Protein AF-A0A4V2J4X3-F1 (afdb_monomer)

pLDDT: mean 75.79, std 13.64, range [36.34, 96.62]

Structure (mmCIF, N/CA/C/O backbone):
data_AF-A0A4V2J4X3-F1
#
_entry.id   AF-A0A4V2J4X3-F1
#
loop_
_atom_site.group_PDB
_atom_site.id
_atom_site.type_symbol
_atom_site.label_atom_id
_atom_site.label_alt_id
_atom_site.label_comp_id
_atom_site.label_asym_id
_atom_site.label_entity_id
_atom_site.label_seq_id
_atom_site.pdbx_PDB_ins_code
_atom_site.Cartn_x
_atom_site.Cartn_y
_atom_site.Cartn_z
_atom_site.occupancy
_atom_site.B_iso_or_equiv
_atom_site.auth_seq_id
_atom_site.auth_comp_id
_atom_site.auth_asym_id
_atom_site.auth_atom_id
_atom_site.pdbx_PDB_model_num
ATOM 1 N N . MET A 1 1 ? -58.906 -28.368 93.760 1.00 83.56 1 MET A N 1
ATOM 2 C CA . MET A 1 1 ? -59.015 -28.175 95.221 1.00 83.56 1 MET A CA 1
ATOM 3 C C . MET A 1 1 ? -60.407 -27.647 95.545 1.00 83.56 1 MET A C 1
ATOM 5 O O . MET A 1 1 ? -60.845 -26.734 94.856 1.00 83.56 1 MET A O 1
ATOM 9 N N . LYS A 1 2 ? -61.091 -28.196 96.556 1.00 87.12 2 LYS A N 1
ATOM 10 C CA . LYS A 1 2 ? -62.374 -27.687 97.084 1.00 87.12 2 LYS A CA 1
ATOM 11 C C . LYS A 1 2 ? -62.216 -27.353 98.568 1.00 87.12 2 LYS A C 1
ATOM 13 O O . LYS A 1 2 ? -61.628 -28.148 99.285 1.00 87.12 2 LYS A O 1
ATOM 18 N N . LEU A 1 3 ? -62.725 -26.213 99.028 1.00 89.38 3 LEU A N 1
ATOM 19 C CA . LEU A 1 3 ? -62.656 -25.808 100.438 1.00 89.38 3 LEU A CA 1
ATOM 20 C C . LEU A 1 3 ? -63.776 -26.496 101.242 1.00 89.38 3 LEU A C 1
ATOM 22 O O . LEU A 1 3 ? -64.889 -26.598 100.737 1.00 89.38 3 LEU A O 1
ATOM 26 N N . THR A 1 4 ? -63.485 -27.004 102.443 1.00 91.00 4 THR A N 1
ATOM 27 C CA . THR A 1 4 ? -64.453 -27.751 103.276 1.00 91.00 4 THR A CA 1
ATOM 28 C C . THR A 1 4 ? -64.751 -27.087 104.608 1.00 91.00 4 THR A C 1
ATOM 30 O O . THR A 1 4 ? -65.889 -27.129 105.050 1.00 91.00 4 THR A O 1
ATOM 33 N N . TYR A 1 5 ? -63.777 -26.441 105.241 1.00 93.25 5 TYR A N 1
ATOM 34 C CA . TYR A 1 5 ? -64.010 -25.633 106.437 1.00 93.25 5 TYR A CA 1
ATOM 35 C C . TYR A 1 5 ? -62.941 -24.549 106.573 1.00 93.25 5 TYR A C 1
ATOM 37 O O . TYR A 1 5 ? -61.849 -24.652 106.008 1.00 93.25 5 TYR A O 1
ATOM 45 N N . ILE A 1 6 ? -63.244 -23.517 107.356 1.00 93.69 6 ILE A N 1
ATOM 46 C CA . ILE A 1 6 ? -62.324 -22.434 107.701 1.00 93.69 6 ILE A CA 1
ATOM 47 C C . ILE A 1 6 ? -62.272 -22.318 109.219 1.00 93.69 6 ILE A C 1
ATOM 49 O O . ILE A 1 6 ? -63.300 -22.190 109.876 1.00 93.69 6 ILE A O 1
ATOM 53 N N . HIS A 1 7 ? -61.067 -22.326 109.772 1.00 93.31 7 HIS A N 1
ATOM 54 C CA . HIS A 1 7 ? -60.805 -22.073 111.177 1.00 93.31 7 HIS A CA 1
ATOM 55 C C . HIS A 1 7 ? -59.824 -20.909 111.306 1.00 93.31 7 HIS A C 1
ATOM 57 O O . HIS A 1 7 ? -58.637 -21.044 111.012 1.00 93.31 7 HIS A O 1
ATOM 63 N N . VAL A 1 8 ? -60.313 -19.757 111.749 1.00 91.38 8 VAL A N 1
ATOM 64 C CA . VAL A 1 8 ? -59.499 -18.573 112.020 1.00 91.38 8 VAL A CA 1
ATOM 65 C C . VAL A 1 8 ? -59.201 -18.537 113.508 1.00 91.38 8 VAL A C 1
ATOM 67 O O . VAL A 1 8 ? -60.105 -18.322 114.309 1.00 91.38 8 VAL A O 1
ATOM 70 N N . ARG A 1 9 ? -57.935 -18.710 113.889 1.00 89.00 9 ARG A N 1
ATOM 71 C CA . ARG A 1 9 ? -57.531 -18.552 115.289 1.00 89.00 9 ARG A CA 1
ATOM 72 C C . ARG A 1 9 ? -57.423 -17.069 115.634 1.00 89.00 9 ARG A C 1
ATOM 74 O O . ARG A 1 9 ? -58.045 -16.615 116.588 1.00 89.00 9 ARG A O 1
ATOM 81 N N . ASP A 1 10 ? -56.674 -16.325 114.824 1.00 86.00 10 ASP A N 1
ATOM 82 C CA . ASP A 1 10 ? -56.531 -14.870 114.932 1.00 86.00 10 ASP A CA 1
ATOM 83 C C . ASP A 1 10 ? -56.165 -14.282 113.557 1.00 86.00 10 ASP A C 1
ATOM 85 O O . ASP A 1 10 ? -55.195 -14.721 112.934 1.00 86.00 10 ASP A O 1
ATOM 89 N N . TYR A 1 11 ? -56.948 -13.333 113.037 1.00 84.88 11 TYR A N 1
ATOM 90 C CA . TYR A 1 11 ? -56.635 -12.603 111.803 1.00 84.88 11 TYR A CA 1
ATOM 91 C C . TYR A 1 11 ? -57.430 -11.293 111.700 1.00 84.88 11 TYR A C 1
ATOM 93 O O . TYR A 1 11 ? -58.632 -11.280 111.416 1.00 84.88 11 TYR A O 1
ATOM 101 N N . GLY A 1 12 ? -56.754 -10.157 111.888 1.00 82.69 12 GLY A N 1
ATOM 102 C CA . GLY A 1 12 ? -57.406 -8.845 111.877 1.00 82.69 12 GLY A CA 1
ATOM 103 C C . GLY A 1 12 ? -58.420 -8.714 113.020 1.00 82.69 12 GLY A C 1
ATOM 104 O O . GLY A 1 12 ? -58.044 -8.777 114.184 1.00 82.69 12 GLY A O 1
ATOM 105 N N . ALA A 1 13 ? -59.701 -8.522 112.689 1.00 82.06 13 ALA A N 1
ATOM 106 C CA . ALA A 1 13 ? -60.794 -8.468 113.669 1.00 82.06 13 ALA A CA 1
ATOM 107 C C . ALA A 1 13 ? -61.425 -9.845 113.975 1.00 82.06 13 ALA A C 1
ATOM 109 O O . ALA A 1 13 ? -62.296 -9.938 114.836 1.00 82.06 13 ALA A O 1
ATOM 110 N N . LEU A 1 14 ? -61.017 -10.906 113.268 1.00 86.69 14 LEU A N 1
ATOM 111 C CA . LEU A 1 14 ? -61.562 -12.256 113.422 1.00 86.69 14 LEU A CA 1
ATOM 112 C C . LEU A 1 14 ? -60.755 -13.028 114.473 1.00 86.69 14 LEU A C 1
ATOM 114 O O . LEU A 1 14 ? -59.541 -13.168 114.329 1.00 86.69 14 LEU A O 1
ATOM 118 N N . ARG A 1 15 ? -61.425 -13.548 115.504 1.00 88.00 15 ARG A N 1
ATOM 119 C CA . ARG A 1 15 ? -60.815 -14.359 116.568 1.00 88.00 15 ARG A CA 1
ATOM 120 C C . ARG A 1 15 ? -61.661 -15.596 116.826 1.00 88.00 15 ARG A C 1
ATOM 122 O O . ARG A 1 15 ? -62.875 -15.466 116.944 1.00 88.00 15 ARG A O 1
ATOM 129 N N . ASP A 1 16 ? -60.998 -16.745 116.909 1.00 89.00 16 ASP A N 1
ATOM 130 C CA . ASP A 1 16 ? -61.585 -18.061 117.203 1.00 89.00 16 ASP A CA 1
ATOM 131 C C . ASP A 1 16 ? -62.882 -18.360 116.421 1.00 89.00 16 ASP A C 1
ATOM 133 O O . ASP A 1 16 ? -63.919 -18.726 116.972 1.00 89.00 16 ASP A O 1
ATOM 137 N N . LEU A 1 17 ? -62.839 -18.137 115.104 1.00 89.81 17 LEU A N 1
ATOM 138 C CA . LEU A 1 17 ? -63.977 -18.314 114.206 1.00 89.81 17 LEU A CA 1
ATOM 139 C C . LEU A 1 17 ? -63.877 -19.654 113.474 1.00 89.81 17 LEU A C 1
ATOM 141 O O . LEU A 1 17 ? -62.899 -19.911 112.771 1.00 89.81 17 LEU A O 1
ATOM 145 N N . GLN A 1 18 ? -64.925 -20.470 113.561 1.00 90.81 18 GLN A N 1
ATOM 146 C CA . GLN A 1 18 ? -65.072 -21.709 112.795 1.00 90.81 18 GLN A CA 1
ATOM 147 C C . GLN A 1 18 ? -66.261 -21.605 111.842 1.00 90.81 18 GLN A C 1
ATOM 149 O O . GLN A 1 18 ? -67.361 -21.245 112.252 1.00 90.81 18 GLN A O 1
ATOM 154 N N . LEU A 1 19 ? -66.032 -21.919 110.568 1.00 90.25 19 LEU A N 1
ATOM 155 C CA . LEU A 1 19 ? -67.044 -21.919 109.516 1.00 90.25 19 LEU A CA 1
ATOM 156 C C . LEU A 1 19 ? -66.995 -23.238 108.751 1.00 90.25 19 LEU A C 1
ATOM 158 O O . LEU A 1 19 ? -65.937 -23.643 108.267 1.00 90.25 19 LEU A O 1
ATOM 162 N N . ASP A 1 20 ? -68.152 -23.872 108.595 1.00 89.56 20 ASP A N 1
ATOM 163 C CA . ASP A 1 20 ? -68.319 -25.007 107.692 1.00 89.56 20 ASP A CA 1
ATOM 164 C C . ASP A 1 20 ? -68.554 -24.500 106.258 1.00 89.56 20 ASP A C 1
ATOM 166 O O . ASP A 1 20 ? -69.363 -23.602 106.015 1.00 89.56 20 ASP A O 1
ATOM 170 N N . CYS A 1 21 ? -67.804 -25.051 105.307 1.00 88.25 21 CYS A N 1
ATOM 171 C CA . CYS A 1 21 ? -67.865 -24.746 103.876 1.00 88.25 21 CYS A CA 1
ATOM 172 C C . CYS A 1 21 ? -68.035 -26.027 103.037 1.00 88.25 21 CYS A C 1
ATOM 174 O O . CYS A 1 21 ? -67.694 -26.054 101.858 1.00 88.25 21 CYS A O 1
ATOM 176 N N . SER A 1 22 ? -68.533 -27.114 103.634 1.00 82.62 22 SER A N 1
ATOM 177 C CA . SER A 1 22 ? -68.684 -28.422 102.984 1.00 82.62 22 SER A CA 1
ATOM 178 C C . SER A 1 22 ? -69.676 -28.410 101.808 1.00 82.62 22 SER A C 1
ATOM 180 O O . SER A 1 22 ? -69.524 -29.166 100.833 1.00 82.62 22 SER A O 1
ATOM 182 N N . GLN A 1 23 ? -70.664 -27.516 101.869 1.00 86.31 23 GLN A N 1
ATOM 183 C CA . GLN A 1 23 ? -71.716 -27.360 100.869 1.00 86.31 23 GLN A CA 1
ATOM 184 C C . GLN A 1 23 ? -71.190 -26.774 99.541 1.00 86.31 23 GLN A C 1
ATOM 186 O O . GLN A 1 23 ? -70.199 -26.049 99.530 1.00 86.31 23 GLN A O 1
ATOM 191 N N . PRO A 1 24 ? -71.836 -27.057 98.391 1.00 82.50 24 PRO A N 1
ATOM 192 C CA . PRO A 1 24 ? -71.431 -26.510 97.088 1.00 82.50 24 PRO A CA 1
ATOM 193 C C . PRO A 1 24 ? -71.488 -24.977 96.998 1.00 82.50 24 PRO A C 1
ATOM 195 O O . PRO A 1 24 ? -70.758 -24.384 96.207 1.00 82.50 24 PRO A O 1
ATOM 198 N N . LEU A 1 25 ? -72.354 -24.348 97.798 1.00 85.88 25 LEU A N 1
ATOM 199 C CA . LEU A 1 25 ? -72.496 -22.901 97.911 1.00 85.88 25 LEU A CA 1
ATOM 200 C C . LEU A 1 25 ? -72.568 -22.519 99.392 1.00 85.88 25 LEU A C 1
ATOM 202 O O . LEU A 1 25 ? -73.451 -22.980 100.114 1.00 85.88 25 LEU A O 1
ATOM 206 N N . THR A 1 26 ? -71.670 -21.638 99.823 1.00 86.94 26 THR A N 1
ATOM 207 C CA . THR A 1 26 ? -71.640 -21.103 101.188 1.00 86.94 26 THR A CA 1
ATOM 208 C C . THR A 1 26 ? -71.805 -19.590 101.134 1.00 86.94 26 THR A C 1
ATOM 210 O O . THR A 1 26 ? -70.971 -18.889 100.562 1.00 86.94 26 THR A O 1
ATOM 213 N N . LEU A 1 27 ? -72.887 -19.077 101.727 1.00 88.19 27 LEU A N 1
ATOM 214 C CA . LEU A 1 27 ? -73.161 -17.643 101.801 1.00 88.19 27 LEU A CA 1
ATOM 215 C C . LEU A 1 27 ? -72.751 -17.095 103.172 1.00 88.19 27 LEU A C 1
ATOM 217 O O . LEU A 1 27 ? -73.346 -17.445 104.188 1.00 88.19 27 LEU A O 1
ATOM 221 N N . VAL A 1 28 ? -71.773 -16.189 103.192 1.00 87.75 28 VAL A N 1
ATOM 222 C CA . VAL A 1 28 ? -71.361 -15.463 104.403 1.00 87.75 28 VAL A CA 1
ATOM 223 C C . VAL A 1 28 ? -71.979 -14.064 104.379 1.00 87.75 28 VAL A C 1
ATOM 225 O O . VAL A 1 28 ? -71.603 -13.227 103.557 1.00 87.75 28 VAL A O 1
ATOM 228 N N . TYR A 1 29 ? -72.922 -13.789 105.283 1.00 88.38 29 TYR A N 1
ATOM 229 C CA . TYR A 1 29 ? -73.631 -12.507 105.364 1.00 88.38 29 TYR A CA 1
ATOM 230 C C . TYR A 1 29 ? -73.508 -11.872 106.756 1.00 88.38 29 TYR A C 1
ATOM 232 O O . TYR A 1 29 ? -73.220 -12.533 107.747 1.00 88.38 29 TYR A O 1
ATOM 240 N N . GLY A 1 30 ? -73.694 -10.554 106.831 1.00 87.88 30 GLY A N 1
ATOM 241 C CA . GLY A 1 30 ? -73.581 -9.786 108.072 1.00 87.88 30 GLY A CA 1
ATOM 242 C C . GLY A 1 30 ? -73.529 -8.287 107.796 1.00 87.88 30 GLY A C 1
ATOM 243 O O . GLY A 1 30 ? -73.461 -7.876 106.634 1.00 87.88 30 GLY A O 1
ATOM 244 N N . ARG A 1 31 ? -73.516 -7.463 108.850 1.00 88.19 31 ARG A N 1
ATOM 245 C CA . ARG A 1 31 ? -73.383 -5.998 108.736 1.00 88.19 31 ARG A CA 1
ATOM 246 C C . ARG A 1 31 ? -72.093 -5.606 108.003 1.00 88.19 31 ARG A C 1
ATOM 248 O O . ARG A 1 31 ? -71.159 -6.407 107.867 1.00 88.19 31 ARG A O 1
ATOM 255 N N . ASN A 1 32 ? -72.040 -4.375 107.501 1.00 83.56 32 ASN A N 1
ATOM 256 C CA . ASN A 1 32 ? -70.773 -3.802 107.046 1.00 83.56 32 ASN A CA 1
ATOM 257 C C . ASN A 1 32 ? -69.756 -3.858 108.193 1.00 83.56 32 ASN A C 1
ATOM 259 O O . ASN A 1 32 ? -70.145 -3.828 109.357 1.00 83.56 32 ASN A O 1
ATOM 263 N N . GLU A 1 33 ? -68.483 -4.050 107.846 1.00 81.50 33 GLU A N 1
ATOM 264 C CA . GLU A 1 33 ? -67.370 -4.184 108.805 1.00 81.50 33 GLU A CA 1
ATOM 265 C C . GLU A 1 33 ? -67.397 -5.437 109.698 1.00 81.50 33 GLU A C 1
ATOM 267 O O . GLU A 1 33 ? -66.479 -5.651 110.478 1.00 81.50 33 GLU A O 1
ATOM 272 N N . ALA A 1 34 ? -68.344 -6.362 109.500 1.00 82.19 34 ALA A N 1
ATOM 273 C CA . ALA A 1 34 ? -68.372 -7.653 110.200 1.00 82.19 34 ALA A CA 1
ATOM 274 C C . ALA A 1 34 ? -67.232 -8.628 109.806 1.00 82.19 34 ALA A C 1
ATOM 276 O O . ALA A 1 34 ? -67.286 -9.805 110.139 1.00 82.19 34 ALA A O 1
ATOM 277 N N . GLY A 1 35 ? -66.224 -8.177 109.049 1.00 84.12 35 GLY A N 1
ATOM 278 C CA . GLY A 1 35 ? -65.050 -8.986 108.696 1.00 84.12 35 GLY A CA 1
ATOM 279 C C . GLY A 1 35 ? -65.180 -9.878 107.451 1.00 84.12 35 GLY A C 1
ATOM 280 O O . GLY A 1 35 ? -64.307 -10.706 107.215 1.00 84.12 35 GLY A O 1
ATOM 281 N N . LYS A 1 36 ? -66.207 -9.706 106.604 1.00 88.75 36 LYS A N 1
ATOM 282 C CA . LYS A 1 36 ? -66.399 -10.514 105.372 1.00 88.75 36 LYS A CA 1
ATOM 283 C C . LYS A 1 36 ? -65.212 -10.427 104.398 1.00 88.75 36 LYS A C 1
ATOM 285 O O . LYS A 1 36 ? -64.680 -11.444 103.967 1.00 88.75 36 LYS A O 1
ATOM 290 N N . SER A 1 37 ? -64.746 -9.215 104.094 1.00 85.88 37 SER A N 1
ATOM 291 C CA . SER A 1 37 ? -63.560 -9.017 103.244 1.00 85.88 37 SER A CA 1
ATOM 292 C C . SER A 1 37 ? -62.276 -9.490 103.935 1.00 85.88 37 SER A C 1
ATOM 294 O O . SER A 1 37 ? -61.360 -9.984 103.282 1.00 85.88 37 SER A O 1
ATOM 296 N N . THR A 1 38 ? -62.224 -9.394 105.267 1.00 87.62 38 THR A N 1
ATOM 297 C CA . THR A 1 38 ? -61.117 -9.896 106.093 1.00 87.62 38 THR A CA 1
ATOM 298 C C . THR A 1 38 ? -61.019 -11.422 106.031 1.00 87.62 38 THR A C 1
ATOM 300 O O . THR A 1 38 ? -59.914 -11.951 105.958 1.00 87.62 38 THR A O 1
ATOM 303 N N . LEU A 1 39 ? -62.150 -12.132 105.961 1.00 88.88 39 LEU A N 1
ATOM 304 C CA . LEU A 1 39 ? -62.201 -13.583 105.765 1.00 88.88 39 LEU A CA 1
ATOM 305 C C . LEU A 1 39 ? -61.641 -13.996 104.393 1.00 88.88 39 LEU A C 1
ATOM 307 O O . LEU A 1 39 ? -60.856 -14.936 104.304 1.00 88.88 39 LEU A O 1
ATOM 311 N N . LEU A 1 40 ? -61.976 -13.263 103.325 1.00 88.19 40 LEU A N 1
ATOM 312 C CA . LEU A 1 40 ? -61.412 -13.513 101.992 1.00 88.19 40 LEU A CA 1
ATOM 313 C C . LEU A 1 40 ? -59.888 -13.307 101.977 1.00 88.19 40 LEU A C 1
ATOM 315 O O . LEU A 1 40 ? -59.146 -14.117 101.420 1.00 88.19 40 LEU A O 1
ATOM 319 N N . GLN A 1 41 ? -59.409 -12.248 102.633 1.00 86.06 41 GLN A N 1
ATOM 320 C CA . GLN A 1 41 ? -57.976 -11.996 102.787 1.00 86.06 41 GLN A CA 1
ATOM 321 C C . GLN A 1 41 ? -57.282 -13.075 103.624 1.00 86.06 41 GLN A C 1
ATOM 323 O O . GLN A 1 41 ? -56.152 -13.434 103.307 1.00 86.06 41 GLN A O 1
ATOM 328 N N . PHE A 1 42 ? -57.946 -13.619 104.646 1.00 88.88 42 PHE A N 1
ATOM 329 C CA . PHE A 1 42 ? -57.420 -14.734 105.432 1.00 88.88 42 PHE A CA 1
ATOM 330 C C . PHE A 1 42 ? -57.187 -15.970 104.560 1.00 88.88 42 PHE A C 1
ATOM 332 O O . PHE A 1 42 ? -56.098 -16.537 104.592 1.00 88.88 42 PHE A O 1
ATOM 339 N N . ILE A 1 43 ? -58.166 -16.350 103.730 1.00 89.06 43 ILE A N 1
ATOM 340 C CA . ILE A 1 43 ? -58.029 -17.492 102.810 1.00 89.06 43 ILE A CA 1
ATOM 341 C C . ILE A 1 43 ? -56.818 -17.286 101.891 1.00 89.06 43 ILE A C 1
ATOM 343 O O . ILE A 1 43 ? -55.982 -18.181 101.757 1.00 89.06 43 ILE A O 1
ATOM 347 N N . ARG A 1 44 ? -56.676 -16.086 101.307 1.00 88.12 44 ARG A N 1
ATOM 348 C CA . ARG A 1 44 ? -55.511 -15.734 100.476 1.00 88.12 44 ARG A CA 1
ATOM 349 C C . ARG A 1 44 ? -54.202 -15.857 101.259 1.00 88.12 44 ARG A C 1
ATOM 351 O O . ARG A 1 44 ? -53.234 -16.404 100.740 1.00 88.12 44 ARG A O 1
ATOM 358 N N . ALA A 1 45 ? -54.179 -15.389 102.503 1.00 85.88 45 ALA A N 1
ATOM 359 C CA . ALA A 1 45 ? -52.984 -15.395 103.332 1.00 85.88 45 ALA A CA 1
ATOM 360 C C . ALA A 1 45 ? -52.568 -16.806 103.784 1.00 85.88 45 ALA A C 1
ATOM 362 O O . ALA A 1 45 ? -51.379 -17.116 103.818 1.00 85.88 45 ALA A O 1
ATOM 363 N N . VAL A 1 46 ? -53.521 -17.700 104.064 1.00 87.62 46 VAL A N 1
ATOM 364 C CA . VAL A 1 46 ? -53.220 -19.109 104.367 1.00 87.62 46 VAL A CA 1
ATOM 365 C C . VAL A 1 46 ? -52.645 -19.827 103.141 1.00 87.62 46 VAL A C 1
ATOM 367 O O . VAL A 1 46 ? -51.715 -20.622 103.282 1.00 87.62 46 VAL A O 1
ATOM 370 N N . LEU A 1 47 ? -53.131 -19.515 101.937 1.00 86.69 47 LEU A N 1
ATOM 371 C CA . LEU A 1 47 ? -52.662 -20.149 100.700 1.00 86.69 47 LEU A CA 1
ATOM 372 C C . LEU A 1 47 ? -51.334 -19.584 100.174 1.00 86.69 47 LEU A C 1
ATOM 374 O O . LEU A 1 47 ? -50.496 -20.356 99.727 1.00 86.69 47 LEU A O 1
ATOM 378 N N . PHE A 1 48 ? -51.108 -18.270 100.243 1.00 85.25 48 PHE A N 1
ATOM 379 C CA . PHE A 1 48 ? -49.953 -17.623 99.594 1.00 85.25 48 PHE A CA 1
ATOM 380 C C . PHE A 1 48 ? -49.001 -16.899 100.554 1.00 85.25 48 PHE A C 1
ATOM 382 O O . PHE A 1 48 ? -47.991 -16.351 100.117 1.00 85.25 48 PHE A O 1
ATOM 389 N N . GLY A 1 49 ? -49.295 -16.910 101.855 1.00 82.56 49 GLY A N 1
ATOM 390 C CA . GLY A 1 49 ? -48.490 -16.265 102.890 1.00 82.56 49 GLY A CA 1
ATOM 391 C C . GLY A 1 49 ? -49.081 -14.947 103.398 1.00 82.56 49 GLY A C 1
ATOM 392 O O . GLY A 1 49 ? -49.869 -14.275 102.732 1.00 82.56 49 GLY A O 1
ATOM 393 N N . PHE A 1 50 ? -48.688 -14.575 104.617 1.00 79.12 50 PHE A N 1
ATOM 394 C CA . PHE A 1 50 ? -49.130 -13.344 105.271 1.00 79.12 50 PHE A CA 1
ATOM 395 C C . PHE A 1 50 ? -48.350 -12.119 104.755 1.00 79.12 50 PHE A C 1
ATOM 397 O O . PHE A 1 50 ? -47.126 -12.191 104.610 1.00 79.12 50 PHE A O 1
ATOM 404 N N . PRO A 1 51 ? -49.011 -10.971 104.506 1.00 67.00 51 PRO A N 1
ATOM 405 C CA . PRO A 1 51 ? -48.323 -9.739 104.130 1.00 67.00 51 PRO A CA 1
ATOM 406 C C . PRO A 1 51 ? -47.433 -9.227 105.278 1.00 67.00 51 PRO A C 1
ATOM 408 O O . PRO A 1 51 ? -47.806 -9.291 106.449 1.00 67.00 51 PRO A O 1
ATOM 411 N N . SER A 1 52 ? -46.270 -8.652 104.949 1.00 57.50 52 SER A N 1
ATOM 412 C CA . SER A 1 52 ? -45.179 -8.312 105.889 1.00 57.50 52 SER A CA 1
ATOM 413 C C . SER A 1 52 ? -45.505 -7.299 107.004 1.00 57.50 52 SER A C 1
ATOM 415 O O . SER A 1 52 ? -44.655 -7.034 107.850 1.00 57.50 52 SER A O 1
ATOM 417 N N . ARG A 1 53 ? -46.714 -6.723 107.026 1.00 54.41 53 ARG A N 1
ATOM 418 C CA . ARG A 1 53 ? -47.150 -5.681 107.977 1.00 54.41 53 ARG A CA 1
ATOM 419 C C . ARG A 1 53 ? -48.089 -6.164 109.089 1.00 54.41 53 ARG A C 1
ATOM 421 O O . ARG A 1 53 ? -48.484 -5.348 109.916 1.00 54.41 53 ARG A O 1
ATOM 428 N N . GLN A 1 54 ? -48.450 -7.446 109.146 1.00 56.22 54 GLN A N 1
ATOM 429 C CA . GLN A 1 54 ? -49.265 -7.975 110.247 1.00 56.22 54 GLN A CA 1
ATOM 430 C C . GLN A 1 54 ? -48.389 -8.357 111.452 1.00 56.22 54 GLN A C 1
ATOM 432 O O . GLN A 1 54 ? -47.564 -9.260 111.361 1.00 56.22 54 GLN A O 1
ATOM 437 N N . GLN A 1 55 ? -48.568 -7.664 112.582 1.00 50.28 55 GLN A N 1
ATOM 438 C CA . GLN A 1 55 ? -47.946 -7.991 113.872 1.00 50.28 55 GLN A CA 1
ATOM 439 C C . GLN A 1 55 ? -48.958 -8.734 114.759 1.00 50.28 55 GLN A C 1
ATOM 441 O O . GLN A 1 55 ? -50.063 -8.236 114.965 1.00 50.28 55 GLN A O 1
ATOM 446 N N . GLY A 1 56 ? -48.592 -9.912 115.278 1.00 57.12 56 GLY A N 1
ATOM 447 C CA . GLY A 1 56 ? -49.421 -10.714 116.191 1.00 57.12 56 GLY A CA 1
ATOM 448 C C . GLY A 1 56 ? -49.385 -12.219 115.897 1.00 57.12 56 GLY A C 1
ATOM 449 O O . GLY A 1 56 ? -48.797 -12.649 114.905 1.00 57.12 56 GLY A O 1
ATOM 450 N N . ALA A 1 57 ? -50.036 -13.023 116.746 1.00 62.06 57 ALA A N 1
ATOM 451 C CA . ALA A 1 57 ? -50.168 -14.481 116.609 1.00 62.06 57 ALA A CA 1
ATOM 452 C C . ALA A 1 57 ? -51.176 -14.887 115.510 1.00 62.06 57 ALA A C 1
ATOM 454 O O . ALA A 1 57 ? -52.000 -15.781 115.704 1.00 62.06 57 ALA A O 1
ATOM 455 N N . ALA A 1 58 ? -51.122 -14.205 114.362 1.00 73.50 58 ALA A N 1
ATOM 456 C CA . ALA A 1 58 ? -52.058 -14.399 113.269 1.00 73.50 58 ALA A CA 1
ATOM 457 C C . ALA A 1 58 ? -51.913 -15.805 112.675 1.00 73.50 58 ALA A C 1
ATOM 459 O O . ALA A 1 58 ? -50.806 -16.260 112.378 1.00 73.50 58 ALA A O 1
ATOM 460 N N . GLY A 1 59 ? -53.024 -16.506 112.493 1.00 82.94 59 GLY A N 1
ATOM 461 C CA . GLY A 1 59 ? -53.004 -17.846 111.933 1.00 82.94 59 GLY A CA 1
ATOM 462 C C . GLY A 1 59 ? -54.319 -18.590 112.055 1.00 82.94 59 GLY A C 1
ATOM 463 O O . GLY A 1 59 ? -55.298 -18.119 112.636 1.00 82.94 59 GLY A O 1
ATOM 464 N N . GLY A 1 60 ? -54.330 -19.782 111.479 1.00 88.38 60 GLY A N 1
ATOM 465 C CA . GLY A 1 60 ? -55.481 -20.668 111.480 1.00 88.38 60 GLY A CA 1
ATOM 466 C C . GLY A 1 60 ? -55.299 -21.813 110.495 1.00 88.38 60 GLY A C 1
ATOM 467 O O . GLY A 1 60 ? -54.188 -22.081 110.030 1.00 88.38 60 GLY A O 1
ATOM 468 N N . ALA A 1 61 ? -56.398 -22.491 110.192 1.00 90.81 61 ALA A N 1
ATOM 469 C CA . ALA A 1 61 ? -56.420 -23.646 109.317 1.00 90.81 61 ALA A CA 1
ATOM 470 C C . ALA A 1 61 ? -57.578 -23.578 108.320 1.00 90.81 61 ALA A C 1
ATOM 472 O O . ALA A 1 61 ? -58.664 -23.107 108.649 1.00 90.81 61 ALA A O 1
ATOM 473 N N . ILE A 1 62 ? -57.364 -24.105 107.121 1.00 92.12 62 ILE A N 1
ATOM 474 C CA . ILE A 1 62 ? -58.430 -24.371 106.154 1.00 92.12 62 ILE A CA 1
ATOM 475 C C . ILE A 1 62 ? -58.438 -25.858 105.811 1.00 92.12 62 ILE A C 1
ATOM 477 O O . ILE A 1 62 ? -57.388 -26.467 105.593 1.00 92.12 62 ILE A O 1
ATOM 481 N N . GLY A 1 63 ? -59.627 -26.444 105.788 1.00 90.44 63 GLY A N 1
ATOM 482 C CA . GLY A 1 63 ? -59.851 -27.779 105.258 1.00 90.44 63 GLY A CA 1
ATOM 483 C C . GLY A 1 63 ? -60.038 -27.718 103.753 1.00 90.44 63 GLY A C 1
ATOM 484 O O . GLY A 1 63 ? -60.759 -26.851 103.249 1.00 90.44 63 GLY A O 1
ATOM 485 N N . VAL A 1 64 ? -59.402 -28.635 103.034 1.00 89.62 64 VAL A N 1
ATOM 486 C CA . VAL A 1 64 ? -59.540 -28.763 101.586 1.00 89.62 64 VAL A CA 1
ATOM 487 C C . VAL A 1 64 ? -59.658 -30.226 101.164 1.00 89.62 64 VAL A C 1
ATOM 489 O O . VAL A 1 64 ? -59.134 -31.117 101.823 1.00 89.62 64 VAL A O 1
ATOM 492 N N . LEU A 1 65 ? -60.322 -30.466 100.038 1.00 87.69 65 LEU A N 1
ATOM 493 C CA . LEU A 1 65 ? -60.262 -31.710 99.276 1.00 87.69 65 LEU A CA 1
ATOM 494 C C . LEU A 1 65 ? -59.368 -31.485 98.056 1.00 8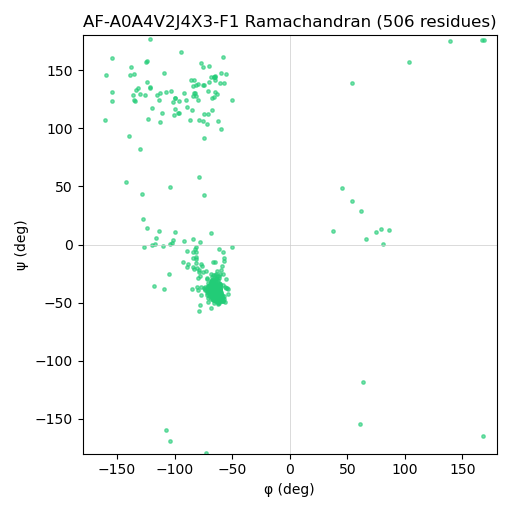7.69 65 LEU A C 1
ATOM 496 O O . LEU A 1 65 ? -59.520 -30.483 97.339 1.00 87.69 65 LEU A O 1
ATOM 500 N N . ASP A 1 66 ? -58.436 -32.401 97.812 1.00 82.56 66 ASP A N 1
ATOM 501 C CA . ASP A 1 66 ? -57.614 -32.386 96.603 1.00 82.56 66 ASP A CA 1
ATOM 502 C C . ASP A 1 66 ? -58.420 -32.795 95.347 1.00 82.56 66 ASP A C 1
ATOM 504 O O . ASP A 1 66 ? -59.629 -33.026 95.401 1.00 82.56 66 ASP A O 1
ATOM 508 N N . SER A 1 67 ? -57.776 -32.838 94.176 1.00 77.00 67 SER A N 1
ATOM 509 C CA . SER A 1 67 ? -58.426 -33.253 92.919 1.00 77.00 67 SER A CA 1
ATOM 510 C C . SER A 1 67 ? -58.880 -34.720 92.903 1.00 77.00 67 SER A C 1
ATOM 512 O O . SER A 1 67 ? -59.675 -35.087 92.043 1.00 77.00 67 SER A O 1
ATOM 514 N N . GLN A 1 68 ? -58.400 -35.541 93.840 1.00 80.19 68 GLN A N 1
ATOM 515 C CA . GLN A 1 68 ? -58.742 -36.955 94.008 1.00 80.19 68 GLN A CA 1
ATOM 516 C C . GLN A 1 68 ? -59.753 -37.175 95.149 1.00 80.19 68 GLN A C 1
ATOM 518 O O . GLN A 1 68 ? -60.095 -38.315 95.450 1.00 80.19 68 GLN A O 1
ATOM 523 N N . GLY A 1 69 ? -60.249 -36.101 95.777 1.00 79.56 69 GLY A N 1
ATOM 524 C CA . GLY A 1 69 ? -61.215 -36.163 96.874 1.00 79.56 69 GLY A CA 1
ATOM 525 C C . GLY A 1 69 ? -60.609 -36.500 98.238 1.00 79.56 69 GLY A C 1
ATOM 526 O O . GLY A 1 69 ? -61.359 -36.800 99.162 1.00 79.56 69 GLY A O 1
ATOM 527 N N . ARG A 1 70 ? -59.281 -36.443 98.396 1.00 85.00 70 ARG A N 1
ATOM 528 C CA . ARG A 1 70 ? -58.614 -36.703 99.678 1.00 85.00 70 ARG A CA 1
ATOM 529 C C . ARG A 1 70 ? -58.634 -35.449 100.560 1.00 85.00 70 ARG A C 1
ATOM 531 O O . ARG A 1 70 ? -58.258 -34.375 100.075 1.00 85.00 70 ARG A O 1
ATOM 538 N N . PRO A 1 71 ? -59.046 -35.555 101.834 1.00 87.00 71 PRO A N 1
ATOM 539 C CA . PRO A 1 71 ? -59.063 -34.431 102.761 1.00 87.00 71 PRO A CA 1
ATOM 540 C C . PRO A 1 71 ? -57.658 -34.074 103.251 1.00 87.00 71 PRO A C 1
ATOM 542 O O . PRO A 1 71 ? -56.843 -34.930 103.598 1.00 87.00 71 PRO A O 1
ATOM 545 N N . ALA A 1 72 ? -57.391 -32.773 103.297 1.00 89.00 72 ALA A N 1
ATOM 546 C CA . ALA A 1 72 ? -56.172 -32.194 103.831 1.00 89.00 72 ALA A CA 1
ATOM 547 C C . ALA A 1 72 ? -56.495 -30.942 104.649 1.00 89.00 72 ALA A C 1
ATOM 549 O O . ALA A 1 72 ? -57.398 -30.167 104.328 1.00 89.00 72 ALA A O 1
ATOM 550 N N . ARG A 1 73 ? -55.719 -30.723 105.706 1.00 90.19 73 ARG A N 1
ATOM 551 C CA . ARG A 1 73 ? -55.798 -29.555 106.580 1.00 90.19 73 ARG A CA 1
ATOM 552 C C . ARG A 1 73 ? -54.561 -28.695 106.376 1.00 90.19 73 ARG A C 1
ATOM 554 O O . ARG A 1 73 ? -53.460 -29.111 106.716 1.00 90.19 73 ARG A O 1
ATOM 561 N N . ILE A 1 74 ? -54.742 -27.496 105.834 1.00 90.75 74 ILE A N 1
ATOM 562 C CA . ILE A 1 74 ? -53.666 -26.527 105.616 1.00 90.75 74 ILE A CA 1
ATOM 563 C C . ILE A 1 74 ? -53.658 -25.564 106.796 1.00 90.75 74 ILE A C 1
ATOM 565 O O . ILE A 1 74 ? -54.591 -24.783 106.961 1.00 90.75 74 ILE A O 1
ATOM 569 N N . GLU A 1 75 ? -52.609 -25.605 107.608 1.00 89.44 75 GLU A N 1
ATOM 570 C CA . GLU A 1 75 ? -52.394 -24.699 108.731 1.00 89.44 75 GLU A CA 1
ATOM 571 C C . GLU A 1 75 ? -51.272 -23.720 108.410 1.00 89.44 75 GLU A C 1
ATOM 573 O O . GLU A 1 75 ? -50.189 -24.131 107.992 1.00 89.44 75 GLU A O 1
ATOM 578 N N . ARG A 1 76 ? -51.500 -22.427 108.642 1.00 88.00 76 ARG A N 1
ATOM 579 C CA . ARG A 1 76 ? -50.448 -21.414 108.518 1.00 88.00 76 ARG A CA 1
ATOM 580 C C . ARG A 1 76 ? -50.510 -20.458 109.700 1.00 88.00 76 ARG A C 1
ATOM 582 O O . ARG A 1 76 ? -51.559 -19.882 109.985 1.00 88.00 76 ARG A O 1
ATOM 589 N N . TYR A 1 77 ? -49.366 -20.268 110.350 1.00 83.56 77 TYR A N 1
ATOM 590 C CA . TYR A 1 77 ? -49.193 -19.322 111.453 1.00 83.56 77 TYR A CA 1
ATOM 591 C C . TYR A 1 77 ? -48.063 -18.335 111.148 1.00 83.56 77 TYR A C 1
ATOM 593 O O . TYR A 1 77 ? -47.025 -18.711 110.594 1.00 83.56 77 TYR A O 1
ATOM 601 N N . ALA A 1 78 ? -48.265 -17.069 111.506 1.00 74.69 78 ALA A N 1
ATOM 602 C CA . ALA A 1 78 ? -47.245 -16.033 111.443 1.00 74.69 78 ALA A CA 1
ATOM 603 C C . ALA A 1 78 ? -46.146 -16.292 112.490 1.00 74.69 78 ALA A C 1
ATOM 605 O O . ALA A 1 78 ? -46.409 -16.783 113.589 1.00 74.69 78 ALA A O 1
ATOM 606 N N . ALA A 1 79 ? -44.896 -15.974 112.152 1.00 64.81 79 ALA A N 1
ATOM 607 C CA . ALA A 1 79 ? -43.774 -16.132 113.072 1.00 64.81 79 ALA A CA 1
ATOM 608 C C . ALA A 1 79 ? -43.841 -15.090 114.199 1.00 64.81 79 ALA A C 1
ATOM 610 O O . ALA A 1 79 ? -43.953 -13.897 113.929 1.00 64.81 79 ALA A O 1
ATOM 611 N N . ALA A 1 80 ? -43.685 -15.520 115.455 1.00 55.50 80 ALA A N 1
ATOM 612 C CA . ALA A 1 80 ? -43.726 -14.624 116.617 1.00 55.50 80 ALA A CA 1
ATOM 613 C C . ALA A 1 80 ? -42.552 -13.619 116.681 1.00 55.50 80 ALA A C 1
ATOM 615 O O . ALA A 1 80 ? -42.638 -12.631 117.399 1.00 55.50 80 ALA A O 1
ATOM 616 N N . ASN A 1 81 ? -41.477 -13.832 115.910 1.00 49.34 81 ASN A N 1
ATOM 617 C CA . ASN A 1 81 ? -40.252 -13.031 115.964 1.00 49.34 81 ASN A CA 1
ATOM 618 C C . ASN A 1 81 ? -39.811 -12.567 114.568 1.00 49.34 81 ASN A C 1
ATOM 620 O O . ASN A 1 81 ? -38.938 -13.196 113.981 1.00 49.34 81 ASN A O 1
ATOM 624 N N . GLY A 1 82 ? -40.408 -11.484 114.056 1.00 49.78 82 GLY A N 1
ATOM 625 C CA . GLY A 1 82 ? -39.833 -10.451 113.163 1.00 49.78 82 GLY A CA 1
ATOM 626 C C . GLY A 1 82 ? -38.829 -10.780 112.037 1.00 49.78 82 GLY A C 1
ATOM 627 O O . GLY A 1 82 ? -38.237 -9.848 111.498 1.00 49.78 82 GLY A O 1
ATOM 628 N N . LYS A 1 83 ? -38.592 -12.034 111.647 1.00 41.62 83 LYS A N 1
ATOM 629 C CA . LYS A 1 83 ? -37.624 -12.421 110.612 1.00 41.62 83 LYS A CA 1
ATOM 630 C C . LYS A 1 83 ? -38.358 -12.973 109.394 1.00 41.62 83 LYS A C 1
ATOM 632 O O . LYS A 1 83 ? -38.794 -14.111 109.422 1.00 41.62 83 LYS A O 1
ATOM 637 N N . SER A 1 84 ? -38.408 -12.157 108.336 1.00 45.47 84 SER A N 1
ATOM 638 C CA . SER A 1 84 ? -38.779 -12.460 106.939 1.00 45.47 84 SER A CA 1
ATOM 639 C C . SER A 1 84 ? -40.138 -13.143 106.684 1.00 45.47 84 SER A C 1
ATOM 641 O O . SER A 1 84 ? -40.523 -14.113 107.328 1.00 45.47 84 SER A O 1
ATOM 643 N N . ALA A 1 85 ? -40.843 -12.698 105.637 1.00 48.06 85 ALA A N 1
ATOM 644 C CA . ALA A 1 85 ? -42.101 -13.290 105.156 1.00 48.06 85 ALA A CA 1
ATOM 645 C C . ALA A 1 85 ? -41.995 -14.791 104.784 1.00 48.06 85 ALA A C 1
ATOM 647 O O . ALA A 1 85 ? -43.010 -15.463 104.640 1.00 48.06 85 ALA A O 1
ATOM 648 N N . ALA A 1 86 ? -40.774 -15.332 104.696 1.00 47.16 86 ALA A N 1
ATOM 649 C CA . ALA A 1 86 ? -40.490 -16.752 104.492 1.00 47.16 86 ALA A CA 1
ATOM 650 C C . ALA A 1 86 ? -40.561 -17.625 105.771 1.00 47.16 86 ALA A C 1
ATOM 652 O O . ALA A 1 86 ? -40.356 -18.830 105.685 1.00 47.16 86 ALA A O 1
ATOM 653 N N . SER A 1 87 ? -40.828 -17.053 106.956 1.00 49.44 87 SER A N 1
ATOM 654 C CA . SER A 1 87 ? -40.833 -17.780 108.241 1.00 49.44 87 SER A CA 1
ATOM 655 C C . SER A 1 87 ? -42.230 -18.178 108.759 1.00 49.44 87 SER A C 1
ATOM 657 O O . SER A 1 87 ? -42.354 -18.578 109.917 1.00 49.44 87 SER A O 1
ATOM 659 N N . SER A 1 88 ? -43.306 -18.070 107.971 1.00 60.62 88 SER A N 1
ATOM 660 C CA . SER A 1 88 ? -44.613 -18.591 108.406 1.00 60.62 88 SER A CA 1
ATOM 661 C C . SER A 1 88 ? -44.561 -20.118 108.490 1.00 60.62 88 SER A C 1
ATOM 663 O O . SER A 1 88 ? -44.209 -20.761 107.501 1.00 60.62 88 SER A O 1
ATOM 665 N N . ALA A 1 89 ? -44.925 -20.705 109.629 1.00 69.12 89 ALA A N 1
ATOM 666 C CA . ALA A 1 89 ? -44.960 -22.155 109.778 1.00 69.12 89 ALA A CA 1
ATOM 667 C C . ALA A 1 89 ? -46.183 -22.702 109.024 1.00 69.12 89 ALA A C 1
ATOM 669 O O . ALA A 1 89 ? -47.288 -22.729 109.569 1.00 69.12 89 ALA A O 1
ATOM 670 N N . LEU A 1 90 ? -45.994 -23.059 107.749 1.00 81.00 90 LEU A N 1
ATOM 671 C CA . LEU A 1 90 ? -46.977 -23.795 106.959 1.00 81.00 90 LEU A CA 1
ATOM 672 C C . LEU A 1 90 ? -46.862 -25.282 107.284 1.00 81.00 90 LEU A C 1
ATOM 674 O O . LEU A 1 90 ? -45.787 -25.872 107.162 1.00 81.00 90 LEU A O 1
ATOM 678 N N . ARG A 1 91 ? -47.987 -25.902 107.623 1.00 83.38 91 ARG A N 1
ATOM 679 C CA . ARG A 1 91 ? -48.095 -27.346 107.781 1.00 83.38 91 ARG A CA 1
ATOM 680 C C . ARG A 1 91 ? -49.364 -27.834 107.105 1.00 83.38 91 ARG A C 1
ATOM 682 O O . ARG A 1 91 ? -50.453 -27.377 107.426 1.00 83.38 91 ARG A O 1
ATOM 689 N N . ILE A 1 92 ? -49.225 -28.784 106.191 1.00 83.62 92 ILE A N 1
ATOM 690 C CA . ILE A 1 92 ? -50.353 -29.499 105.593 1.00 83.62 92 ILE A CA 1
ATOM 691 C C . ILE A 1 92 ? -50.435 -30.854 106.277 1.00 83.62 92 ILE A C 1
ATOM 693 O O . ILE A 1 92 ? -49.447 -31.577 106.260 1.00 83.62 92 ILE A O 1
ATOM 697 N N . VAL A 1 93 ? -51.568 -31.186 106.884 1.00 84.81 93 VAL A N 1
ATOM 698 C CA . VAL A 1 93 ? -51.805 -32.461 107.572 1.00 84.81 93 VAL A CA 1
ATOM 699 C C . VAL A 1 93 ? -52.871 -33.242 106.811 1.00 84.81 93 VAL A C 1
ATOM 701 O O . VAL A 1 93 ? -53.962 -32.720 106.583 1.00 84.81 93 VAL A O 1
ATOM 704 N N . TYR A 1 94 ? -52.559 -34.470 106.412 1.00 84.06 94 TYR A N 1
ATOM 705 C CA . TYR A 1 94 ? -53.510 -35.396 105.788 1.00 84.06 94 TYR A CA 1
ATOM 706 C C . TYR A 1 94 ? -54.143 -36.321 106.842 1.00 84.06 94 TYR A C 1
ATOM 708 O O . TYR A 1 94 ? -53.661 -36.406 107.973 1.00 84.06 94 TYR A O 1
ATOM 716 N N . GLU A 1 95 ? -55.228 -37.018 106.489 1.00 76.31 95 GLU A N 1
ATOM 717 C CA . GLU A 1 95 ? -55.919 -37.955 107.399 1.00 76.31 95 GLU A CA 1
ATOM 718 C C . GLU A 1 95 ? -55.039 -39.117 107.889 1.00 76.31 95 GLU A C 1
ATOM 720 O O . GLU A 1 95 ? -55.254 -39.629 108.984 1.00 76.31 95 GLU A O 1
ATOM 725 N N . ASP A 1 96 ? -54.013 -39.492 107.124 1.00 73.94 96 ASP A N 1
ATOM 726 C CA . ASP A 1 96 ? -53.030 -40.522 107.487 1.00 73.94 96 ASP A CA 1
ATOM 727 C C . ASP A 1 96 ? -51.959 -40.030 108.487 1.00 73.94 96 ASP A C 1
ATOM 729 O O . ASP A 1 96 ? -51.051 -40.776 108.856 1.00 73.94 96 ASP A O 1
ATOM 733 N N . GLY A 1 97 ? -52.053 -38.773 108.939 1.00 70.81 97 GLY A N 1
ATOM 734 C CA . GLY A 1 97 ? -51.114 -38.145 109.867 1.00 70.81 97 GLY A CA 1
ATOM 735 C C . GLY A 1 97 ? -49.834 -37.617 109.210 1.00 70.81 97 GLY A C 1
ATOM 736 O O . GLY A 1 97 ? -48.985 -37.050 109.907 1.00 70.81 97 GLY A O 1
ATOM 737 N N . THR A 1 98 ? -49.682 -37.751 107.887 1.00 80.38 98 THR A N 1
ATOM 738 C CA . THR A 1 98 ? -48.515 -37.227 107.170 1.00 80.38 98 THR A CA 1
ATOM 739 C C . THR A 1 98 ? -48.539 -35.698 107.120 1.00 80.38 98 THR A C 1
ATOM 741 O O . THR A 1 98 ? -49.587 -35.068 106.956 1.00 80.38 98 THR A O 1
ATOM 744 N N . ALA A 1 99 ? -47.362 -35.084 107.292 1.00 78.81 99 ALA A N 1
ATOM 745 C CA . ALA A 1 99 ? -47.190 -33.637 107.248 1.00 78.81 99 ALA A CA 1
ATOM 746 C C . ALA A 1 99 ? -46.365 -33.216 106.023 1.00 78.81 99 ALA A C 1
ATOM 748 O O . ALA A 1 99 ? -45.278 -33.748 105.801 1.00 78.81 99 ALA A O 1
ATOM 749 N N . ALA A 1 100 ? -46.852 -32.238 105.257 1.00 83.12 100 ALA A N 1
ATOM 750 C CA . ALA A 1 100 ? -46.169 -31.682 104.089 1.00 83.12 100 ALA A CA 1
ATOM 751 C C . ALA A 1 100 ? -46.002 -30.154 104.179 1.00 83.12 100 ALA A C 1
ATOM 753 O O . ALA A 1 100 ? -46.736 -29.474 104.898 1.00 83.12 100 ALA A O 1
ATOM 754 N N . GLY A 1 101 ? -45.013 -29.624 103.452 1.00 81.44 101 GLY A N 1
ATOM 755 C CA . GLY A 1 101 ? -44.676 -28.196 103.409 1.00 81.44 101 GLY A CA 1
ATOM 756 C C . GLY A 1 101 ? -45.053 -27.504 102.093 1.00 81.44 101 GLY A C 1
ATOM 757 O O . GLY A 1 101 ? -45.869 -27.997 101.314 1.00 81.44 101 GLY A O 1
ATOM 758 N N . GLU A 1 102 ? -44.409 -26.366 101.822 1.00 79.00 102 GLU A N 1
ATOM 759 C CA . GLU A 1 102 ? -44.744 -25.430 100.732 1.00 79.00 102 GLU A CA 1
ATOM 760 C C . GLU A 1 102 ? -44.759 -26.068 99.328 1.00 79.00 102 GLU A C 1
ATOM 762 O O . GLU A 1 102 ? -45.621 -25.756 98.510 1.00 79.00 102 GLU A O 1
ATOM 767 N N . ALA A 1 103 ? -43.859 -27.020 99.051 1.00 78.50 103 ALA A N 1
ATOM 768 C CA . ALA A 1 103 ? -43.791 -27.692 97.749 1.00 78.50 103 ALA A CA 1
ATOM 769 C C . ALA A 1 103 ? -45.078 -28.469 97.416 1.00 78.50 103 ALA A C 1
ATOM 771 O O . ALA A 1 103 ? -45.537 -28.461 96.275 1.00 78.50 103 ALA A O 1
ATOM 772 N N . LYS A 1 104 ? -45.701 -29.096 98.423 1.00 81.62 104 LYS A N 1
ATOM 773 C CA . LYS A 1 104 ? -46.955 -29.835 98.239 1.00 81.62 104 LYS A CA 1
ATOM 774 C C . LYS A 1 104 ? -48.161 -28.898 98.160 1.00 81.62 104 LYS A C 1
ATOM 776 O O . LYS A 1 104 ? -49.132 -29.224 97.481 1.00 81.62 104 LYS A O 1
ATOM 781 N N . LEU A 1 105 ? -48.085 -27.715 98.780 1.00 82.00 105 LEU A N 1
ATOM 782 C CA . LEU A 1 105 ? -49.094 -26.668 98.601 1.00 82.00 105 LEU A CA 1
ATOM 783 C C . LEU A 1 105 ? -49.158 -26.201 97.143 1.00 82.00 105 LEU A C 1
ATOM 785 O O . LEU A 1 105 ? -50.247 -26.085 96.589 1.00 82.00 105 LEU A O 1
ATOM 789 N N . ALA A 1 106 ? -48.000 -25.985 96.511 1.00 78.62 106 ALA A N 1
ATOM 790 C CA . ALA A 1 106 ? -47.925 -25.584 95.106 1.00 78.62 106 ALA A CA 1
ATOM 791 C C . ALA A 1 106 ? -48.549 -26.632 94.162 1.00 78.62 106 ALA A C 1
ATOM 793 O O . ALA A 1 106 ? -49.199 -26.268 93.181 1.00 78.62 106 ALA A O 1
ATOM 794 N N . GLU A 1 107 ? -48.406 -27.921 94.488 1.00 80.19 107 GLU A N 1
ATOM 795 C CA . GLU A 1 107 ? -49.054 -29.023 93.767 1.00 80.19 107 GLU A CA 1
ATOM 796 C C . GLU A 1 107 ? -50.576 -29.049 93.992 1.00 80.19 107 GLU A C 1
ATOM 798 O O . GLU A 1 107 ? -51.330 -29.155 93.027 1.00 80.19 107 GLU A O 1
ATOM 803 N N . LEU A 1 108 ? -51.048 -28.876 95.236 1.00 80.50 108 LEU A N 1
ATOM 804 C CA . LEU A 1 108 ? -52.485 -28.784 95.556 1.00 80.50 108 LEU A CA 1
ATOM 805 C C . LEU A 1 108 ? -53.171 -27.600 94.859 1.00 80.50 108 LEU A C 1
ATOM 807 O O . LEU A 1 108 ? -54.338 -27.695 94.468 1.00 80.50 108 LEU A O 1
ATOM 811 N N . LEU A 1 109 ? -52.437 -26.499 94.692 1.00 80.69 109 LEU A N 1
ATOM 812 C CA . LEU A 1 109 ? -52.863 -25.308 93.960 1.00 80.69 109 LEU A CA 1
ATOM 813 C C . LEU A 1 109 ? -52.680 -25.431 92.439 1.00 80.69 109 LEU A C 1
ATOM 815 O O . LEU A 1 109 ? -53.070 -24.518 91.717 1.00 80.69 109 LEU A O 1
ATOM 819 N N . GLY A 1 110 ? -52.096 -26.521 91.929 1.00 75.31 110 GLY A N 1
ATOM 820 C CA . GLY A 1 110 ? -51.907 -26.743 90.493 1.00 75.31 110 GLY A CA 1
ATOM 821 C C . GLY A 1 110 ? -51.017 -25.702 89.804 1.00 75.31 110 GLY A C 1
ATOM 822 O O . GLY A 1 110 ? -51.219 -25.413 88.629 1.00 75.31 110 GLY A O 1
ATOM 823 N N . GLY A 1 111 ? -50.068 -25.093 90.526 1.00 72.00 111 GLY A N 1
ATOM 824 C CA . GLY A 1 111 ? -49.186 -24.050 89.984 1.00 72.00 111 GLY A CA 1
ATOM 825 C C . GLY A 1 111 ? -49.841 -22.674 89.788 1.00 72.00 111 GLY A C 1
ATOM 826 O O . GLY A 1 111 ? -49.238 -21.797 89.166 1.00 72.00 111 GLY A O 1
ATOM 827 N N . ILE A 1 112 ? -51.051 -22.458 90.316 1.00 77.19 112 ILE A N 1
ATOM 828 C CA . ILE A 1 112 ? -51.736 -21.159 90.278 1.00 77.19 112 ILE A CA 1
ATOM 829 C C . ILE A 1 112 ? -50.956 -20.139 91.122 1.00 77.19 112 ILE A C 1
ATOM 831 O O . ILE A 1 112 ? -50.678 -20.368 92.300 1.00 77.19 112 ILE A O 1
ATOM 835 N N . SER A 1 113 ? -50.623 -18.990 90.528 1.00 78.19 113 SER A N 1
ATOM 836 C CA . SER A 1 113 ? -49.959 -17.891 91.237 1.00 78.19 113 SER A CA 1
ATOM 837 C C . SER A 1 113 ? -50.939 -17.110 92.122 1.00 78.19 113 SER A C 1
ATOM 839 O O . SER A 1 113 ? -52.138 -17.055 91.847 1.00 78.19 113 SER A O 1
ATOM 841 N N . ALA A 1 114 ? -50.424 -16.433 93.156 1.00 76.62 114 ALA A N 1
ATOM 842 C CA . ALA A 1 114 ? -51.229 -15.579 94.039 1.00 76.62 114 ALA A CA 1
ATOM 843 C C . ALA A 1 114 ? -52.017 -14.503 93.267 1.00 76.62 114 ALA A C 1
ATOM 845 O O . ALA A 1 114 ? -53.167 -14.209 93.592 1.00 76.62 114 ALA A O 1
ATOM 846 N N . GLN A 1 115 ? -51.406 -13.951 92.212 1.00 72.19 115 GLN A N 1
ATOM 847 C CA . GLN A 1 115 ? -52.029 -12.957 91.340 1.00 72.19 115 GLN A CA 1
ATOM 848 C C . GLN A 1 115 ? -53.207 -13.555 90.560 1.00 72.19 115 GLN A C 1
ATOM 850 O O . GLN A 1 115 ? -54.295 -12.983 90.566 1.00 72.19 115 GLN A O 1
ATOM 855 N N . LEU A 1 116 ? -53.024 -14.738 89.962 1.00 73.25 116 LEU A N 1
ATOM 856 C CA . LEU A 1 116 ? -54.085 -15.422 89.219 1.00 73.25 116 LEU A CA 1
ATOM 857 C C . LEU A 1 116 ? -55.239 -15.848 90.142 1.00 73.25 116 LEU A C 1
ATOM 859 O O . LEU A 1 116 ? -56.405 -15.706 89.778 1.00 73.25 116 LEU A O 1
ATOM 863 N N . PHE A 1 117 ? -54.933 -16.318 91.356 1.00 80.12 117 PHE A N 1
ATOM 864 C CA . PHE A 1 117 ? -55.950 -16.672 92.347 1.00 80.12 117 PHE A CA 1
ATOM 865 C C . PHE A 1 117 ? -56.823 -15.472 92.737 1.00 80.12 117 PHE A C 1
ATOM 867 O O . PHE A 1 117 ? -58.046 -15.596 92.783 1.00 80.12 117 PHE A O 1
ATOM 874 N N . GLY A 1 118 ? -56.213 -14.303 92.968 1.00 74.38 118 GLY A N 1
ATOM 875 C CA . GLY A 1 118 ? -56.934 -13.072 93.304 1.00 74.38 118 GLY A CA 1
ATOM 876 C C . GLY A 1 118 ? -57.795 -12.519 92.166 1.00 74.38 118 GLY A C 1
ATOM 877 O O . GLY A 1 118 ? -58.843 -11.941 92.439 1.00 74.38 118 GLY A O 1
ATOM 878 N N . GLN A 1 119 ? -57.382 -12.730 90.913 1.00 70.44 119 GLN A N 1
ATOM 879 C CA . GLN A 1 119 ? -58.087 -12.226 89.731 1.00 70.44 119 GLN A CA 1
ATOM 880 C C . GLN A 1 119 ? -59.226 -13.145 89.270 1.00 70.44 119 GLN A C 1
ATOM 882 O O . GLN A 1 119 ? -60.268 -12.652 88.862 1.00 70.44 119 GLN A O 1
ATOM 887 N N . VAL A 1 120 ? -59.058 -14.471 89.333 1.00 71.00 120 VAL A N 1
ATOM 888 C CA . VAL A 1 120 ? -60.014 -15.415 88.717 1.00 71.00 120 VAL A CA 1
ATOM 889 C C . VAL A 1 120 ? -60.840 -16.190 89.744 1.00 71.00 120 VAL A C 1
ATOM 891 O O . VAL A 1 120 ? -62.027 -16.415 89.529 1.00 71.00 120 VAL A O 1
ATOM 894 N N . PHE A 1 121 ? -60.242 -16.598 90.867 1.00 76.25 121 PHE A N 1
ATOM 895 C CA . PHE A 1 121 ? -60.870 -17.551 91.796 1.00 76.25 121 PHE A CA 1
ATOM 896 C C . PHE A 1 121 ? -61.417 -16.910 93.073 1.00 76.25 121 PHE A C 1
ATOM 898 O O . PHE A 1 121 ? -62.326 -17.456 93.693 1.00 76.25 121 PHE A O 1
ATOM 905 N N . ALA A 1 122 ? -60.865 -15.772 93.486 1.00 77.62 122 ALA A N 1
ATOM 906 C CA . ALA A 1 122 ? -61.179 -15.145 94.760 1.00 77.62 122 ALA A CA 1
ATOM 907 C C . ALA A 1 122 ? -61.226 -13.620 94.626 1.00 77.62 122 ALA A C 1
ATOM 909 O O . ALA A 1 122 ? -60.512 -12.949 95.358 1.00 77.62 122 ALA A O 1
ATOM 910 N N . PHE A 1 123 ? -62.009 -13.070 93.696 1.00 73.62 123 PHE A N 1
ATOM 911 C CA . PHE A 1 123 ? -62.092 -11.628 93.419 1.00 73.62 123 PHE A CA 1
ATOM 912 C C . PHE A 1 123 ? -63.045 -10.892 94.379 1.00 73.62 123 PHE A C 1
ATOM 914 O O . PHE A 1 123 ? -64.098 -11.404 94.759 1.00 73.62 123 PHE A O 1
ATOM 921 N N . GLY A 1 124 ? -62.667 -9.681 94.790 1.00 76.25 124 GLY A N 1
ATOM 922 C CA . GLY A 1 124 ? -63.511 -8.732 95.509 1.00 76.25 124 GLY A CA 1
ATOM 923 C C . GLY A 1 124 ? -63.992 -7.601 94.596 1.00 76.25 124 GLY A C 1
ATOM 924 O O . GLY A 1 124 ? -63.851 -7.647 93.376 1.00 76.25 124 GLY A O 1
ATOM 925 N N . LEU A 1 125 ? -64.575 -6.558 95.193 1.00 72.88 125 LEU A N 1
ATOM 926 C CA . LEU A 1 125 ? -65.144 -5.432 94.441 1.00 72.88 125 LEU A CA 1
ATOM 927 C C . LEU A 1 125 ? -64.079 -4.616 93.683 1.00 72.88 125 LEU A C 1
ATOM 929 O O . LEU A 1 125 ? -64.344 -4.147 92.582 1.00 72.88 125 LEU A O 1
ATOM 933 N N . GLY A 1 126 ? -62.883 -4.461 94.262 1.00 70.38 126 GLY A N 1
ATOM 934 C CA . GLY A 1 126 ? -61.773 -3.754 93.616 1.00 70.38 126 GLY A CA 1
ATOM 935 C C . GLY A 1 126 ? -61.226 -4.523 92.414 1.00 70.38 126 GLY A C 1
ATOM 936 O O . GLY A 1 126 ? -61.060 -3.950 91.342 1.00 70.38 126 GLY A O 1
ATOM 937 N N . GLU A 1 127 ? -61.040 -5.840 92.553 1.00 69.62 127 GLU A N 1
ATOM 938 C CA . GLU A 1 127 ? -60.562 -6.683 91.451 1.00 69.62 127 GLU A CA 1
ATOM 939 C C . GLU A 1 127 ? -61.601 -6.810 90.317 1.00 69.62 127 GLU A C 1
ATOM 941 O O . GLU A 1 127 ? -61.229 -6.880 89.148 1.00 69.62 127 GLU A O 1
ATOM 946 N N . LEU A 1 128 ? -62.903 -6.758 90.633 1.00 68.69 128 LEU A N 1
ATOM 947 C CA . LEU A 1 128 ? -63.985 -6.696 89.635 1.00 68.69 128 LEU A CA 1
ATOM 948 C C . LEU A 1 128 ? -63.921 -5.438 88.755 1.00 68.69 128 LEU A C 1
ATOM 950 O O . LEU A 1 128 ? -64.248 -5.505 87.571 1.00 68.69 128 LEU A O 1
ATOM 954 N N . GLN A 1 129 ? -63.498 -4.298 89.310 1.00 66.19 129 GLN A N 1
ATOM 955 C CA . GLN A 1 129 ? -63.341 -3.060 88.543 1.00 66.19 129 GLN A CA 1
ATOM 956 C C . GLN A 1 129 ? -62.106 -3.107 87.631 1.00 66.19 129 GLN A C 1
ATOM 958 O O . GLN A 1 129 ? -62.199 -2.690 86.478 1.00 66.19 129 GLN A O 1
ATOM 963 N N . GLU A 1 130 ? -60.986 -3.681 88.081 1.00 63.25 130 GLU A N 1
ATOM 964 C CA . GLU A 1 130 ? -59.784 -3.875 87.246 1.00 63.25 130 GLU A CA 1
ATOM 965 C C . GLU A 1 130 ? -59.996 -4.891 86.110 1.00 63.25 130 GLU A C 1
ATOM 967 O O . GLU A 1 130 ? -59.462 -4.727 85.017 1.00 63.25 130 GLU A O 1
ATOM 972 N N . LEU A 1 131 ? -60.824 -5.919 86.316 1.00 58.38 131 LEU A N 1
ATOM 973 C CA . LEU A 1 131 ? -61.179 -6.870 85.254 1.00 58.38 131 LEU A CA 1
ATOM 974 C C . LEU A 1 131 ? -61.978 -6.224 84.113 1.00 58.38 131 LEU A C 1
ATOM 976 O O . LEU A 1 131 ? -61.916 -6.702 82.984 1.00 58.38 131 LEU A O 1
ATOM 980 N N . SER A 1 132 ? -62.707 -5.138 84.383 1.00 56.03 132 SER A N 1
ATOM 981 C CA . SER A 1 132 ? -63.513 -4.445 83.370 1.00 56.03 132 SER A CA 1
ATOM 982 C C . SER A 1 132 ? -62.696 -3.567 82.411 1.00 56.03 132 SER A C 1
ATOM 984 O O . SER A 1 132 ? -63.188 -3.222 81.337 1.00 56.03 132 SER A O 1
ATOM 986 N N . THR A 1 133 ? -61.448 -3.225 82.759 1.00 55.09 133 THR A N 1
ATOM 987 C CA . THR A 1 133 ? -60.555 -2.407 81.918 1.00 55.09 133 THR A CA 1
ATOM 988 C C . THR A 1 133 ? -59.643 -3.236 81.008 1.00 55.09 133 THR A C 1
ATOM 990 O O . THR A 1 133 ? -59.107 -2.699 80.038 1.00 55.09 133 THR A O 1
ATOM 993 N N . LEU A 1 134 ? -59.501 -4.540 81.263 1.00 56.53 134 LEU A N 1
ATOM 994 C CA . LEU A 1 134 ? -58.755 -5.476 80.419 1.00 56.53 134 LEU A CA 1
ATOM 995 C C . LEU A 1 134 ? -59.607 -5.870 79.198 1.00 56.53 134 LEU A C 1
ATOM 997 O O . LEU A 1 134 ? -60.592 -6.597 79.303 1.00 56.53 134 LEU A O 1
ATOM 1001 N N . GLN A 1 135 ? -59.246 -5.365 78.019 1.00 50.56 135 GLN A N 1
ATOM 1002 C CA . GLN A 1 135 ? -59.934 -5.660 76.758 1.00 50.56 135 GLN A CA 1
ATOM 1003 C C . GLN A 1 135 ? -59.773 -7.148 76.372 1.00 50.56 135 GLN A C 1
ATOM 1005 O O . GLN A 1 135 ? -58.733 -7.763 76.610 1.00 50.56 135 GLN A O 1
ATOM 1010 N N . GLY A 1 136 ? -60.811 -7.742 75.769 1.00 52.84 136 GLY A N 1
ATOM 1011 C CA . GLY A 1 136 ? -60.994 -9.198 75.609 1.00 52.84 136 GLY A CA 1
ATOM 1012 C C . GLY A 1 136 ? -59.891 -10.000 74.890 1.00 52.84 136 GLY A C 1
ATOM 1013 O O . GLY A 1 136 ? -59.868 -11.229 75.016 1.00 52.84 136 GLY A O 1
ATOM 1014 N N . GLU A 1 137 ? -58.953 -9.355 74.190 1.00 52.91 137 GLU A N 1
ATOM 1015 C CA . GLU A 1 137 ? -57.779 -10.027 73.606 1.00 52.91 137 GLU A CA 1
ATOM 1016 C C . GLU A 1 137 ? -56.729 -10.401 74.661 1.00 52.91 137 GLU A C 1
ATOM 1018 O O . GLU A 1 137 ? -56.156 -11.493 74.603 1.00 52.91 137 GLU A O 1
ATOM 1023 N N . GLU A 1 138 ? -56.517 -9.561 75.678 1.00 53.22 138 GLU A N 1
ATOM 1024 C CA . GLU A 1 138 ? -55.571 -9.865 76.755 1.00 53.22 138 GLU A CA 1
ATOM 1025 C C . GLU A 1 138 ? -56.124 -10.969 77.659 1.00 53.22 138 GLU A C 1
ATOM 1027 O O . GLU A 1 138 ? -55.403 -11.909 77.994 1.00 53.22 138 GLU A O 1
ATOM 1032 N N . ILE A 1 139 ? -57.427 -10.938 77.958 1.00 54.97 139 ILE A N 1
ATOM 1033 C CA . ILE A 1 139 ? -58.113 -11.983 78.735 1.00 54.97 139 ILE A CA 1
ATOM 1034 C C . ILE A 1 139 ? -58.030 -13.336 78.014 1.00 54.97 139 ILE A C 1
ATOM 1036 O O . ILE A 1 139 ? -57.653 -14.336 78.629 1.00 54.97 139 ILE A O 1
ATOM 1040 N N . SER A 1 140 ? -58.296 -13.369 76.702 1.00 55.78 140 SER A N 1
ATOM 1041 C CA . SER A 1 140 ? -58.149 -14.587 75.890 1.00 55.78 140 SER A CA 1
ATOM 1042 C C . SER A 1 140 ? -56.708 -15.095 75.905 1.00 55.78 140 SER A C 1
ATOM 1044 O O . SER A 1 140 ? -56.473 -16.288 76.097 1.00 55.78 140 SER A O 1
ATOM 1046 N N . GLY A 1 141 ? -55.731 -14.191 75.791 1.00 57.41 141 GLY A N 1
ATOM 1047 C CA . GLY A 1 141 ? -54.308 -14.510 75.870 1.00 57.41 141 GLY A CA 1
ATOM 1048 C C . GLY A 1 141 ? -53.850 -15.019 77.241 1.00 57.41 141 GLY A C 1
ATOM 1049 O O . GLY A 1 141 ? -52.915 -15.828 77.286 1.00 57.41 141 GLY A O 1
ATOM 1050 N N . TYR A 1 142 ? -54.486 -14.584 78.335 1.00 56.31 142 TYR A N 1
ATOM 1051 C CA . TYR A 1 142 ? -54.224 -15.060 79.696 1.00 56.31 142 TYR A CA 1
ATOM 1052 C C . TYR A 1 142 ? -54.855 -16.432 79.954 1.00 56.31 142 TYR A C 1
ATOM 1054 O O . TYR A 1 142 ? -54.162 -17.319 80.455 1.00 56.31 142 TYR A O 1
ATOM 1062 N N . ILE A 1 143 ? -56.100 -16.653 79.520 1.00 60.09 143 ILE A N 1
ATOM 1063 C CA . ILE A 1 143 ? -56.788 -17.954 79.603 1.00 60.09 143 ILE A CA 1
ATOM 1064 C C . ILE A 1 143 ? -56.046 -19.013 78.770 1.00 60.09 143 ILE A C 1
ATOM 1066 O O . ILE A 1 143 ? -55.768 -20.103 79.271 1.00 60.09 143 ILE A O 1
ATOM 1070 N N . TYR A 1 144 ? -55.618 -18.679 77.545 1.00 56.97 144 TYR A N 1
ATOM 1071 C CA . TYR A 1 144 ? -54.796 -19.580 76.724 1.00 56.97 144 TYR A CA 1
ATOM 1072 C C . TYR A 1 144 ? -53.410 -19.829 77.336 1.00 56.97 144 TYR A C 1
ATOM 1074 O O . TYR A 1 144 ? -52.884 -20.940 77.260 1.00 56.97 144 TYR A O 1
ATOM 1082 N N . SER A 1 145 ? -52.811 -18.822 77.987 1.00 56.38 145 SER A N 1
ATOM 1083 C CA . SER A 1 145 ? -51.525 -18.999 78.675 1.00 56.38 145 SER A CA 1
ATOM 1084 C C . SER A 1 145 ? -51.623 -19.827 79.955 1.00 56.38 145 SER A C 1
ATOM 1086 O O . SER A 1 145 ? -50.678 -20.538 80.282 1.00 56.38 145 SER A O 1
ATOM 1088 N N . ALA A 1 146 ? -52.772 -19.803 80.634 1.00 55.06 146 ALA A N 1
ATOM 1089 C CA . ALA A 1 146 ? -53.036 -20.653 81.787 1.00 55.06 146 ALA A CA 1
ATOM 1090 C C . ALA A 1 146 ? -53.138 -22.138 81.390 1.00 55.06 146 ALA A C 1
ATOM 1092 O O . ALA A 1 146 ? -52.710 -22.995 82.156 1.00 55.06 146 ALA A O 1
ATOM 1093 N N . GLY A 1 147 ? -53.618 -22.445 80.175 1.00 57.69 147 GLY A N 1
ATOM 1094 C CA . GLY A 1 147 ? -53.646 -23.810 79.631 1.00 57.69 147 GLY A CA 1
ATOM 1095 C C . GLY A 1 147 ? -52.305 -24.325 79.081 1.00 57.69 147 GLY A C 1
ATOM 1096 O O . GLY A 1 147 ? -52.094 -25.533 79.036 1.00 57.69 147 GLY A O 1
ATOM 1097 N N . LEU A 1 148 ? -51.389 -23.432 78.679 1.00 57.69 148 LEU A N 1
ATOM 1098 C CA . LEU A 1 148 ? -50.103 -23.776 78.035 1.00 57.69 148 LEU A CA 1
ATOM 1099 C C . LEU A 1 148 ? -48.858 -23.523 78.914 1.00 57.69 148 LEU A C 1
ATOM 1101 O O . LEU A 1 148 ? -47.728 -23.777 78.485 1.00 57.69 148 LEU A O 1
ATOM 1105 N N . GLY A 1 149 ? -49.037 -23.013 80.135 1.00 58.12 149 GLY A N 1
ATOM 1106 C CA . GLY A 1 149 ? -47.951 -22.708 81.068 1.00 58.12 149 GLY A CA 1
ATOM 1107 C C . GLY A 1 149 ? -46.951 -21.663 80.544 1.00 58.12 149 GLY A C 1
ATOM 1108 O O . GLY A 1 149 ? -47.258 -20.829 79.689 1.00 58.12 149 GLY A O 1
ATOM 1109 N N . ALA A 1 150 ? -45.709 -21.717 81.045 1.00 56.12 150 ALA A N 1
ATOM 1110 C CA . ALA A 1 150 ? -44.631 -20.753 80.763 1.00 56.12 150 ALA A CA 1
ATOM 1111 C C . ALA A 1 150 ? -44.246 -20.587 79.269 1.00 56.12 150 ALA A C 1
ATOM 1113 O O . ALA A 1 150 ? -43.453 -19.706 78.931 1.00 56.12 150 ALA A O 1
ATOM 1114 N N . SER A 1 151 ? -44.796 -21.403 78.365 1.00 56.94 151 SER A N 1
ATOM 1115 C CA . SER A 1 151 ? -44.502 -21.399 76.925 1.00 56.94 151 SER A CA 1
ATOM 1116 C C . SER A 1 151 ? -45.295 -20.359 76.121 1.00 56.94 151 SER A C 1
ATOM 1118 O O . SER A 1 151 ? -44.851 -19.956 75.045 1.00 56.94 151 SER A O 1
ATOM 1120 N N . ALA A 1 152 ? -46.425 -19.861 76.629 1.00 59.44 152 ALA A N 1
ATOM 1121 C CA . ALA A 1 152 ? -47.283 -18.926 75.889 1.00 59.44 152 ALA A CA 1
ATOM 1122 C C . ALA A 1 152 ? -46.639 -17.544 75.650 1.00 59.44 152 ALA A C 1
ATOM 1124 O O . ALA A 1 152 ? -46.882 -16.899 74.629 1.00 59.44 152 ALA A O 1
ATOM 1125 N N . SER A 1 153 ? -45.770 -17.090 76.559 1.00 63.31 153 SER A N 1
ATOM 1126 C CA . SER A 1 153 ? -45.028 -15.833 76.392 1.00 63.31 153 SER A CA 1
ATOM 1127 C C . SER A 1 153 ? -43.985 -15.917 75.273 1.00 63.31 153 SER A C 1
ATOM 1129 O O . SER A 1 153 ? -43.782 -14.943 74.546 1.00 63.31 153 SER A O 1
ATOM 1131 N N . ARG A 1 154 ? -43.363 -17.089 75.085 1.00 67.88 154 ARG A N 1
ATOM 1132 C CA . ARG A 1 154 ? -42.344 -17.324 74.051 1.00 67.88 154 ARG A CA 1
ATOM 1133 C C . ARG A 1 154 ? -42.941 -17.323 72.648 1.00 67.88 154 ARG A C 1
ATOM 1135 O O . ARG A 1 154 ? -42.331 -16.765 71.742 1.00 67.88 154 ARG A O 1
ATOM 1142 N N . ILE A 1 155 ? -44.137 -17.887 72.484 1.00 73.69 155 ILE A N 1
ATOM 1143 C CA . ILE A 1 155 ? -44.840 -17.924 71.192 1.00 73.69 155 ILE A CA 1
ATOM 1144 C C . ILE A 1 155 ? -45.209 -16.506 70.745 1.00 73.69 155 ILE A C 1
ATOM 1146 O O . ILE A 1 155 ? -44.856 -16.109 69.639 1.00 73.69 155 ILE A O 1
ATOM 1150 N N . ARG A 1 156 ? -45.788 -15.691 71.637 1.00 71.62 156 ARG A N 1
ATOM 1151 C CA . ARG A 1 156 ? -46.101 -14.280 71.335 1.00 71.62 156 ARG A CA 1
ATOM 1152 C C . ARG A 1 156 ? -44.857 -13.460 70.985 1.00 71.62 156 ARG A C 1
ATOM 1154 O O . ARG A 1 156 ? -44.883 -12.622 70.087 1.00 71.62 156 ARG A O 1
ATOM 1161 N N . GLN A 1 157 ? -43.741 -13.701 71.675 1.00 76.81 157 GLN A N 1
ATOM 1162 C CA . GLN A 1 157 ? -42.471 -13.045 71.347 1.00 76.81 157 GLN A CA 1
ATOM 1163 C C . GLN A 1 157 ? -41.912 -13.493 69.991 1.00 76.81 157 GLN A C 1
ATOM 1165 O O . GLN A 1 157 ? -41.361 -12.662 69.268 1.00 76.81 157 GLN A O 1
ATOM 1170 N N . ALA A 1 158 ? -42.047 -14.772 69.635 1.00 79.62 158 ALA A N 1
ATOM 1171 C CA . ALA A 1 158 ? -41.627 -15.293 68.338 1.00 79.62 158 ALA A CA 1
ATOM 1172 C C . ALA A 1 158 ? -42.466 -14.699 67.198 1.00 79.62 158 ALA A C 1
ATOM 1174 O O . ALA A 1 158 ? -41.902 -14.220 66.218 1.00 79.62 158 ALA A O 1
ATOM 1175 N N . GLU A 1 159 ? -43.785 -14.635 67.366 1.00 82.31 159 GLU A N 1
ATOM 1176 C CA . GLU A 1 159 ? -44.701 -14.019 66.403 1.00 82.31 159 GLU A CA 1
ATOM 1177 C C . GLU A 1 159 ? -44.380 -12.534 66.191 1.00 82.31 159 GLU A C 1
ATOM 1179 O O . GLU A 1 159 ? -44.199 -12.090 65.058 1.00 82.31 159 GLU A O 1
ATOM 1184 N N . LYS A 1 160 ? -44.165 -11.778 67.277 1.00 83.56 160 LYS A N 1
ATOM 1185 C CA . LYS A 1 160 ? -43.761 -10.367 67.192 1.00 83.56 160 LYS A CA 1
ATOM 1186 C C . LYS A 1 160 ? -42.410 -10.184 66.490 1.00 83.56 160 LYS A C 1
ATOM 1188 O O . LYS A 1 160 ? -42.242 -9.230 65.731 1.00 83.56 160 LYS A O 1
ATOM 1193 N N . LYS A 1 161 ? -41.444 -11.083 66.720 1.00 85.62 161 LYS A N 1
ATOM 1194 C CA . LYS A 1 161 ? -40.144 -11.065 66.023 1.00 85.62 161 LYS A CA 1
ATOM 1195 C C . LYS A 1 161 ? -40.285 -11.373 64.533 1.00 85.62 161 LYS A C 1
ATOM 1197 O O . LYS A 1 161 ? -39.649 -10.700 63.729 1.00 85.62 161 LYS A O 1
ATOM 1202 N N . LEU A 1 162 ? -41.112 -12.350 64.166 1.00 85.31 162 LEU A N 1
ATOM 1203 C CA . LEU A 1 162 ? -41.372 -12.703 62.769 1.00 85.31 162 LEU A CA 1
ATOM 1204 C C . LEU A 1 162 ? -42.084 -11.567 62.031 1.00 85.31 162 LEU A C 1
ATOM 1206 O O . LEU A 1 162 ? -41.647 -11.186 60.949 1.00 85.31 162 LEU A O 1
ATOM 1210 N N . ALA A 1 163 ? -43.104 -10.965 62.646 1.00 84.88 163 ALA A N 1
ATOM 1211 C CA . ALA A 1 163 ? -43.797 -9.807 62.090 1.00 84.88 163 ALA A CA 1
ATOM 1212 C C . ALA A 1 163 ? -42.841 -8.620 61.875 1.00 84.88 163 ALA A C 1
ATOM 1214 O O . ALA A 1 163 ? -42.834 -8.021 60.803 1.00 84.88 163 ALA A O 1
ATOM 1215 N N . ALA A 1 164 ? -41.970 -8.325 62.849 1.00 85.75 164 ALA A N 1
ATOM 1216 C CA . ALA A 1 164 ? -40.960 -7.275 62.712 1.00 85.75 164 ALA A CA 1
ATOM 1217 C C . ALA A 1 164 ? -39.922 -7.581 61.613 1.00 85.75 164 ALA A C 1
ATOM 1219 O O . ALA A 1 164 ? -39.499 -6.671 60.900 1.00 85.75 164 ALA A O 1
ATOM 1220 N N . GLY A 1 165 ? -39.524 -8.848 61.460 1.00 84.75 165 GLY A N 1
ATOM 1221 C CA . GLY A 1 165 ? -38.620 -9.289 60.396 1.00 84.75 165 GLY A CA 1
ATOM 1222 C C . GLY A 1 165 ? -39.237 -9.143 59.003 1.00 84.75 165 GLY A C 1
ATOM 1223 O O . GLY A 1 165 ? -38.598 -8.600 58.103 1.00 84.75 165 GLY A O 1
ATOM 1224 N N . LEU A 1 166 ? -40.502 -9.546 58.843 1.00 85.44 166 LEU A N 1
ATOM 1225 C CA . LEU A 1 166 ? -41.258 -9.354 57.602 1.00 85.44 166 LEU A CA 1
ATOM 1226 C C . LEU A 1 166 ? -41.372 -7.869 57.251 1.00 85.44 166 LEU A C 1
ATOM 1228 O O . LEU A 1 166 ? -41.040 -7.482 56.137 1.00 85.44 166 LEU A O 1
ATOM 1232 N N . ASP A 1 167 ? -41.726 -7.033 58.225 1.00 86.06 167 ASP A N 1
ATOM 1233 C CA . ASP A 1 167 ? -41.854 -5.582 58.067 1.00 86.06 167 ASP A CA 1
ATOM 1234 C C . ASP A 1 167 ? -40.539 -4.874 57.688 1.00 86.06 167 ASP A C 1
ATOM 1236 O O . ASP A 1 167 ? -40.556 -3.828 57.025 1.00 86.06 167 ASP A O 1
ATOM 1240 N N . GLN A 1 168 ? -39.394 -5.408 58.122 1.00 86.62 168 GLN A N 1
ATOM 1241 C CA . GLN A 1 168 ? -38.076 -4.917 57.711 1.00 86.62 168 GLN A CA 1
ATOM 1242 C C . GLN A 1 168 ? -37.747 -5.305 56.270 1.00 86.62 168 GLN A C 1
ATOM 1244 O O . GLN A 1 168 ? -37.158 -4.503 55.545 1.00 86.62 168 GLN A O 1
ATOM 1249 N N . MET A 1 169 ? -38.122 -6.514 55.848 1.00 84.25 169 MET A N 1
ATOM 1250 C CA . MET A 1 169 ? -37.825 -7.024 54.508 1.00 84.25 169 MET A CA 1
ATOM 1251 C C . MET A 1 169 ? -38.786 -6.491 53.445 1.00 84.25 169 MET A C 1
ATOM 1253 O O . MET A 1 169 ? -38.352 -6.216 52.324 1.00 84.25 169 MET A O 1
ATOM 1257 N N . TYR A 1 170 ? -40.066 -6.318 53.786 1.00 84.69 170 TYR A N 1
ATOM 1258 C CA . TYR A 1 170 ? -41.124 -5.947 52.856 1.00 84.69 170 TYR A CA 1
ATOM 1259 C C . TYR A 1 170 ? -42.287 -5.222 53.543 1.00 84.69 170 TYR A C 1
ATOM 1261 O O . TYR A 1 170 ? -42.856 -5.694 54.521 1.00 84.69 170 TYR A O 1
ATOM 1269 N N . LYS A 1 171 ? -42.698 -4.086 52.969 1.00 84.44 171 LYS A N 1
ATOM 1270 C CA . LYS A 1 171 ? -43.978 -3.439 53.279 1.00 84.44 171 LYS A CA 1
ATOM 1271 C C . LYS A 1 171 ? -44.690 -3.088 51.980 1.00 84.44 171 LYS A C 1
ATOM 1273 O O . LYS A 1 171 ? -44.053 -2.466 51.129 1.00 84.44 171 LYS A O 1
ATOM 1278 N N . PRO A 1 172 ? -46.004 -3.354 51.851 1.00 76.25 172 PRO A N 1
ATOM 1279 C CA . PRO A 1 172 ? -46.751 -3.087 50.618 1.00 76.25 172 PRO A CA 1
ATOM 1280 C C . PRO A 1 172 ? -46.660 -1.637 50.121 1.00 76.25 172 PRO A C 1
ATOM 1282 O O . PRO A 1 172 ? -46.731 -1.380 48.927 1.00 76.25 172 PRO A O 1
ATOM 1285 N N . ARG A 1 173 ? -46.495 -0.672 51.037 1.00 75.06 173 ARG A N 1
ATOM 1286 C CA . ARG A 1 173 ? -46.375 0.765 50.725 1.00 75.06 173 ARG A CA 1
ATOM 1287 C C . ARG A 1 173 ? -45.025 1.378 51.105 1.00 75.06 173 ARG A C 1
ATOM 1289 O O . ARG A 1 173 ? -44.861 2.593 51.035 1.00 75.06 173 ARG A O 1
ATOM 1296 N N . GLY A 1 174 ? -44.066 0.574 51.555 1.00 74.50 174 GLY A N 1
ATOM 1297 C CA . GLY A 1 174 ? -42.777 1.083 52.012 1.00 74.50 174 GLY A CA 1
ATOM 1298 C C . GLY A 1 174 ? -41.749 1.124 50.880 1.00 74.50 174 GLY A C 1
ATOM 1299 O O . GLY A 1 174 ? -41.569 0.141 50.180 1.00 74.50 174 GLY A O 1
ATOM 1300 N N . LYS A 1 175 ? -41.054 2.249 50.683 1.00 69.19 175 LYS A N 1
ATOM 1301 C CA . LYS A 1 175 ? -40.004 2.366 49.645 1.00 69.19 175 LYS A CA 1
ATOM 1302 C C . LYS A 1 175 ? -38.604 1.963 50.120 1.00 69.19 175 LYS A C 1
ATOM 1304 O O . LYS A 1 175 ? -37.727 1.715 49.305 1.00 69.19 175 LYS A O 1
ATOM 1309 N N . LEU A 1 176 ? -38.368 1.937 51.431 1.00 76.25 176 LEU A N 1
ATOM 1310 C CA . LEU A 1 176 ? -37.022 1.776 51.998 1.00 76.25 176 LEU A CA 1
ATOM 1311 C C . LEU A 1 176 ? -36.612 0.311 52.190 1.00 76.25 176 LEU A C 1
ATOM 1313 O O . LEU A 1 176 ? -35.424 0.038 52.360 1.00 76.25 176 LEU A O 1
ATOM 1317 N N . GLN A 1 177 ? -37.579 -0.607 52.163 1.00 88.12 177 GLN A N 1
ATOM 1318 C CA . GLN A 1 177 ? -37.375 -2.029 52.402 1.00 88.12 177 GLN A CA 1
ATOM 1319 C C . GLN A 1 177 ? -36.488 -2.661 51.315 1.00 88.12 177 GLN A C 1
ATOM 1321 O O . GLN A 1 177 ? -36.648 -2.327 50.136 1.00 88.12 177 GLN A O 1
ATOM 1326 N N . PRO A 1 178 ? -35.586 -3.597 51.675 1.00 85.56 178 PRO A N 1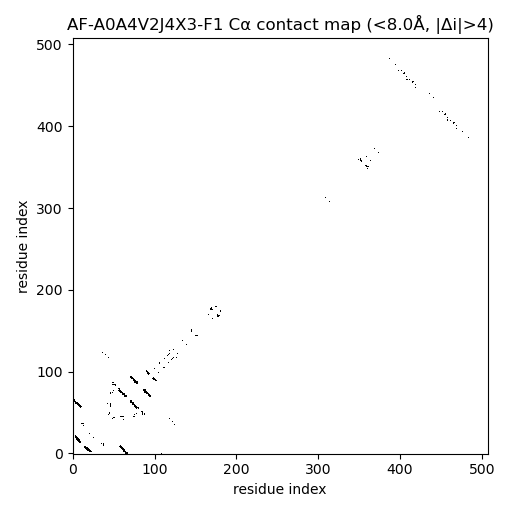
ATOM 1327 C CA . PRO A 1 178 ? -34.638 -4.210 50.746 1.00 85.56 178 PRO A CA 1
ATOM 1328 C C . PRO A 1 178 ? -35.298 -4.828 49.511 1.00 85.56 178 PRO A C 1
ATOM 1330 O O . PRO A 1 178 ? -34.817 -4.612 48.403 1.00 85.56 178 PRO A O 1
ATOM 1333 N N . ILE A 1 179 ? -36.423 -5.533 49.680 1.00 87.75 179 ILE A N 1
ATOM 1334 C CA . ILE A 1 179 ? -37.124 -6.176 48.559 1.00 87.75 179 ILE A CA 1
ATOM 1335 C C . ILE A 1 179 ? -37.640 -5.128 47.569 1.00 87.75 179 ILE A C 1
ATOM 1337 O O . ILE A 1 179 ? -37.431 -5.263 46.368 1.00 87.75 179 ILE A O 1
ATOM 1341 N N . ASN A 1 180 ? -38.231 -4.036 48.055 1.00 87.62 180 ASN A N 1
ATOM 1342 C CA . ASN A 1 180 ? -38.754 -2.986 47.178 1.00 87.62 180 ASN A CA 1
ATOM 1343 C C . ASN A 1 180 ? -37.632 -2.213 46.465 1.00 87.62 180 ASN A C 1
ATOM 1345 O O . ASN A 1 180 ? -37.790 -1.863 45.297 1.00 87.62 180 ASN A O 1
ATOM 1349 N N . LYS A 1 181 ? -36.473 -2.020 47.114 1.00 87.50 181 LYS A N 1
ATOM 1350 C CA . LYS A 1 181 ? -35.272 -1.473 46.459 1.00 87.50 181 LYS A CA 1
ATOM 1351 C C . LYS A 1 181 ? -34.739 -2.393 45.362 1.00 87.50 181 LYS A C 1
ATOM 1353 O O . LYS A 1 181 ? -34.375 -1.909 44.297 1.00 87.50 181 LYS A O 1
ATOM 1358 N N . LEU A 1 182 ? -34.699 -3.704 45.605 1.00 87.81 182 LEU A N 1
ATOM 1359 C CA . LEU A 1 182 ? -34.262 -4.680 44.604 1.00 87.81 182 LEU A CA 1
ATOM 1360 C C . LEU A 1 182 ? -35.209 -4.712 43.402 1.00 87.81 182 LEU A C 1
ATOM 1362 O O . LEU A 1 182 ? -34.737 -4.698 42.272 1.00 87.81 182 LEU A O 1
ATOM 1366 N N . VAL A 1 183 ? -36.525 -4.669 43.629 1.00 89.62 183 VAL A N 1
ATOM 1367 C CA . VAL A 1 183 ? -37.522 -4.593 42.547 1.00 89.62 183 VAL A CA 1
ATOM 1368 C C . VAL A 1 183 ? -37.341 -3.322 41.714 1.00 89.62 183 VAL A C 1
ATOM 1370 O O . VAL A 1 183 ? -37.335 -3.394 40.488 1.00 89.62 183 VAL A O 1
ATOM 1373 N N . GLN A 1 184 ? -37.130 -2.166 42.356 1.00 88.38 184 GLN A N 1
ATOM 1374 C CA . GLN A 1 184 ? -36.812 -0.929 41.635 1.00 88.38 184 GLN A CA 1
ATOM 1375 C C . GLN A 1 184 ? -35.512 -1.054 40.839 1.00 88.38 184 GLN A C 1
ATOM 1377 O O . GLN A 1 184 ? -35.472 -0.656 39.681 1.00 88.38 184 GLN A O 1
ATOM 1382 N N . ARG A 1 185 ? -34.473 -1.660 41.422 1.00 88.56 185 ARG A N 1
ATOM 1383 C CA . ARG A 1 185 ? -33.187 -1.837 40.748 1.00 88.56 185 ARG A CA 1
ATOM 1384 C C . ARG A 1 185 ? -33.277 -2.759 39.534 1.00 88.56 185 ARG A C 1
ATOM 1386 O O . ARG A 1 185 ? -32.634 -2.483 38.529 1.00 88.56 185 ARG A O 1
ATOM 1393 N N . VAL A 1 186 ? -34.072 -3.825 39.609 1.00 89.56 186 VAL A N 1
ATOM 1394 C CA . VAL A 1 186 ? -34.347 -4.701 38.460 1.00 89.56 186 VAL A CA 1
ATOM 1395 C C . VAL A 1 186 ? -35.072 -3.923 37.365 1.00 89.56 186 VAL A C 1
ATOM 1397 O O . VAL A 1 186 ? -34.636 -3.967 36.222 1.00 89.56 186 VAL A O 1
ATOM 1400 N N . ALA A 1 187 ? -36.098 -3.138 37.706 1.00 88.56 187 ALA A N 1
ATOM 1401 C CA . ALA A 1 187 ? -36.811 -2.315 36.728 1.00 88.56 187 ALA A CA 1
ATOM 1402 C C . ALA A 1 187 ? -35.909 -1.246 36.073 1.00 88.56 187 ALA A C 1
ATOM 1404 O O . ALA A 1 187 ? -36.002 -1.022 34.869 1.00 88.56 187 ALA A O 1
ATOM 1405 N N . GLU A 1 188 ? -35.012 -0.613 36.837 1.00 88.75 188 GLU A N 1
ATOM 1406 C CA . GLU A 1 188 ? -33.990 0.307 36.310 1.00 88.75 188 GLU A CA 1
ATOM 1407 C C . GLU A 1 188 ? -33.032 -0.398 35.344 1.00 88.75 188 GLU A C 1
ATOM 1409 O O . GLU A 1 188 ? -32.743 0.130 34.274 1.00 88.75 188 GLU A O 1
ATOM 1414 N N . LEU A 1 189 ? -32.547 -1.590 35.708 1.00 84.25 189 LEU A N 1
ATOM 1415 C CA . LEU A 1 189 ? -31.645 -2.376 34.867 1.00 84.25 189 LEU A CA 1
ATOM 1416 C C . LEU A 1 189 ? -32.337 -2.849 33.586 1.00 84.25 189 LEU A C 1
ATOM 1418 O O . LEU A 1 189 ? -31.740 -2.767 32.520 1.00 84.25 189 LEU A O 1
ATOM 1422 N N . GLU A 1 190 ? -33.593 -3.289 33.659 1.00 83.81 190 GLU A N 1
ATOM 1423 C CA . GLU A 1 190 ? -34.387 -3.654 32.482 1.00 83.81 190 GLU A CA 1
ATOM 1424 C C . GLU A 1 190 ? -34.658 -2.448 31.574 1.00 83.81 190 GLU A C 1
ATOM 1426 O O . GLU A 1 190 ? -34.603 -2.578 30.352 1.00 83.81 190 GLU A O 1
ATOM 1431 N N . ALA A 1 191 ? -34.919 -1.269 32.148 1.00 82.12 191 ALA A N 1
ATOM 1432 C CA . ALA A 1 191 ? -35.076 -0.034 31.386 1.00 82.12 191 ALA A CA 1
ATOM 1433 C C . ALA A 1 191 ? -33.762 0.394 30.714 1.00 82.12 191 ALA A C 1
ATOM 1435 O O . ALA A 1 191 ? -33.791 0.772 29.548 1.00 82.12 191 ALA A O 1
ATOM 1436 N N . ALA A 1 192 ? -32.624 0.272 31.406 1.00 77.69 192 ALA A N 1
ATOM 1437 C CA . ALA A 1 192 ? -31.300 0.537 30.844 1.00 77.69 192 ALA A CA 1
ATOM 1438 C C . ALA A 1 192 ? -30.929 -0.461 29.731 1.00 77.69 192 ALA A C 1
ATOM 1440 O O . ALA A 1 192 ? -30.354 -0.079 28.718 1.00 77.69 192 ALA A O 1
ATOM 1441 N N . LEU A 1 193 ? -31.311 -1.735 29.876 1.00 72.81 193 LEU A N 1
ATOM 1442 C CA . LEU A 1 193 ? -31.123 -2.742 28.828 1.00 72.81 193 LEU A CA 1
ATOM 1443 C C . LEU A 1 193 ? -31.996 -2.451 27.596 1.00 72.81 193 LEU A C 1
ATOM 1445 O O . LEU A 1 193 ? -31.588 -2.706 26.469 1.00 72.81 193 LEU A O 1
ATOM 1449 N N . ARG A 1 194 ? -33.210 -1.921 27.808 1.00 71.25 194 ARG A N 1
ATOM 1450 C CA . ARG A 1 194 ? -34.139 -1.522 26.736 1.00 71.25 194 ARG A CA 1
ATOM 1451 C C . ARG A 1 194 ? -33.845 -0.152 26.133 1.00 71.25 194 ARG A C 1
ATOM 1453 O O . ARG A 1 194 ? -34.408 0.139 25.083 1.00 71.25 194 ARG A O 1
ATOM 1460 N N . SER A 1 195 ? -33.039 0.691 26.776 1.00 66.50 195 SER A N 1
ATOM 1461 C CA . SER A 1 195 ? -32.675 2.002 26.232 1.00 66.50 195 SER A CA 1
ATOM 1462 C C . SER A 1 195 ? -31.554 1.932 25.202 1.00 66.50 195 SER A C 1
ATOM 1464 O O . SER A 1 195 ? -31.356 2.920 24.509 1.00 66.50 195 SER A O 1
ATOM 1466 N N . ASP A 1 196 ? -30.857 0.795 25.088 1.00 61.69 196 ASP A N 1
ATOM 1467 C CA . ASP A 1 196 ? -29.742 0.636 24.146 1.00 61.69 196 ASP A CA 1
ATOM 1468 C C . ASP A 1 196 ? -29.821 -0.603 23.212 1.00 61.69 196 ASP A C 1
ATOM 1470 O O . ASP A 1 196 ? -28.831 -1.311 23.017 1.00 61.69 196 ASP A O 1
ATOM 1474 N N . PRO A 1 197 ? -30.990 -0.925 22.616 1.00 61.75 197 PRO A N 1
ATOM 1475 C CA . PRO A 1 197 ? -31.083 -1.952 21.578 1.00 61.75 197 PRO A CA 1
ATOM 1476 C C . PRO A 1 197 ? -30.295 -1.555 20.319 1.00 61.75 197 PRO A C 1
ATOM 1478 O O . PRO A 1 197 ? -29.821 -2.431 19.595 1.00 61.75 197 PRO A O 1
ATOM 1481 N N . ASP A 1 198 ? -30.103 -0.251 20.102 1.00 64.75 198 ASP A N 1
ATOM 1482 C CA . ASP A 1 198 ? -29.305 0.285 19.005 1.00 64.75 198 ASP A CA 1
ATOM 1483 C C . ASP A 1 198 ? -27.810 -0.003 19.190 1.00 64.75 198 ASP A C 1
ATOM 1485 O O . ASP A 1 198 ? -27.166 -0.352 18.208 1.00 64.75 198 ASP A O 1
ATOM 1489 N N . ALA A 1 199 ? -27.256 0.006 20.412 1.00 69.69 199 ALA A N 1
ATOM 1490 C CA . ALA A 1 199 ? -25.843 -0.336 20.622 1.00 69.69 199 ALA A CA 1
ATOM 1491 C C . ALA A 1 199 ? -25.502 -1.789 20.253 1.00 69.69 199 ALA A C 1
ATOM 1493 O O . ALA A 1 199 ? -24.409 -2.059 19.754 1.00 69.69 199 ALA A O 1
ATOM 1494 N N . VAL A 1 200 ? -26.423 -2.738 20.464 1.00 78.44 200 VAL A N 1
ATOM 1495 C CA . VAL A 1 200 ? -26.213 -4.140 20.052 1.00 78.44 200 VAL A CA 1
ATOM 1496 C C . VAL A 1 200 ? -26.284 -4.265 18.528 1.00 78.44 200 VAL A C 1
ATOM 1498 O O . VAL A 1 200 ? -25.425 -4.907 17.925 1.00 78.44 200 VAL A O 1
ATOM 1501 N N . ALA A 1 201 ? -27.252 -3.601 17.892 1.00 82.12 201 ALA A N 1
ATOM 1502 C CA . ALA A 1 201 ? -27.365 -3.573 16.435 1.00 82.12 201 ALA A CA 1
ATOM 1503 C C . ALA A 1 201 ? -26.175 -2.851 15.769 1.00 82.12 201 ALA A C 1
ATOM 1505 O O . ALA A 1 201 ? -25.667 -3.300 14.741 1.00 82.12 201 ALA A O 1
ATOM 1506 N N . GLU A 1 202 ? -25.694 -1.763 16.369 1.00 84.62 202 GLU A N 1
ATOM 1507 C CA . GLU A 1 202 ? -24.523 -1.011 15.923 1.00 84.62 202 GLU A CA 1
ATOM 1508 C C . GLU A 1 202 ? -23.243 -1.836 16.089 1.00 84.62 202 GLU A C 1
ATOM 1510 O O . GLU A 1 202 ? -22.419 -1.872 15.174 1.00 84.62 202 GLU A O 1
ATOM 1515 N N . TYR A 1 203 ? -23.102 -2.570 17.197 1.00 85.56 203 TYR A N 1
ATOM 1516 C CA . TYR A 1 203 ? -22.006 -3.515 17.403 1.00 85.56 203 TYR A CA 1
ATOM 1517 C C . TYR A 1 203 ? -21.984 -4.610 16.327 1.00 85.56 203 TYR A C 1
ATOM 1519 O O . TYR A 1 203 ? -20.940 -4.845 15.713 1.00 85.56 203 TYR A O 1
ATOM 1527 N N . ASP A 1 204 ? -23.124 -5.248 16.050 1.00 87.31 204 ASP A N 1
ATOM 1528 C CA . ASP A 1 204 ? -23.218 -6.297 15.029 1.00 87.31 204 ASP A CA 1
ATOM 1529 C C . ASP A 1 204 ? -22.952 -5.747 13.618 1.00 87.31 204 ASP A C 1
ATOM 1531 O O . ASP A 1 204 ? -22.244 -6.371 12.817 1.00 87.31 204 ASP A O 1
ATOM 1535 N N . HIS A 1 205 ? -23.435 -4.539 13.319 1.00 90.50 205 HIS A N 1
ATOM 1536 C CA . HIS A 1 205 ? -23.154 -3.853 12.061 1.00 90.50 205 HIS A CA 1
ATOM 1537 C C . HIS A 1 205 ? -21.664 -3.501 11.916 1.00 90.50 205 HIS A C 1
ATOM 1539 O O . HIS A 1 205 ? -21.064 -3.756 10.869 1.00 90.50 205 HIS A O 1
ATOM 1545 N N . LEU A 1 206 ? -21.030 -2.966 12.966 1.00 92.19 206 LEU A N 1
ATOM 1546 C CA . LEU 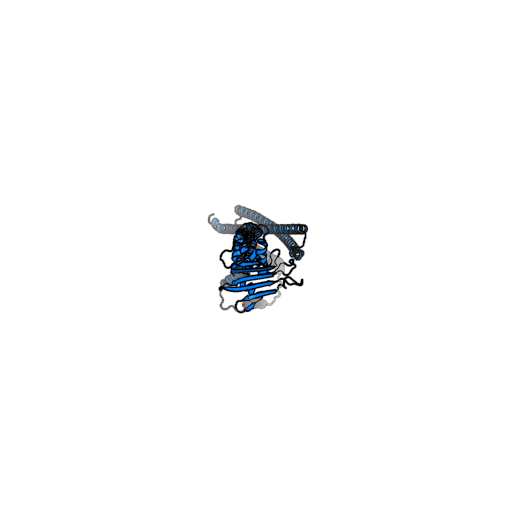A 1 206 ? -19.594 -2.675 12.982 1.00 92.19 206 LEU A CA 1
ATOM 1547 C C . LEU A 1 206 ? -18.763 -3.948 12.817 1.00 92.19 206 LEU A C 1
ATOM 1549 O O . LEU A 1 206 ? -17.810 -3.956 12.040 1.00 92.19 206 LEU A O 1
ATOM 1553 N N . ARG A 1 207 ? -19.148 -5.042 13.479 1.00 95.19 207 ARG A N 1
ATOM 1554 C CA . ARG A 1 207 ? -18.488 -6.343 13.336 1.00 95.19 207 ARG A CA 1
ATOM 1555 C C . ARG A 1 207 ? -18.585 -6.877 11.907 1.00 95.19 207 ARG A C 1
ATOM 1557 O O . ARG A 1 207 ? -17.586 -7.357 11.375 1.00 95.19 207 ARG A O 1
ATOM 1564 N N . THR A 1 208 ? -19.751 -6.746 11.278 1.00 96.12 208 THR A N 1
ATOM 1565 C CA . THR A 1 208 ? -19.956 -7.138 9.875 1.00 96.12 208 THR A CA 1
ATOM 1566 C C . THR A 1 208 ? -19.091 -6.286 8.945 1.00 96.12 208 THR A C 1
ATOM 1568 O O . THR A 1 208 ? -18.360 -6.829 8.120 1.00 96.12 208 THR A O 1
ATOM 1571 N N . ARG A 1 209 ? -19.058 -4.960 9.146 1.00 95.31 209 ARG A N 1
ATOM 1572 C CA . ARG A 1 209 ? -18.183 -4.055 8.379 1.00 95.31 209 ARG A CA 1
ATOM 1573 C C . ARG A 1 209 ? -16.701 -4.379 8.541 1.00 95.31 209 ARG A C 1
ATOM 1575 O O . ARG A 1 209 ? -15.960 -4.265 7.567 1.00 95.31 209 ARG A O 1
ATOM 1582 N N . ILE A 1 210 ? -16.256 -4.763 9.739 1.00 95.50 210 ILE A N 1
ATOM 1583 C CA . ILE A 1 210 ? -14.871 -5.198 9.973 1.00 95.50 210 ILE A CA 1
ATOM 1584 C C . ILE A 1 210 ? -14.573 -6.435 9.125 1.00 95.50 210 ILE A C 1
ATOM 1586 O O . ILE A 1 210 ? -13.616 -6.413 8.358 1.00 95.50 210 ILE A O 1
ATOM 1590 N N . GLN A 1 211 ? -15.429 -7.460 9.178 1.00 96.19 211 GLN A N 1
ATOM 1591 C CA . GLN A 1 211 ? -15.244 -8.689 8.400 1.00 96.19 211 GLN A CA 1
ATOM 1592 C C . GLN A 1 211 ? -15.236 -8.433 6.885 1.00 96.19 211 GLN A C 1
ATOM 1594 O O . GLN A 1 211 ? -14.379 -8.954 6.172 1.00 96.19 211 GLN A O 1
ATOM 1599 N N . GLU A 1 212 ? -16.150 -7.601 6.384 1.00 96.62 212 GLU A N 1
ATOM 1600 C CA . GLU A 1 212 ? -16.183 -7.206 4.971 1.00 96.62 212 GLU A CA 1
ATOM 1601 C C . GLU A 1 212 ? -14.917 -6.444 4.561 1.00 96.62 212 GLU A C 1
ATOM 1603 O O . GLU A 1 212 ? -14.355 -6.679 3.489 1.00 96.62 212 GLU A O 1
ATOM 1608 N N . THR A 1 213 ? -14.439 -5.543 5.423 1.00 94.62 213 THR A N 1
ATOM 1609 C CA . THR A 1 213 ? -13.227 -4.757 5.166 1.00 94.62 213 THR A CA 1
ATOM 1610 C C . THR A 1 213 ? -11.988 -5.649 5.167 1.00 94.62 213 THR A C 1
ATOM 1612 O O . THR A 1 213 ? -11.159 -5.528 4.269 1.00 94.62 213 THR A O 1
ATOM 1615 N N . GLU A 1 214 ? -11.877 -6.589 6.107 1.00 96.31 214 GLU A N 1
ATOM 1616 C CA . GLU A 1 214 ? -10.792 -7.576 6.159 1.00 96.31 214 GLU A CA 1
ATOM 1617 C C . GLU A 1 214 ? -10.762 -8.450 4.900 1.00 96.31 214 GLU A C 1
ATOM 1619 O O . GLU A 1 214 ? -9.707 -8.611 4.282 1.00 96.31 214 GLU A O 1
ATOM 1624 N N . GLN A 1 215 ? -11.919 -8.945 4.447 1.00 96.62 215 GLN A N 1
ATOM 1625 C CA . GLN A 1 215 ? -12.007 -9.684 3.184 1.00 96.62 215 GLN A CA 1
ATOM 1626 C C . GLN A 1 215 ? -11.585 -8.829 1.987 1.00 96.62 215 GLN A C 1
ATOM 1628 O O . GLN A 1 215 ? -10.889 -9.311 1.091 1.00 96.62 215 GLN A O 1
ATOM 1633 N N . ARG A 1 216 ? -11.964 -7.549 1.972 1.00 96.19 216 ARG A N 1
ATOM 1634 C CA . ARG A 1 216 ? -11.593 -6.629 0.894 1.00 96.19 216 ARG A CA 1
ATOM 1635 C C . ARG A 1 216 ? -10.100 -6.317 0.888 1.00 96.19 216 ARG A C 1
ATOM 1637 O O . ARG A 1 216 ? -9.514 -6.240 -0.187 1.00 96.19 216 ARG A O 1
ATOM 1644 N N . ILE A 1 217 ? -9.475 -6.197 2.059 1.00 95.94 217 ILE A N 1
ATOM 1645 C CA . ILE A 1 217 ? -8.019 -6.054 2.195 1.00 95.94 217 ILE A CA 1
ATOM 1646 C C . ILE A 1 217 ? -7.313 -7.283 1.618 1.00 95.94 217 ILE A C 1
ATOM 1648 O O . ILE A 1 217 ? -6.389 -7.125 0.822 1.00 95.94 217 ILE A O 1
ATOM 1652 N N . LEU A 1 218 ? -7.775 -8.493 1.950 1.00 96.50 218 LEU A N 1
ATOM 1653 C CA . LEU A 1 218 ? -7.206 -9.730 1.408 1.00 96.50 218 LEU A CA 1
ATOM 1654 C C . LEU A 1 218 ? -7.313 -9.788 -0.123 1.00 96.50 218 LEU A C 1
ATOM 1656 O O . LEU A 1 218 ? -6.319 -10.054 -0.796 1.00 96.50 218 LEU A O 1
ATOM 1660 N N . GLN A 1 219 ? -8.484 -9.469 -0.683 1.00 96.25 219 GLN A N 1
ATOM 1661 C CA . GLN A 1 219 ? -8.687 -9.432 -2.138 1.00 96.25 219 GLN A CA 1
ATOM 1662 C C . GLN A 1 219 ? -7.805 -8.387 -2.831 1.00 96.25 219 GLN A C 1
ATOM 1664 O O . GLN A 1 219 ? -7.256 -8.644 -3.901 1.00 96.25 219 GLN A O 1
ATOM 1669 N N . LEU A 1 220 ? -7.666 -7.198 -2.238 1.00 94.81 220 LEU A N 1
ATOM 1670 C CA . LEU A 1 220 ? -6.819 -6.140 -2.787 1.00 94.81 220 LEU A CA 1
ATOM 1671 C C . LEU A 1 220 ? -5.332 -6.497 -2.699 1.00 94.81 220 LEU A C 1
ATOM 1673 O O . LEU A 1 220 ? -4.587 -6.167 -3.619 1.00 94.81 220 LEU A O 1
ATOM 1677 N N . SER A 1 221 ? -4.908 -7.188 -1.638 1.00 94.88 221 SER A N 1
ATOM 1678 C CA . SER A 1 221 ? -3.535 -7.680 -1.506 1.00 94.88 221 SER A CA 1
ATOM 1679 C C . SER A 1 221 ? -3.208 -8.705 -2.589 1.00 94.88 221 SER A C 1
ATOM 1681 O O . SER A 1 221 ? -2.219 -8.539 -3.294 1.00 94.88 221 SER A O 1
ATOM 1683 N N . ASP A 1 222 ? -4.073 -9.700 -2.797 1.00 96.19 222 ASP A N 1
ATOM 1684 C CA . ASP A 1 222 ? -3.881 -10.705 -3.852 1.00 96.19 222 ASP A CA 1
ATOM 1685 C C . ASP A 1 222 ? -3.859 -10.059 -5.250 1.00 96.19 222 ASP A C 1
ATOM 1687 O O . ASP A 1 222 ? -2.977 -10.323 -6.070 1.00 96.19 222 ASP A O 1
ATOM 1691 N N . ARG A 1 223 ? -4.764 -9.102 -5.504 1.00 96.12 223 ARG A N 1
ATOM 1692 C CA . ARG A 1 223 ? -4.771 -8.322 -6.752 1.00 96.12 223 ARG A CA 1
ATOM 1693 C C . ARG A 1 223 ? -3.466 -7.547 -6.950 1.00 96.12 223 ARG A C 1
ATOM 1695 O O . ARG A 1 223 ? -2.952 -7.491 -8.067 1.00 96.12 223 ARG A O 1
ATOM 1702 N N . LYS A 1 224 ? -2.941 -6.926 -5.891 1.00 96.50 224 LYS A N 1
ATOM 1703 C CA . LYS A 1 224 ? -1.671 -6.194 -5.927 1.00 96.50 224 LYS A CA 1
ATOM 1704 C C . LYS A 1 224 ? -0.520 -7.132 -6.283 1.00 96.50 224 LYS A C 1
ATOM 1706 O O . LYS A 1 224 ? 0.285 -6.777 -7.142 1.00 96.50 224 LYS A O 1
ATOM 1711 N N . ASP A 1 225 ? -0.463 -8.313 -5.678 1.00 94.38 225 ASP A N 1
ATOM 1712 C CA . ASP A 1 225 ? 0.606 -9.282 -5.926 1.00 94.38 225 ASP A CA 1
ATOM 1713 C C . ASP A 1 225 ? 0.550 -9.829 -7.363 1.00 94.38 225 ASP A C 1
ATOM 1715 O O . ASP A 1 225 ? 1.575 -9.894 -8.046 1.00 94.38 225 ASP A O 1
ATOM 1719 N N . GLN A 1 226 ? -0.649 -10.104 -7.886 1.00 95.12 226 GLN A N 1
ATOM 1720 C CA . GLN A 1 226 ? -0.849 -10.490 -9.289 1.00 95.12 226 GLN A CA 1
ATOM 1721 C C . GLN A 1 226 ? -0.407 -9.393 -10.265 1.00 95.12 226 GLN A C 1
ATOM 1723 O O . GLN A 1 226 ? 0.272 -9.670 -11.258 1.00 95.12 226 GLN A O 1
ATOM 1728 N N . LEU A 1 227 ? -0.761 -8.135 -9.984 1.00 94.69 227 LEU A N 1
ATOM 1729 C CA . LEU A 1 227 ? -0.341 -6.997 -10.802 1.00 94.69 227 LEU A CA 1
ATOM 1730 C C . LEU A 1 227 ? 1.175 -6.785 -10.739 1.00 94.69 227 LEU A C 1
ATOM 1732 O O . LEU A 1 227 ? 1.783 -6.493 -11.767 1.00 94.69 227 LEU A O 1
ATOM 1736 N N . ALA A 1 228 ? 1.798 -6.969 -9.573 1.00 93.06 228 ALA A N 1
ATOM 1737 C CA . ALA A 1 228 ? 3.246 -6.876 -9.417 1.00 93.06 228 ALA A CA 1
ATOM 1738 C C . ALA A 1 228 ? 3.975 -7.965 -10.221 1.00 93.06 228 ALA A C 1
ATOM 1740 O O . ALA A 1 228 ? 4.932 -7.658 -10.935 1.00 93.06 228 ALA A O 1
ATOM 1741 N N . ALA A 1 229 ? 3.485 -9.209 -10.177 1.00 94.38 229 ALA A N 1
ATOM 1742 C CA . ALA A 1 229 ? 4.016 -10.305 -10.986 1.00 94.38 229 ALA A CA 1
ATOM 1743 C C . ALA A 1 229 ? 3.858 -10.031 -12.493 1.00 94.38 229 ALA A C 1
ATOM 1745 O O . ALA A 1 229 ? 4.809 -10.196 -13.261 1.00 94.38 229 ALA A O 1
ATOM 1746 N N . GLY A 1 230 ? 2.688 -9.538 -12.917 1.00 94.19 230 GLY A N 1
ATOM 1747 C CA . GLY A 1 230 ? 2.441 -9.137 -14.304 1.00 94.19 230 GLY A CA 1
ATOM 1748 C C . GLY A 1 230 ? 3.369 -8.009 -14.763 1.00 94.19 230 GLY A C 1
ATOM 1749 O O . GLY A 1 230 ? 3.965 -8.090 -15.837 1.00 94.19 230 GLY A O 1
ATOM 1750 N N . LEU A 1 231 ? 3.565 -6.989 -13.924 1.00 94.06 231 LEU A N 1
ATOM 1751 C CA . LEU A 1 231 ? 4.482 -5.885 -14.198 1.00 94.06 231 LEU A CA 1
ATOM 1752 C C . LEU A 1 231 ? 5.929 -6.370 -14.329 1.00 94.06 231 LEU A C 1
ATOM 1754 O O . LEU A 1 231 ? 6.643 -5.926 -15.227 1.00 94.06 231 LEU A O 1
ATOM 1758 N N . GLN A 1 232 ? 6.367 -7.281 -13.458 1.00 93.62 232 GLN A N 1
ATOM 1759 C CA . GLN A 1 232 ? 7.704 -7.863 -13.537 1.00 93.62 232 GLN A CA 1
ATOM 1760 C C . GLN A 1 232 ? 7.891 -8.631 -14.850 1.00 93.62 232 GLN A C 1
ATOM 1762 O O . GLN A 1 232 ? 8.893 -8.422 -15.530 1.00 93.62 232 GLN A O 1
ATOM 1767 N N . MET A 1 233 ? 6.905 -9.436 -15.257 1.00 93.50 233 MET A N 1
ATOM 1768 C CA . MET A 1 233 ? 6.942 -10.167 -16.526 1.00 93.50 233 MET A CA 1
ATOM 1769 C C . MET A 1 233 ? 7.053 -9.221 -17.730 1.00 93.50 233 MET A C 1
ATOM 1771 O O . MET A 1 233 ? 7.898 -9.429 -18.600 1.00 93.50 233 MET A O 1
ATOM 1775 N N . VAL A 1 234 ? 6.254 -8.149 -17.759 1.00 91.50 234 VAL A N 1
ATOM 1776 C CA . VAL A 1 234 ? 6.307 -7.139 -18.829 1.00 91.50 234 VAL A CA 1
ATOM 1777 C C . VAL A 1 234 ? 7.652 -6.411 -18.838 1.00 91.50 234 VAL A C 1
ATOM 1779 O O . VAL A 1 23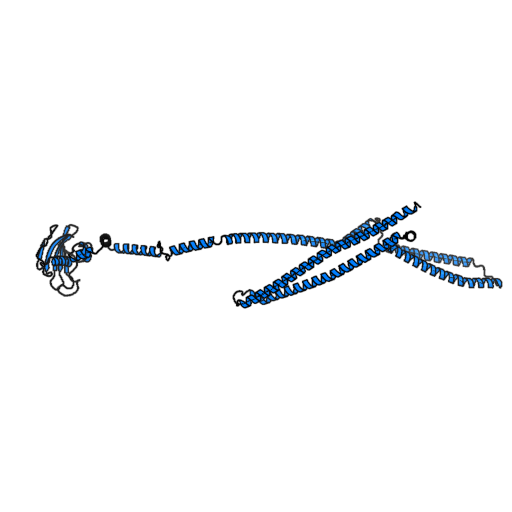4 ? 8.230 -6.215 -19.905 1.00 91.50 234 VAL A O 1
ATOM 1782 N N . ARG A 1 235 ? 8.204 -6.056 -17.672 1.00 91.50 235 ARG A N 1
ATOM 1783 C CA . ARG A 1 235 ? 9.538 -5.437 -17.573 1.00 91.50 235 ARG A CA 1
ATOM 1784 C C . ARG A 1 235 ? 10.632 -6.351 -18.109 1.00 91.50 235 ARG A C 1
ATOM 1786 O O . ARG A 1 235 ? 11.471 -5.889 -18.876 1.00 91.50 235 ARG A O 1
ATOM 1793 N N . THR A 1 236 ? 10.613 -7.631 -17.747 1.00 90.25 236 THR A N 1
ATOM 1794 C CA . THR A 1 236 ? 11.567 -8.612 -18.276 1.00 90.25 236 THR A CA 1
ATOM 1795 C C . THR A 1 236 ? 11.407 -8.776 -19.787 1.00 90.25 236 THR A C 1
ATOM 1797 O O . THR A 1 236 ? 12.405 -8.785 -20.503 1.00 90.25 236 THR A O 1
ATOM 1800 N N . ALA A 1 237 ? 10.174 -8.824 -20.300 1.00 87.12 237 ALA A N 1
ATOM 1801 C CA . ALA A 1 237 ? 9.920 -8.884 -21.738 1.00 87.12 237 ALA A CA 1
ATOM 1802 C C . ALA A 1 237 ? 10.454 -7.643 -22.475 1.00 87.12 237 ALA A C 1
ATOM 1804 O O . ALA A 1 237 ? 11.084 -7.777 -23.521 1.00 87.12 237 ALA A O 1
ATOM 1805 N N . LEU A 1 238 ? 10.272 -6.445 -21.910 1.00 87.88 238 LEU A N 1
ATOM 1806 C CA . LEU A 1 238 ? 10.817 -5.203 -22.462 1.00 87.88 238 LEU A CA 1
ATOM 1807 C C . LEU A 1 238 ? 12.349 -5.192 -22.444 1.00 87.88 238 LEU A C 1
ATOM 1809 O O . LEU A 1 238 ? 12.955 -4.864 -23.459 1.00 87.88 238 LEU A O 1
ATOM 1813 N N . GLN A 1 239 ? 12.984 -5.611 -21.346 1.00 88.75 239 GLN A N 1
ATOM 1814 C CA . GLN A 1 239 ? 14.447 -5.726 -21.267 1.00 88.75 239 GLN A CA 1
ATOM 1815 C C . GLN A 1 239 ? 15.019 -6.704 -22.300 1.00 88.75 239 GLN A C 1
ATOM 1817 O O . GLN A 1 239 ? 16.090 -6.466 -22.854 1.00 88.75 239 GLN A O 1
ATOM 1822 N N . LEU A 1 240 ? 14.310 -7.800 -22.571 1.00 89.69 240 LEU A N 1
ATOM 1823 C CA . LEU A 1 240 ? 14.732 -8.809 -23.541 1.00 89.69 240 LEU A CA 1
ATOM 1824 C C . LEU A 1 240 ? 14.350 -8.460 -24.984 1.00 89.69 240 LEU A C 1
ATOM 1826 O O . LEU A 1 240 ? 14.841 -9.119 -25.897 1.00 89.69 240 LEU A O 1
ATOM 1830 N N . SER A 1 241 ? 13.508 -7.450 -25.211 1.00 87.00 241 SER A N 1
ATOM 1831 C CA . SER A 1 241 ? 12.938 -7.153 -26.532 1.00 87.00 241 SER A CA 1
ATOM 1832 C C . SER A 1 241 ? 13.995 -6.804 -27.588 1.00 87.00 241 SER A C 1
ATOM 1834 O O . SER A 1 241 ? 13.922 -7.303 -28.714 1.00 87.00 241 SER A O 1
ATOM 1836 N N . ASP A 1 242 ? 15.022 -6.036 -27.219 1.00 83.69 242 ASP A N 1
ATOM 1837 C CA . ASP A 1 242 ? 16.136 -5.687 -28.109 1.00 83.69 242 ASP A CA 1
ATOM 1838 C C . ASP A 1 242 ? 16.987 -6.912 -28.448 1.00 83.69 242 ASP A C 1
ATOM 1840 O O . ASP A 1 242 ? 17.302 -7.161 -29.613 1.00 83.69 242 ASP A O 1
ATOM 1844 N N . SER A 1 243 ? 17.332 -7.713 -27.438 1.00 88.38 243 SER A N 1
ATOM 1845 C CA . SER A 1 243 ? 18.099 -8.950 -27.618 1.00 88.38 243 SER A CA 1
ATOM 1846 C C . SER A 1 243 ? 17.332 -9.965 -28.463 1.00 88.38 243 SER A C 1
ATOM 1848 O O . SER A 1 243 ? 17.910 -10.588 -29.350 1.00 88.38 243 SER A O 1
ATOM 1850 N N . TRP A 1 244 ? 16.024 -10.094 -28.236 1.00 87.25 244 TRP A N 1
ATOM 1851 C CA . TRP A 1 244 ? 15.134 -10.953 -29.010 1.00 87.25 244 TRP A CA 1
ATOM 1852 C C . TRP A 1 244 ? 15.039 -10.498 -30.466 1.00 87.25 244 TRP A C 1
ATOM 1854 O O . TRP A 1 244 ? 15.179 -11.312 -31.373 1.00 87.25 244 TRP A O 1
ATOM 1864 N N . SER A 1 245 ? 14.883 -9.193 -30.703 1.00 83.69 245 SER A N 1
ATOM 1865 C CA . SER A 1 245 ? 14.834 -8.628 -32.057 1.00 83.69 245 SER A CA 1
ATOM 1866 C C . SER A 1 245 ? 16.153 -8.832 -32.803 1.00 83.69 245 SER A C 1
ATOM 1868 O O . SER A 1 245 ? 16.149 -9.215 -33.972 1.00 83.69 245 SER A O 1
ATOM 1870 N N . ARG A 1 246 ? 17.292 -8.651 -32.119 1.00 88.50 246 ARG A N 1
ATOM 1871 C CA . ARG A 1 246 ? 18.621 -8.962 -32.669 1.00 88.50 246 ARG A CA 1
ATOM 1872 C C . ARG A 1 246 ? 18.766 -10.445 -32.984 1.00 88.50 246 ARG A C 1
ATOM 1874 O O . ARG A 1 246 ? 19.247 -10.781 -34.058 1.00 88.50 246 ARG A O 1
ATOM 1881 N N . TRP A 1 247 ? 18.334 -11.324 -32.082 1.00 92.62 247 TRP A N 1
ATOM 1882 C CA . TRP A 1 247 ? 18.369 -12.766 -32.308 1.00 92.62 247 TRP A CA 1
ATOM 1883 C C . TRP A 1 247 ? 17.530 -13.162 -33.527 1.00 92.62 247 TRP A C 1
ATOM 1885 O O . TRP A 1 247 ? 18.018 -13.904 -34.374 1.00 92.62 247 TRP A O 1
ATOM 1895 N N . LEU A 1 248 ? 16.321 -12.607 -33.663 1.00 89.75 248 LEU A N 1
ATOM 1896 C CA . LEU A 1 248 ? 15.443 -12.854 -34.807 1.00 89.75 248 LEU A CA 1
ATOM 1897 C C . LEU A 1 248 ? 16.072 -12.364 -36.122 1.00 89.75 248 LEU A C 1
ATOM 1899 O O . LEU A 1 248 ? 16.020 -13.066 -37.129 1.00 89.75 248 LEU A O 1
ATOM 1903 N N . ALA A 1 249 ? 16.701 -11.184 -36.106 1.00 89.19 249 ALA A N 1
ATOM 1904 C CA . ALA A 1 249 ? 17.407 -10.634 -37.261 1.00 89.19 249 ALA A CA 1
ATOM 1905 C C . ALA A 1 249 ? 18.610 -11.500 -37.665 1.00 89.19 249 ALA A C 1
ATOM 1907 O O . ALA A 1 249 ? 18.787 -11.783 -38.848 1.00 89.19 249 ALA A O 1
ATOM 1908 N N . VAL A 1 250 ? 19.400 -11.971 -36.695 1.00 89.44 250 VAL A N 1
ATOM 1909 C CA . VAL A 1 250 ? 20.532 -12.879 -36.940 1.00 89.44 250 VAL A CA 1
ATOM 1910 C C . VAL A 1 250 ? 20.044 -14.230 -37.462 1.00 89.44 250 VAL A C 1
ATOM 1912 O O . VAL A 1 250 ? 20.620 -14.750 -38.407 1.00 89.44 250 VAL A O 1
ATOM 1915 N N . GLN A 1 251 ? 18.960 -14.782 -36.913 1.00 90.31 251 GLN A N 1
ATOM 1916 C CA . GLN A 1 251 ? 18.315 -15.999 -37.424 1.00 90.31 251 GLN A CA 1
ATOM 1917 C C . GLN A 1 251 ? 17.864 -15.836 -38.879 1.00 90.31 251 GLN A C 1
ATOM 1919 O O . GLN A 1 251 ? 18.153 -16.695 -39.710 1.00 90.31 251 GLN A O 1
ATOM 1924 N N . ALA A 1 252 ? 17.220 -14.714 -39.211 1.00 87.44 252 ALA A N 1
ATOM 1925 C CA . ALA A 1 252 ? 16.802 -14.418 -40.577 1.00 87.44 252 ALA A CA 1
ATOM 1926 C C . ALA A 1 252 ? 18.006 -14.312 -41.528 1.00 87.44 252 ALA A C 1
ATOM 1928 O O . ALA A 1 252 ? 18.001 -14.929 -42.593 1.00 87.44 252 ALA A O 1
ATOM 1929 N N . GLN A 1 253 ? 19.069 -13.608 -41.122 1.00 86.31 253 GLN A N 1
ATOM 1930 C CA . GLN A 1 253 ? 20.319 -13.533 -41.885 1.00 86.31 253 GLN A CA 1
ATOM 1931 C C . GLN A 1 253 ? 20.952 -14.915 -42.076 1.00 86.31 253 GLN A C 1
ATOM 1933 O O . GLN A 1 253 ? 21.351 -15.252 -43.186 1.00 86.31 253 GLN A O 1
ATOM 1938 N N . LEU A 1 254 ? 20.986 -15.734 -41.025 1.00 85.50 254 LEU A N 1
ATOM 1939 C CA . LEU A 1 254 ? 21.561 -17.076 -41.055 1.00 85.50 254 LEU A CA 1
ATOM 1940 C C . LEU A 1 254 ? 20.762 -18.021 -41.960 1.00 85.50 254 LEU A C 1
ATOM 1942 O O . LEU A 1 254 ? 21.355 -18.801 -42.694 1.00 85.50 254 LEU A O 1
ATOM 1946 N N . SER A 1 255 ? 19.432 -17.904 -41.972 1.00 83.94 255 SER A N 1
ATOM 1947 C CA . SER A 1 255 ? 18.565 -18.667 -42.880 1.00 83.94 255 SER A CA 1
ATOM 1948 C C . SER A 1 255 ? 18.702 -18.262 -44.352 1.00 83.94 255 SER A C 1
ATOM 1950 O O . SER A 1 255 ? 18.431 -19.069 -45.237 1.00 83.94 255 SER A O 1
ATOM 1952 N N . GLY A 1 256 ? 19.126 -17.021 -44.618 1.00 82.75 256 GLY A N 1
ATOM 1953 C CA . GLY A 1 256 ? 19.396 -16.521 -45.967 1.00 82.75 256 GLY A CA 1
ATOM 1954 C C . GLY A 1 256 ? 20.768 -16.920 -46.511 1.00 82.75 256 GLY A C 1
ATOM 1955 O O . GLY A 1 256 ? 21.025 -16.732 -47.700 1.00 82.75 256 GLY A O 1
ATOM 1956 N N . LEU A 1 257 ? 21.652 -17.463 -45.669 1.00 82.12 257 LEU A N 1
ATOM 1957 C CA . LEU A 1 257 ? 22.959 -17.950 -46.092 1.00 82.12 257 LEU A CA 1
ATOM 1958 C C . LEU A 1 257 ? 22.856 -19.397 -46.600 1.00 82.12 257 LEU A C 1
ATOM 1960 O O . LEU A 1 257 ? 22.132 -20.212 -46.023 1.00 82.12 257 LEU A O 1
ATOM 1964 N N . PRO A 1 258 ? 23.592 -19.754 -47.666 1.00 78.44 258 PRO A N 1
ATOM 1965 C CA . PRO A 1 258 ? 23.666 -21.133 -48.122 1.00 78.44 258 PRO A CA 1
ATOM 1966 C C . PRO A 1 258 ? 24.302 -22.008 -47.037 1.00 78.44 258 PRO A C 1
ATOM 1968 O O . PRO A 1 258 ? 25.375 -21.700 -46.518 1.00 78.44 258 PRO A O 1
ATOM 1971 N N . VAL A 1 259 ? 23.645 -23.119 -46.706 1.00 71.44 259 VAL A N 1
ATOM 1972 C CA . VAL A 1 259 ? 24.171 -24.097 -45.749 1.00 71.44 259 VAL A CA 1
ATOM 1973 C C . VAL A 1 259 ? 25.337 -24.833 -46.406 1.00 71.44 259 VAL A C 1
ATOM 1975 O O . VAL A 1 259 ? 25.141 -25.686 -47.268 1.00 71.44 259 VAL A O 1
ATOM 1978 N N . THR A 1 260 ? 26.563 -24.492 -46.021 1.00 70.88 260 THR A N 1
ATOM 1979 C CA . THR A 1 260 ? 27.764 -25.224 -46.435 1.00 70.88 260 THR A CA 1
ATOM 1980 C C . THR A 1 260 ? 28.050 -26.339 -45.435 1.00 70.88 260 THR A C 1
ATOM 1982 O O . THR A 1 260 ? 28.321 -26.052 -44.272 1.00 70.88 260 THR A O 1
ATOM 1985 N N . GLU A 1 261 ? 28.031 -27.603 -45.872 1.00 67.69 261 GLU A N 1
ATOM 1986 C CA . GLU A 1 261 ? 28.320 -28.755 -44.996 1.00 67.69 261 GLU A CA 1
ATOM 1987 C C . GLU A 1 261 ? 29.756 -28.752 -44.444 1.00 67.69 261 GLU A C 1
ATOM 1989 O O . GLU A 1 261 ? 30.006 -29.282 -43.366 1.00 67.69 261 GLU A O 1
ATOM 1994 N N . HIS A 1 262 ? 30.699 -28.144 -45.169 1.00 66.56 262 HIS A N 1
ATOM 1995 C CA . HIS A 1 262 ? 32.115 -28.115 -44.811 1.00 66.56 262 HIS A CA 1
ATOM 1996 C C . HIS A 1 262 ? 32.697 -26.724 -45.101 1.00 66.56 262 HIS A C 1
ATOM 1998 O O . HIS A 1 262 ? 33.128 -26.445 -46.219 1.00 66.56 262 HIS A O 1
ATOM 2004 N N . PHE A 1 263 ? 32.702 -25.841 -44.099 1.00 71.00 263 PHE A N 1
ATOM 2005 C CA . PHE A 1 263 ? 33.444 -24.579 -44.149 1.00 71.00 263 PHE A CA 1
ATOM 2006 C C . PHE A 1 263 ? 34.796 -24.777 -43.443 1.00 71.00 263 PHE A C 1
ATOM 2008 O O . PHE A 1 263 ? 34.800 -25.213 -42.290 1.00 71.00 263 PHE A O 1
ATOM 2015 N N . PRO A 1 264 ? 35.942 -24.527 -44.100 1.00 75.19 264 PRO A N 1
ATOM 2016 C CA . PRO A 1 264 ? 37.246 -24.736 -43.478 1.00 75.19 264 PRO A CA 1
ATOM 2017 C C . PRO A 1 264 ? 37.423 -23.868 -42.225 1.00 75.19 264 PRO A C 1
ATOM 2019 O O . PRO A 1 264 ? 37.093 -22.682 -42.239 1.00 75.19 264 PRO A O 1
ATOM 2022 N N . GLU A 1 265 ? 38.012 -24.424 -41.165 1.00 74.06 265 GLU A N 1
ATOM 2023 C CA . GLU A 1 265 ? 38.513 -23.607 -40.054 1.00 74.06 265 GLU A CA 1
ATOM 2024 C C . GLU A 1 265 ? 39.527 -22.580 -40.586 1.00 74.06 265 GLU A C 1
ATOM 2026 O O . GLU A 1 265 ? 40.321 -22.887 -41.484 1.00 74.06 265 GLU A O 1
ATOM 2031 N N . GLU A 1 266 ? 39.449 -21.348 -40.071 1.00 80.81 266 GLU A N 1
ATOM 2032 C CA . GLU A 1 266 ? 40.275 -20.211 -40.506 1.00 80.81 266 GLU A CA 1
ATOM 2033 C C . GLU A 1 266 ? 40.218 -19.935 -42.025 1.00 80.81 266 GLU A C 1
ATOM 2035 O O . GLU A 1 266 ? 41.213 -19.558 -42.645 1.00 80.81 266 GLU A O 1
ATOM 2040 N N . ALA A 1 267 ? 39.044 -20.097 -42.650 1.00 79.50 267 ALA A N 1
ATOM 2041 C CA . ALA A 1 267 ? 38.871 -19.871 -44.089 1.00 79.50 267 ALA A CA 1
ATOM 2042 C C . ALA A 1 267 ? 39.324 -18.478 -44.562 1.00 79.50 267 ALA A C 1
ATOM 2044 O O . ALA A 1 267 ? 39.899 -18.371 -45.640 1.00 79.50 267 ALA A O 1
ATOM 2045 N N . VAL A 1 268 ? 39.091 -17.428 -43.763 1.00 80.88 268 VAL A N 1
ATOM 2046 C CA . VAL A 1 268 ? 39.489 -16.049 -44.101 1.00 80.88 268 VAL A CA 1
ATOM 2047 C C . VAL A 1 268 ? 41.020 -15.894 -44.093 1.00 80.88 268 VAL A C 1
ATOM 2049 O O . VAL A 1 268 ? 41.559 -15.587 -45.152 1.00 80.88 268 VAL A O 1
ATOM 2052 N N . PRO A 1 269 ? 41.752 -16.230 -43.007 1.00 84.44 269 PRO A N 1
ATOM 2053 C CA . PRO A 1 269 ? 43.219 -16.237 -43.024 1.00 84.44 269 PRO A CA 1
ATOM 2054 C C . PRO A 1 269 ? 43.828 -17.082 -44.148 1.00 84.44 269 PRO A C 1
ATOM 2056 O O . PRO A 1 269 ? 44.831 -16.699 -44.746 1.00 84.44 269 PRO A O 1
ATOM 2059 N N . ARG A 1 270 ? 43.225 -18.240 -44.453 1.00 85.31 270 ARG A N 1
ATOM 2060 C CA . ARG A 1 270 ? 43.669 -19.101 -45.557 1.00 85.31 270 ARG A CA 1
ATOM 2061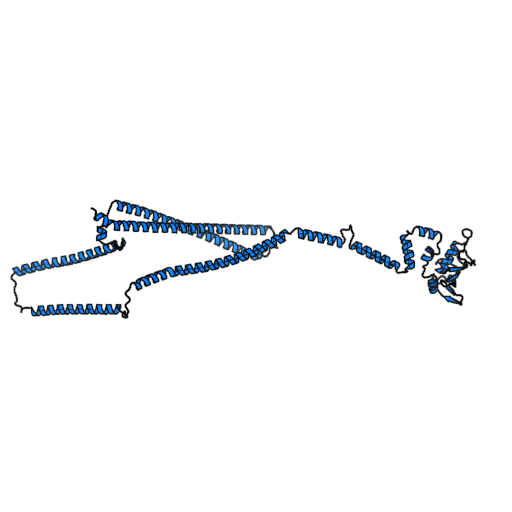 C C . ARG A 1 270 ? 43.466 -18.442 -46.916 1.00 85.31 270 ARG A C 1
ATOM 2063 O O . ARG A 1 270 ? 44.364 -18.516 -47.748 1.00 85.31 270 ARG A O 1
ATOM 2070 N N . LEU A 1 271 ? 42.316 -17.810 -47.143 1.00 86.75 271 LEU A N 1
ATOM 2071 C CA . LEU A 1 271 ? 42.045 -17.064 -48.369 1.00 86.75 271 LEU A CA 1
ATOM 2072 C C . LEU A 1 271 ? 43.024 -15.900 -48.525 1.00 86.75 271 LEU A C 1
ATOM 2074 O O . LEU A 1 271 ? 43.619 -15.764 -49.589 1.00 86.75 271 LEU A O 1
ATOM 2078 N N . ASP A 1 272 ? 43.247 -15.127 -47.464 1.00 88.50 272 ASP A N 1
ATOM 2079 C CA . ASP A 1 272 ? 44.196 -14.011 -47.468 1.00 88.50 272 ASP A CA 1
ATOM 2080 C C . ASP A 1 272 ? 45.619 -14.493 -47.784 1.00 88.50 272 ASP A C 1
ATOM 2082 O O . ASP A 1 272 ? 46.317 -13.883 -48.593 1.00 88.50 272 ASP A O 1
ATOM 2086 N N . ALA A 1 273 ? 46.036 -15.633 -47.223 1.00 89.31 273 ALA A N 1
ATOM 2087 C CA . ALA A 1 273 ? 47.322 -16.249 -47.542 1.00 89.31 273 ALA A CA 1
ATOM 2088 C C . ALA A 1 273 ? 47.413 -16.691 -49.013 1.00 89.31 273 ALA A C 1
ATOM 2090 O O . ALA A 1 273 ? 48.444 -16.482 -49.651 1.00 89.31 273 ALA A O 1
ATOM 2091 N N . TYR A 1 274 ? 46.346 -17.274 -49.573 1.00 90.44 274 TYR A N 1
ATOM 2092 C CA . TYR A 1 274 ? 46.313 -17.646 -50.990 1.00 90.44 274 TYR A CA 1
ATOM 2093 C C . TYR A 1 274 ? 46.329 -16.432 -51.920 1.00 90.44 274 TYR A C 1
ATOM 2095 O O . TYR A 1 274 ? 47.014 -16.472 -52.939 1.00 90.44 274 TYR A O 1
ATOM 2103 N N . LEU A 1 275 ? 45.617 -15.358 -51.575 1.00 90.69 275 LEU A N 1
ATOM 2104 C CA . LEU A 1 275 ? 45.625 -14.108 -52.336 1.00 90.69 275 LEU A CA 1
ATOM 2105 C C . LEU A 1 275 ? 47.004 -13.439 -52.285 1.00 90.69 275 LEU A C 1
ATOM 2107 O O . LEU A 1 275 ? 47.522 -13.038 -53.324 1.00 90.69 275 LEU A O 1
ATOM 2111 N N . ALA A 1 276 ? 47.642 -13.400 -51.113 1.00 90.31 276 ALA A N 1
ATOM 2112 C CA . ALA A 1 276 ? 49.001 -12.882 -50.967 1.00 90.31 276 ALA A CA 1
ATOM 2113 C C . ALA A 1 276 ? 50.020 -13.700 -51.780 1.00 90.31 276 ALA A C 1
ATOM 2115 O O . ALA A 1 276 ? 50.902 -13.136 -52.428 1.00 90.31 276 ALA A O 1
ATOM 2116 N N . GLU A 1 277 ? 49.889 -15.030 -51.788 1.00 92.38 277 GLU A N 1
ATOM 2117 C CA . GLU A 1 277 ? 50.741 -15.899 -52.604 1.00 92.38 277 GLU A CA 1
ATOM 2118 C C . GLU A 1 277 ? 50.480 -15.705 -54.103 1.00 92.38 277 GLU A C 1
ATOM 2120 O O . GLU A 1 277 ? 51.419 -15.661 -54.897 1.00 92.38 277 GLU A O 1
ATOM 2125 N N . GLN A 1 278 ? 49.221 -15.525 -54.503 1.00 92.44 278 GLN A N 1
ATOM 2126 C CA . GLN A 1 278 ? 48.855 -15.209 -55.880 1.00 92.44 278 GLN A CA 1
ATOM 2127 C C . GLN A 1 278 ? 49.481 -13.882 -56.333 1.00 92.44 278 GLN A C 1
ATOM 2129 O O . GLN A 1 278 ? 50.070 -13.818 -57.411 1.00 92.44 278 GLN A O 1
ATOM 2134 N N . GLU A 1 279 ? 49.399 -12.839 -55.509 1.00 92.19 279 GLU A N 1
ATOM 2135 C CA . GLU A 1 279 ? 49.984 -11.527 -55.793 1.00 92.19 279 GLU A CA 1
ATOM 2136 C C . GLU A 1 279 ? 51.517 -11.592 -55.866 1.00 92.19 279 GLU A C 1
ATOM 2138 O O . GLU A 1 279 ? 52.127 -11.039 -56.786 1.00 92.19 279 GLU A O 1
ATOM 2143 N N . ARG A 1 280 ? 52.151 -12.366 -54.971 1.00 93.94 280 ARG A N 1
ATOM 2144 C CA . ARG A 1 280 ? 53.591 -12.657 -55.017 1.00 93.94 280 ARG A CA 1
ATOM 2145 C C . ARG A 1 280 ? 53.988 -13.313 -56.342 1.00 93.94 280 ARG A C 1
ATOM 2147 O O . ARG A 1 280 ? 54.947 -12.867 -56.974 1.00 93.94 280 ARG A O 1
ATOM 2154 N N . LEU A 1 281 ? 53.256 -14.345 -56.766 1.00 92.44 281 LEU A N 1
ATOM 2155 C CA . LEU A 1 281 ? 53.510 -15.072 -58.013 1.00 92.44 281 LEU A CA 1
ATOM 2156 C C . LEU A 1 281 ? 53.289 -14.197 -59.253 1.00 92.44 281 LEU A C 1
ATOM 2158 O O . LEU A 1 281 ? 54.088 -14.263 -60.187 1.00 92.44 281 LEU A O 1
ATOM 2162 N N . PHE A 1 282 ? 52.263 -13.342 -59.265 1.00 91.31 282 PHE A N 1
ATOM 2163 C CA . PHE A 1 282 ? 52.075 -12.364 -60.342 1.00 91.31 282 PHE A CA 1
ATOM 2164 C C . PHE A 1 282 ? 53.238 -11.370 -60.412 1.00 91.31 282 PHE A C 1
ATOM 2166 O O . PHE A 1 282 ? 53.795 -11.161 -61.488 1.00 91.31 282 PHE A O 1
ATOM 2173 N N . GLY A 1 283 ? 53.694 -10.848 -59.271 1.00 90.81 283 GLY A N 1
ATOM 2174 C CA . GLY A 1 283 ? 54.873 -9.982 -59.228 1.00 90.81 283 GLY A CA 1
ATOM 2175 C C . GLY A 1 283 ? 56.159 -10.677 -59.699 1.00 90.81 283 GLY A C 1
ATOM 2176 O O . GLY A 1 283 ? 57.031 -10.041 -60.296 1.00 90.81 283 GLY A O 1
ATOM 2177 N N . GLU A 1 284 ? 56.307 -11.983 -59.461 1.00 90.56 284 GLU A N 1
ATOM 2178 C CA . GLU A 1 284 ? 57.411 -12.778 -60.016 1.00 90.56 284 GLU A CA 1
ATOM 2179 C C . GLU A 1 284 ? 57.291 -12.969 -61.529 1.00 90.56 284 GLU A C 1
ATOM 2181 O O . GLU A 1 284 ? 58.291 -12.819 -62.237 1.00 90.56 284 GLU A O 1
ATOM 2186 N N . LEU A 1 285 ? 56.088 -13.246 -62.036 1.00 92.06 285 LEU A N 1
ATOM 2187 C CA . LEU A 1 285 ? 55.825 -13.337 -63.472 1.00 92.06 285 LEU A CA 1
ATOM 2188 C C . LEU A 1 285 ? 56.149 -12.024 -64.186 1.00 92.06 285 LEU A C 1
ATOM 2190 O O . LEU A 1 285 ? 56.826 -12.059 -65.212 1.00 92.06 285 LEU A O 1
ATOM 2194 N N . ASP A 1 286 ? 55.765 -10.880 -63.622 1.00 91.50 286 ASP A N 1
ATOM 2195 C CA . ASP A 1 286 ? 56.068 -9.565 -64.192 1.00 91.50 286 ASP A CA 1
ATOM 2196 C C . ASP A 1 286 ? 57.575 -9.287 -64.215 1.00 91.50 286 ASP A C 1
ATOM 2198 O O . ASP A 1 286 ? 58.122 -8.836 -65.225 1.00 91.50 286 ASP A O 1
ATOM 2202 N N . LYS A 1 287 ? 58.293 -9.626 -63.136 1.00 90.69 287 LYS A N 1
ATOM 2203 C CA . LYS A 1 287 ? 59.763 -9.525 -63.097 1.00 90.69 287 LYS A CA 1
ATOM 2204 C C . LYS A 1 287 ? 60.416 -10.404 -64.158 1.00 90.69 287 LYS A C 1
ATOM 2206 O O . LYS A 1 287 ? 61.356 -9.964 -64.822 1.00 90.69 287 LYS A O 1
ATOM 2211 N N . LEU A 1 288 ? 59.941 -11.637 -64.321 1.00 90.38 288 LEU A N 1
ATOM 2212 C CA . LEU A 1 288 ? 60.445 -12.559 -65.337 1.00 90.38 288 LEU A CA 1
ATOM 2213 C C . LEU A 1 288 ? 60.113 -12.076 -66.751 1.00 90.38 288 LEU A C 1
ATOM 2215 O O . LEU A 1 288 ? 60.966 -12.175 -67.632 1.00 90.38 288 LEU A O 1
ATOM 2219 N N . ALA A 1 289 ? 58.930 -11.502 -66.968 1.00 89.81 289 ALA A N 1
ATOM 2220 C CA . ALA A 1 289 ? 58.536 -10.905 -68.238 1.00 89.81 289 ALA A CA 1
ATOM 2221 C C . ALA A 1 289 ? 59.435 -9.712 -68.596 1.00 89.81 289 ALA A C 1
ATOM 2223 O O . ALA A 1 289 ? 59.985 -9.675 -69.697 1.00 89.81 289 ALA A O 1
ATOM 2224 N N . LEU A 1 290 ? 59.684 -8.805 -67.645 1.00 89.50 290 LEU A N 1
ATOM 2225 C CA . LEU A 1 290 ? 60.622 -7.688 -67.804 1.00 89.50 290 LEU A CA 1
ATOM 2226 C C . LEU A 1 290 ? 62.047 -8.175 -68.071 1.00 89.50 290 LEU A C 1
ATOM 2228 O O . LEU A 1 290 ? 62.741 -7.630 -68.928 1.00 89.50 290 LEU A O 1
ATOM 2232 N N . LYS A 1 291 ? 62.499 -9.219 -67.367 1.00 88.56 291 LYS A N 1
ATOM 2233 C CA . LYS A 1 291 ? 63.827 -9.806 -67.582 1.00 88.56 291 LYS A CA 1
ATOM 2234 C C . LYS A 1 291 ? 63.939 -10.434 -68.967 1.00 88.56 291 LYS A C 1
ATOM 2236 O O . LYS A 1 291 ? 64.963 -10.259 -69.625 1.00 88.56 291 LYS A O 1
ATOM 2241 N N . ARG A 1 292 ? 62.892 -11.129 -69.421 1.00 88.00 292 ARG A N 1
ATOM 2242 C CA . ARG A 1 292 ? 62.808 -11.678 -70.777 1.00 88.00 292 ARG A CA 1
ATOM 2243 C C . ARG A 1 292 ? 62.898 -10.558 -71.800 1.00 88.00 292 ARG A C 1
ATOM 2245 O O . ARG A 1 292 ? 63.709 -10.655 -72.707 1.00 88.00 292 ARG A O 1
ATOM 2252 N N . GLU A 1 293 ? 62.131 -9.487 -71.625 1.00 87.31 293 GLU A N 1
ATOM 2253 C CA . GLU A 1 293 ? 62.160 -8.333 -72.522 1.00 87.31 293 GLU A CA 1
ATOM 2254 C C . GLU A 1 293 ? 63.534 -7.646 -72.533 1.00 87.31 293 GLU A C 1
ATOM 2256 O O . GLU A 1 293 ? 64.039 -7.307 -73.597 1.00 87.31 293 GLU A O 1
ATOM 2261 N N . GLN A 1 294 ? 64.187 -7.491 -71.377 1.00 85.19 294 GLN A N 1
ATOM 2262 C CA . GLN A 1 294 ? 65.550 -6.960 -71.292 1.00 85.19 294 GLN A CA 1
ATOM 2263 C C . GLN A 1 294 ? 66.562 -7.835 -72.031 1.00 85.19 294 GLN A C 1
ATOM 2265 O O . GLN A 1 294 ? 67.337 -7.311 -72.825 1.00 85.19 294 GLN A O 1
ATOM 2270 N N . LEU A 1 295 ? 66.547 -9.149 -71.799 1.00 82.50 295 LEU A N 1
ATOM 2271 C CA . LEU A 1 295 ? 67.438 -10.093 -72.479 1.00 82.50 295 LEU A CA 1
ATOM 2272 C C . LEU A 1 295 ? 67.165 -10.135 -73.985 1.00 82.50 295 LEU A C 1
ATOM 2274 O O . LEU A 1 295 ? 68.093 -10.230 -74.778 1.00 82.50 295 LEU A O 1
ATOM 2278 N N . GLN A 1 296 ? 65.901 -10.013 -74.385 1.00 80.88 296 GLN A N 1
ATOM 2279 C CA . GLN A 1 296 ? 65.498 -9.949 -75.784 1.00 80.88 296 GLN A CA 1
ATOM 2280 C C . GLN A 1 296 ? 65.979 -8.645 -76.433 1.00 80.88 296 GLN A C 1
ATOM 2282 O O . GLN A 1 296 ? 66.588 -8.689 -77.490 1.00 80.88 296 GLN A O 1
ATOM 2287 N N . ARG A 1 297 ? 65.877 -7.505 -75.738 1.00 77.56 297 ARG A N 1
ATOM 2288 C CA . ARG A 1 297 ? 66.506 -6.239 -76.154 1.00 77.56 297 ARG A CA 1
ATOM 2289 C C . ARG A 1 297 ? 68.034 -6.311 -76.176 1.00 77.56 297 ARG A C 1
ATOM 2291 O O . ARG A 1 297 ? 68.650 -5.572 -76.929 1.00 77.56 297 ARG A O 1
ATOM 2298 N N . GLU A 1 298 ? 68.665 -7.127 -75.334 1.00 75.12 298 GLU A N 1
ATOM 2299 C CA . GLU A 1 298 ? 70.114 -7.358 -75.375 1.00 75.12 298 GLU A CA 1
ATOM 2300 C C . GLU A 1 298 ? 70.532 -8.236 -76.557 1.00 75.12 298 GLU A C 1
ATOM 2302 O O . GLU A 1 298 ? 71.565 -7.956 -77.156 1.00 75.12 298 GLU A O 1
ATOM 2307 N N . LEU A 1 299 ? 69.719 -9.231 -76.921 1.00 70.06 299 LEU A N 1
ATOM 2308 C CA . LEU A 1 299 ? 69.890 -10.050 -78.125 1.00 70.06 299 LEU A CA 1
ATOM 2309 C C . LEU A 1 299 ? 69.623 -9.251 -79.410 1.00 70.06 299 LEU A C 1
ATOM 2311 O O . LEU A 1 299 ? 70.329 -9.433 -80.396 1.00 70.06 299 LEU A O 1
ATOM 2315 N N . ASP A 1 300 ? 68.655 -8.334 -79.374 1.00 67.75 300 ASP A N 1
ATOM 2316 C CA . ASP A 1 300 ? 68.274 -7.469 -80.495 1.00 67.75 300 ASP A CA 1
ATOM 2317 C C . ASP A 1 300 ? 69.156 -6.209 -80.611 1.00 67.75 300 ASP A C 1
ATOM 2319 O O . ASP A 1 300 ? 68.898 -5.352 -81.458 1.00 67.75 300 ASP A O 1
ATOM 2323 N N . LYS A 1 301 ? 70.207 -6.057 -79.786 1.00 63.38 301 LYS A N 1
ATOM 2324 C CA . LYS A 1 301 ? 71.203 -4.986 -79.965 1.00 63.38 301 LYS A CA 1
ATOM 2325 C C . LYS A 1 301 ? 72.118 -5.336 -81.149 1.00 63.38 301 LYS A C 1
ATOM 2327 O O . LYS A 1 301 ? 72.940 -6.241 -81.008 1.00 63.38 301 LYS A O 1
ATOM 2332 N N . PRO A 1 302 ? 72.073 -4.606 -82.281 1.00 55.19 302 PRO A N 1
ATOM 2333 C CA . PRO A 1 302 ? 73.111 -4.724 -83.298 1.00 55.19 302 PRO A CA 1
ATOM 2334 C C . PRO A 1 302 ? 74.454 -4.234 -82.729 1.00 55.19 302 PRO A C 1
ATOM 2336 O O . PRO A 1 302 ? 74.490 -3.294 -81.926 1.00 55.19 302 PRO A O 1
ATOM 2339 N N . GLU A 1 303 ? 75.562 -4.863 -83.134 1.00 48.88 303 GLU A N 1
ATOM 2340 C CA . GLU A 1 303 ? 76.918 -4.393 -82.824 1.00 48.88 303 GLU A CA 1
ATOM 2341 C C . GLU A 1 303 ? 77.039 -2.901 -83.172 1.00 48.88 303 GLU A C 1
ATOM 2343 O O . GLU A 1 303 ? 76.720 -2.468 -84.279 1.00 48.88 303 GLU A O 1
ATOM 2348 N N . ARG A 1 304 ? 77.436 -2.090 -82.186 1.00 45.22 304 ARG A N 1
ATOM 2349 C CA . ARG A 1 304 ? 77.456 -0.627 -82.286 1.00 45.22 304 ARG A CA 1
ATOM 2350 C C . ARG A 1 304 ? 78.413 -0.162 -83.387 1.00 45.22 304 ARG A C 1
ATOM 2352 O O . ARG A 1 304 ? 79.618 -0.105 -83.171 1.00 45.22 304 ARG A O 1
ATOM 2359 N N . SER A 1 305 ? 77.864 0.291 -84.508 1.00 42.88 305 SER A N 1
ATOM 2360 C CA . SER A 1 305 ? 78.487 1.333 -85.322 1.00 42.88 305 SER A CA 1
ATOM 2361 C C . SER A 1 305 ? 78.196 2.687 -84.670 1.00 42.88 305 SER A C 1
ATOM 2363 O O . SER A 1 305 ? 77.030 3.013 -84.442 1.00 42.88 305 SER A O 1
ATOM 2365 N N . GLU A 1 306 ? 79.223 3.475 -84.355 1.00 49.44 306 GLU A N 1
ATOM 2366 C CA . GLU A 1 306 ? 79.062 4.890 -84.001 1.00 49.44 306 GLU A CA 1
ATOM 2367 C C . GLU A 1 306 ? 78.403 5.623 -85.176 1.00 49.44 306 GLU A C 1
ATOM 2369 O O . GLU A 1 306 ? 79.045 5.951 -86.172 1.00 49.44 306 GLU A O 1
ATOM 2374 N N . VAL A 1 307 ? 77.090 5.839 -85.088 1.00 52.44 307 VAL A N 1
ATOM 2375 C CA . VAL A 1 307 ? 76.358 6.648 -86.061 1.00 52.44 307 VAL A CA 1
ATOM 2376 C C . VAL A 1 307 ? 76.446 8.099 -85.609 1.00 52.44 307 VAL A C 1
ATOM 2378 O O . VAL A 1 307 ? 75.819 8.504 -84.631 1.00 52.44 307 VAL A O 1
ATOM 2381 N N . SER A 1 308 ? 77.240 8.883 -86.332 1.00 48.88 308 SER A N 1
ATOM 2382 C CA . SER A 1 308 ? 77.152 10.340 -86.299 1.00 48.88 308 SER A CA 1
ATOM 2383 C C . SER A 1 308 ? 75.864 10.748 -87.017 1.00 48.88 308 SER A C 1
ATOM 2385 O O . SER A 1 308 ? 75.723 10.517 -88.219 1.00 48.88 308 SER A O 1
ATOM 2387 N N . PHE A 1 309 ? 74.892 11.283 -86.277 1.00 55.00 309 PHE A N 1
ATOM 2388 C CA . PHE A 1 309 ? 73.642 11.767 -86.858 1.00 55.00 309 PHE A CA 1
ATOM 2389 C C . PHE A 1 309 ? 73.878 13.094 -87.588 1.00 55.00 309 PHE A C 1
ATOM 2391 O O . PHE A 1 309 ? 74.567 13.977 -87.077 1.00 55.00 309 PHE A O 1
ATOM 2398 N N . ALA A 1 310 ? 73.288 13.240 -88.776 1.00 60.91 310 ALA A N 1
ATOM 2399 C CA . ALA A 1 310 ? 73.256 14.505 -89.503 1.00 60.91 310 ALA A CA 1
ATOM 2400 C C . ALA A 1 310 ? 72.552 15.598 -88.663 1.00 60.91 310 ALA A C 1
ATOM 2402 O O . ALA A 1 310 ? 71.634 15.279 -87.897 1.00 60.91 310 ALA A O 1
ATOM 2403 N N . PRO A 1 311 ? 72.955 16.877 -88.778 1.00 61.88 311 PRO A N 1
ATOM 2404 C CA . PRO A 1 311 ? 72.447 17.968 -87.941 1.00 61.88 311 PRO A CA 1
ATOM 2405 C C . PRO A 1 311 ? 70.922 18.159 -88.021 1.00 61.88 311 PRO A C 1
ATOM 2407 O O . PRO A 1 311 ? 70.323 18.605 -87.042 1.00 61.88 311 PRO A O 1
ATOM 2410 N N . GLU A 1 312 ? 70.261 17.763 -89.118 1.00 62.34 312 GLU A N 1
ATOM 2411 C CA . GLU A 1 312 ? 68.794 17.801 -89.200 1.00 62.34 312 GLU A CA 1
ATOM 2412 C C . GLU A 1 312 ? 68.120 16.820 -88.224 1.00 62.34 312 GLU A C 1
ATOM 2414 O O . GLU A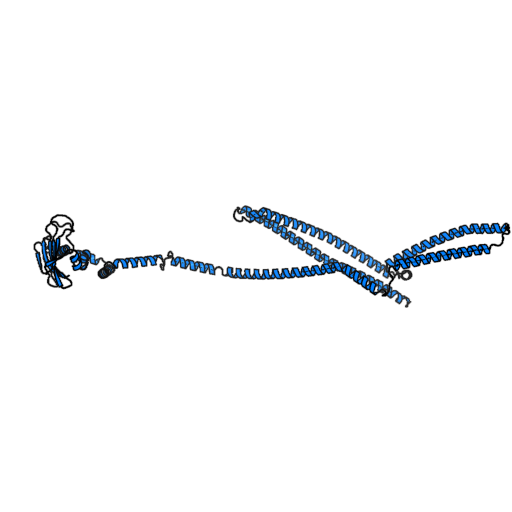 1 312 ? 67.125 17.165 -87.587 1.00 62.34 312 GLU A O 1
ATOM 2419 N N . ALA A 1 313 ? 68.693 15.627 -88.035 1.00 59.56 313 ALA A N 1
ATOM 2420 C CA . ALA A 1 313 ? 68.156 14.620 -87.118 1.00 59.56 313 ALA A CA 1
ATOM 2421 C C . ALA A 1 313 ? 68.353 15.020 -85.646 1.00 59.56 313 ALA A C 1
ATOM 2423 O O . ALA A 1 313 ? 67.526 14.684 -84.800 1.00 59.56 313 ALA A O 1
ATOM 2424 N N . GLN A 1 314 ? 69.411 15.779 -85.330 1.00 62.94 314 GLN A N 1
ATOM 2425 C CA . GLN A 1 314 ? 69.595 16.365 -83.997 1.00 62.94 314 GLN A CA 1
ATOM 2426 C C . GLN A 1 314 ? 68.540 17.433 -83.688 1.00 62.94 314 GLN A C 1
ATOM 2428 O O . GLN A 1 314 ? 68.012 17.437 -82.578 1.00 62.94 314 GLN A O 1
ATOM 2433 N N . ALA A 1 315 ? 68.194 18.285 -84.661 1.00 66.69 315 ALA A N 1
ATOM 2434 C CA . ALA A 1 315 ? 67.153 19.301 -84.499 1.00 66.69 315 ALA A CA 1
ATOM 2435 C C . ALA A 1 315 ? 65.768 18.673 -84.246 1.00 66.69 315 ALA A C 1
ATOM 2437 O O . ALA A 1 315 ? 65.023 19.116 -83.365 1.00 66.69 315 ALA A O 1
ATOM 2438 N N . GLU A 1 316 ? 65.446 17.593 -84.962 1.00 70.44 316 GLU A N 1
ATOM 2439 C CA . GLU A 1 316 ? 64.199 16.846 -84.778 1.00 70.44 316 GLU A CA 1
ATOM 2440 C C . GLU A 1 316 ? 64.145 16.148 -83.405 1.00 70.44 316 GLU A C 1
ATOM 2442 O O . GLU A 1 316 ? 63.121 16.193 -82.717 1.00 70.44 316 GLU A O 1
ATOM 2447 N N . LEU A 1 317 ? 65.275 15.596 -82.941 1.00 67.88 317 LEU A N 1
ATOM 2448 C CA . LEU A 1 317 ? 65.387 14.978 -81.617 1.00 67.88 317 LEU A CA 1
ATOM 2449 C C . LEU A 1 317 ? 65.219 15.995 -80.479 1.00 67.88 317 LEU A C 1
ATOM 2451 O O . LEU A 1 317 ? 64.546 15.698 -79.492 1.00 67.88 317 LEU A O 1
ATOM 2455 N N . SER A 1 318 ? 65.790 17.198 -80.614 1.00 68.38 318 SER A N 1
ATOM 2456 C CA . SER A 1 318 ? 65.582 18.284 -79.647 1.00 68.38 318 SER A CA 1
ATOM 2457 C C . SER A 1 318 ? 64.121 18.738 -79.598 1.00 68.38 318 SER A C 1
ATOM 2459 O O . SER A 1 318 ? 63.582 18.913 -78.507 1.00 68.38 318 SER A O 1
ATOM 2461 N N . GLY A 1 319 ? 63.439 18.822 -80.748 1.00 74.12 319 GLY A N 1
ATOM 2462 C CA . GLY A 1 319 ? 62.010 19.150 -80.795 1.00 74.12 319 GLY A CA 1
ATOM 2463 C C . GLY A 1 319 ? 61.125 18.081 -80.142 1.00 74.12 319 GLY A C 1
ATOM 2464 O O . GLY A 1 319 ? 60.130 18.401 -79.489 1.00 74.12 319 GLY A O 1
ATOM 2465 N N . LEU A 1 320 ? 61.493 16.802 -80.258 1.00 74.19 320 LEU A N 1
ATOM 2466 C CA . LEU A 1 320 ? 60.811 15.709 -79.556 1.00 74.19 320 LEU A CA 1
ATOM 2467 C C . LEU A 1 320 ? 61.091 15.719 -78.045 1.00 74.19 320 LEU A C 1
ATOM 2469 O O . LEU A 1 320 ? 60.187 15.431 -77.260 1.00 74.19 320 LEU A O 1
ATOM 2473 N N . LEU A 1 321 ? 62.301 16.096 -77.624 1.00 75.25 321 LEU A N 1
ATOM 2474 C CA . LEU A 1 321 ? 62.661 16.262 -76.212 1.00 75.25 321 LEU A CA 1
ATOM 2475 C C . LEU A 1 321 ? 61.874 17.398 -75.546 1.00 75.25 321 LEU A C 1
ATOM 2477 O O . LEU A 1 321 ? 61.330 17.186 -74.460 1.00 75.25 321 LEU A O 1
ATOM 2481 N N . GLU A 1 322 ? 61.729 18.546 -76.213 1.00 71.31 322 GLU A N 1
ATOM 2482 C CA . GLU A 1 322 ? 60.891 19.658 -75.737 1.00 71.31 322 GLU A CA 1
ATOM 2483 C C . GLU A 1 322 ? 59.411 19.257 -75.638 1.00 71.31 322 GLU A C 1
ATOM 2485 O O . GLU A 1 322 ? 58.754 19.525 -74.631 1.00 71.31 322 GLU A O 1
ATOM 2490 N N . ARG A 1 323 ? 58.886 18.518 -76.627 1.00 77.88 323 ARG A N 1
ATOM 2491 C CA . ARG A 1 323 ? 57.513 17.981 -76.575 1.00 77.88 323 ARG A CA 1
ATOM 2492 C C . ARG A 1 323 ? 57.324 16.916 -75.493 1.00 77.88 323 ARG A C 1
ATOM 2494 O O . ARG A 1 323 ? 56.210 16.753 -75.002 1.00 77.88 323 ARG A O 1
ATOM 2501 N N . SER A 1 324 ? 58.382 16.207 -75.094 1.00 79.56 324 SER A N 1
ATOM 2502 C CA . SER A 1 324 ? 58.300 15.187 -74.042 1.00 79.56 324 SER A CA 1
ATOM 2503 C C . SER A 1 324 ? 58.029 15.785 -72.659 1.00 79.56 324 SER A C 1
ATOM 2505 O O . SER A 1 324 ? 57.316 15.168 -71.869 1.00 79.56 324 SER A O 1
ATOM 2507 N N . ALA A 1 325 ? 58.539 16.993 -72.385 1.00 78.94 325 ALA A N 1
ATOM 2508 C CA . ALA A 1 325 ? 58.246 17.715 -71.150 1.00 78.94 325 ALA A CA 1
ATOM 2509 C C . ALA A 1 325 ? 56.761 18.103 -71.100 1.00 78.94 325 ALA A C 1
ATOM 2511 O O . ALA A 1 325 ? 56.058 17.702 -70.177 1.00 78.94 325 ALA A O 1
ATOM 2512 N N . ALA A 1 326 ? 56.249 18.725 -72.169 1.00 81.56 326 ALA A N 1
ATOM 2513 C CA . ALA A 1 326 ? 54.830 19.067 -72.282 1.00 81.56 326 ALA A CA 1
ATOM 2514 C C . ALA A 1 326 ? 53.907 17.832 -72.224 1.00 81.56 326 ALA A C 1
ATOM 2516 O O . ALA A 1 326 ? 52.812 17.893 -71.670 1.00 81.56 326 ALA A O 1
ATOM 2517 N N . TYR A 1 327 ? 54.335 16.688 -72.768 1.00 81.19 327 TYR A N 1
ATOM 2518 C CA . TYR A 1 327 ? 53.580 15.437 -72.670 1.00 81.19 327 TYR A CA 1
ATOM 2519 C C . TYR A 1 327 ? 53.502 14.918 -71.227 1.00 81.19 327 TYR A C 1
ATOM 2521 O O . TYR A 1 327 ? 52.436 14.487 -70.795 1.00 81.19 327 TYR A O 1
ATOM 2529 N N . ARG A 1 328 ? 54.604 14.989 -70.468 1.00 83.00 328 ARG A N 1
ATOM 2530 C CA . ARG A 1 328 ? 54.631 14.580 -69.054 1.00 83.00 328 ARG A CA 1
ATOM 2531 C C . ARG A 1 328 ? 53.782 15.494 -68.179 1.00 83.00 328 ARG A C 1
ATOM 2533 O O . ARG A 1 328 ? 53.038 14.984 -67.347 1.00 83.00 328 ARG A O 1
ATOM 2540 N N . ASP A 1 329 ? 53.833 16.802 -68.413 1.00 82.62 329 ASP A N 1
ATOM 2541 C CA . ASP A 1 329 ? 53.019 17.771 -67.673 1.00 82.62 329 ASP A CA 1
ATOM 2542 C C . ASP A 1 329 ? 51.522 17.550 -67.941 1.00 82.62 329 ASP A C 1
ATOM 2544 O O . ASP A 1 329 ? 50.721 17.473 -67.010 1.00 82.62 329 ASP A O 1
ATOM 2548 N N . ASN A 1 330 ? 51.141 17.323 -69.204 1.00 83.69 330 ASN A N 1
ATOM 2549 C CA . ASN A 1 330 ? 49.762 16.981 -69.565 1.00 83.69 330 ASN A CA 1
ATOM 2550 C C . ASN A 1 330 ? 49.318 15.629 -68.982 1.00 83.69 330 ASN A C 1
ATOM 2552 O O . ASN A 1 330 ? 48.154 15.466 -68.622 1.00 83.69 330 ASN A O 1
ATOM 2556 N N . GLN A 1 331 ? 50.225 14.655 -68.871 1.00 87.00 331 GLN A N 1
ATOM 2557 C CA . GLN A 1 331 ? 49.933 13.362 -68.251 1.00 87.00 331 GLN A CA 1
ATOM 2558 C C . GLN A 1 331 ? 49.697 13.497 -66.739 1.00 87.00 331 GLN A C 1
ATOM 2560 O O . GLN A 1 331 ? 48.800 12.840 -66.210 1.00 87.00 331 GLN A O 1
ATOM 2565 N N . ALA A 1 332 ? 50.454 14.363 -66.058 1.00 85.19 332 ALA A N 1
ATOM 2566 C CA . ALA A 1 332 ? 50.242 14.683 -64.649 1.00 85.19 332 ALA A CA 1
ATOM 2567 C C . ALA A 1 332 ? 48.909 15.421 -64.433 1.00 85.19 332 ALA A C 1
ATOM 2569 O O . ALA A 1 332 ? 48.110 14.992 -63.603 1.00 85.19 332 ALA A O 1
ATOM 2570 N N . ALA A 1 333 ? 48.613 16.442 -65.245 1.00 87.25 333 ALA A N 1
ATOM 2571 C CA . ALA A 1 333 ? 47.341 17.169 -65.184 1.00 87.25 333 ALA A CA 1
ATOM 2572 C C . ALA A 1 333 ? 46.129 16.256 -65.456 1.00 87.25 333 ALA A C 1
ATOM 2574 O O . ALA A 1 333 ? 45.099 16.355 -64.793 1.00 87.25 333 ALA A O 1
ATOM 2575 N N . ALA A 1 334 ? 46.250 15.315 -66.397 1.00 89.25 334 ALA A N 1
ATOM 2576 C CA . ALA A 1 334 ? 45.201 14.334 -66.665 1.00 89.25 334 ALA A CA 1
ATOM 2577 C C . ALA A 1 334 ? 44.986 13.354 -65.498 1.00 89.25 334 ALA A C 1
ATOM 2579 O O . ALA A 1 334 ? 43.867 12.885 -65.301 1.00 89.25 334 ALA A O 1
ATOM 2580 N N . ALA A 1 335 ? 46.034 13.024 -64.737 1.00 89.69 335 ALA A N 1
ATOM 2581 C CA . ALA A 1 335 ? 45.908 12.189 -63.545 1.00 89.69 335 ALA A CA 1
ATOM 2582 C C . ALA A 1 335 ? 45.207 12.940 -62.400 1.00 89.69 335 ALA A C 1
ATOM 2584 O O . ALA A 1 335 ? 44.338 12.365 -61.749 1.00 89.69 335 ALA A O 1
ATOM 2585 N N . GLU A 1 336 ? 45.527 14.221 -62.204 1.00 89.50 336 GLU A N 1
ATOM 2586 C CA . GLU A 1 336 ? 44.881 15.080 -61.203 1.00 89.50 336 GLU A CA 1
ATOM 2587 C C . GLU A 1 336 ? 43.384 15.261 -61.497 1.00 89.50 336 GLU A C 1
ATOM 2589 O O . GLU A 1 336 ? 42.549 14.962 -60.647 1.00 89.50 336 GLU A O 1
ATOM 2594 N N . LEU A 1 337 ? 43.028 15.599 -62.742 1.00 91.38 337 LEU A N 1
ATOM 2595 C CA . LEU A 1 337 ? 41.628 15.725 -63.170 1.00 91.38 337 LEU A CA 1
ATOM 2596 C C . LEU A 1 337 ? 40.831 14.419 -63.027 1.00 91.38 337 LEU A C 1
ATOM 2598 O O . LEU A 1 337 ? 39.637 14.453 -62.736 1.00 91.38 337 LEU A O 1
ATOM 2602 N N . ARG A 1 338 ? 41.465 13.256 -63.225 1.00 92.31 338 ARG A N 1
ATOM 2603 C CA . ARG A 1 338 ? 40.808 11.956 -63.000 1.00 92.31 338 ARG A CA 1
ATOM 2604 C C . ARG A 1 338 ? 40.526 11.709 -61.522 1.00 92.31 338 ARG A C 1
ATOM 2606 O O . ARG A 1 338 ? 39.448 11.224 -61.202 1.00 92.31 338 ARG A O 1
ATOM 2613 N N . ALA A 1 339 ? 41.456 12.065 -60.639 1.00 89.12 339 ALA A N 1
ATOM 2614 C CA . ALA A 1 339 ? 41.248 11.942 -59.200 1.00 89.12 339 ALA A CA 1
ATOM 2615 C C . ALA A 1 339 ? 40.132 12.880 -58.704 1.00 89.12 339 ALA A C 1
ATOM 2617 O O . ALA A 1 339 ? 39.310 12.477 -57.881 1.00 89.12 339 ALA A O 1
ATOM 2618 N N . GLU A 1 340 ? 40.058 14.107 -59.233 1.00 92.00 340 GLU A N 1
ATOM 2619 C CA . GLU A 1 340 ? 38.951 15.029 -58.944 1.00 92.00 340 GLU A CA 1
ATOM 2620 C C . GLU A 1 340 ? 37.600 14.474 -59.416 1.00 92.00 340 GLU A C 1
ATOM 2622 O O . GLU A 1 340 ? 36.613 14.564 -58.684 1.00 92.00 340 GLU A O 1
ATOM 2627 N N . LEU A 1 341 ? 37.559 13.860 -60.604 1.00 92.06 341 LEU A N 1
ATOM 2628 C CA . LEU A 1 341 ? 36.351 13.231 -61.137 1.00 92.06 341 LEU A CA 1
ATOM 2629 C C . LEU A 1 341 ? 35.878 12.074 -60.245 1.00 92.06 341 LEU A C 1
ATOM 2631 O O . LEU A 1 341 ? 34.721 12.066 -59.834 1.00 92.06 341 LEU A O 1
ATOM 2635 N N . GLU A 1 342 ? 36.770 11.150 -59.875 1.00 91.00 342 GLU A N 1
ATOM 2636 C CA . GLU A 1 342 ? 36.431 10.031 -58.980 1.00 91.00 342 GLU A CA 1
ATOM 2637 C C . GLU A 1 342 ? 35.947 10.522 -57.604 1.00 91.00 342 GLU A C 1
ATOM 2639 O O . GLU A 1 342 ? 35.011 9.966 -57.015 1.00 91.00 342 GLU A O 1
ATOM 2644 N N . HIS A 1 343 ? 36.549 11.595 -57.077 1.00 90.94 343 HIS A N 1
ATOM 2645 C CA . HIS A 1 343 ? 36.094 12.201 -55.828 1.00 90.94 343 HIS A CA 1
ATOM 2646 C C . HIS A 1 343 ? 34.683 12.797 -55.962 1.00 90.94 343 HIS A C 1
ATOM 2648 O O . HIS A 1 343 ? 33.832 12.577 -55.098 1.00 90.94 343 HIS A O 1
ATOM 2654 N N . ALA A 1 344 ? 34.404 13.505 -57.057 1.00 87.56 344 ALA A N 1
ATOM 2655 C CA . ALA A 1 344 ? 33.085 14.074 -57.314 1.00 87.56 344 ALA A CA 1
ATOM 2656 C C . ALA A 1 344 ? 32.008 12.989 -57.505 1.00 87.56 344 ALA A C 1
ATOM 2658 O O . ALA A 1 344 ? 30.918 13.111 -56.943 1.00 87.56 344 ALA A O 1
ATOM 2659 N N . GLU A 1 345 ? 32.313 11.909 -58.229 1.00 87.06 345 GLU A N 1
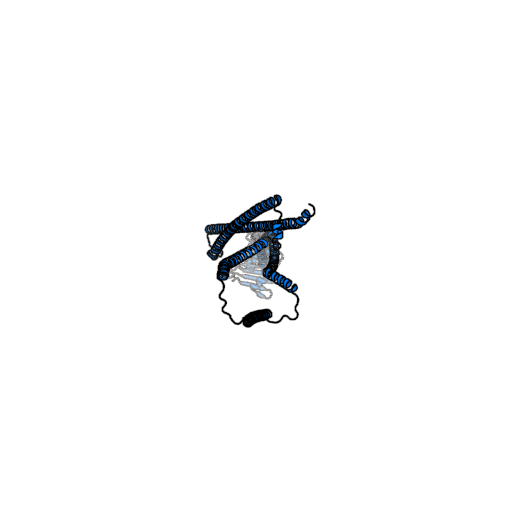ATOM 2660 C CA . GLU A 1 345 ? 31.407 10.768 -58.439 1.00 87.06 345 GLU A CA 1
ATOM 2661 C C . GLU A 1 345 ? 31.097 10.037 -57.125 1.00 87.06 345 GLU A C 1
ATOM 2663 O O . GLU A 1 345 ? 29.944 9.704 -56.830 1.00 87.06 345 GLU A O 1
ATOM 2668 N N . THR A 1 346 ? 32.108 9.832 -56.275 1.00 87.12 346 THR A N 1
ATOM 2669 C CA . THR A 1 346 ? 31.899 9.199 -54.965 1.00 87.12 346 THR A CA 1
ATOM 2670 C C . THR A 1 346 ? 31.073 10.070 -54.019 1.00 87.12 346 THR A C 1
ATOM 2672 O O . THR A 1 346 ? 30.196 9.543 -53.326 1.00 87.12 346 THR A O 1
ATOM 2675 N N . GLU A 1 347 ? 31.290 11.387 -53.993 1.00 88.31 347 GLU A N 1
ATOM 2676 C CA . GLU A 1 347 ? 30.451 12.312 -53.221 1.00 88.31 347 GLU A CA 1
ATOM 2677 C C . GLU A 1 347 ? 29.013 12.377 -53.759 1.00 88.31 347 GLU A C 1
ATOM 2679 O O . GLU A 1 347 ? 28.062 12.308 -52.975 1.00 88.31 347 GLU A O 1
ATOM 2684 N N . LEU A 1 348 ? 28.825 12.406 -55.082 1.00 85.00 348 LEU A N 1
ATOM 2685 C CA . LEU A 1 348 ? 27.501 12.340 -55.706 1.00 85.00 348 LEU A CA 1
ATOM 2686 C C . LEU A 1 348 ? 26.758 11.056 -55.306 1.00 85.00 348 LEU A C 1
ATOM 2688 O O . LEU A 1 348 ? 25.609 11.117 -54.864 1.00 85.00 348 LEU A O 1
ATOM 2692 N N . GLY A 1 349 ? 27.432 9.903 -55.349 1.00 84.62 349 GLY A N 1
ATOM 2693 C CA . GLY A 1 349 ? 26.863 8.625 -54.920 1.00 84.62 349 GLY A CA 1
ATOM 2694 C C . GLY A 1 349 ? 26.456 8.601 -53.440 1.00 84.62 349 GLY A C 1
ATOM 2695 O O . GLY A 1 349 ? 25.418 8.032 -53.089 1.00 84.62 349 GLY A O 1
ATOM 2696 N N . LYS A 1 350 ? 27.227 9.248 -52.553 1.00 84.62 350 LYS A N 1
ATOM 2697 C CA . LYS A 1 350 ? 26.852 9.405 -51.133 1.00 84.62 350 LYS A CA 1
ATOM 2698 C C . LYS A 1 350 ? 25.610 10.279 -50.970 1.00 84.62 350 LYS A C 1
ATOM 2700 O O . LYS A 1 350 ? 24.729 9.938 -50.179 1.00 84.62 350 LYS A O 1
ATOM 2705 N N . LEU A 1 351 ? 25.533 11.392 -51.700 1.00 83.00 351 LEU A N 1
ATOM 2706 C CA . LEU A 1 351 ? 24.396 12.312 -51.642 1.00 83.00 351 LEU A CA 1
ATOM 2707 C C . LEU A 1 351 ? 23.107 11.664 -52.164 1.00 83.00 351 LEU A C 1
ATOM 2709 O O . LEU A 1 351 ? 22.066 11.820 -51.528 1.00 83.00 351 LEU A O 1
ATOM 2713 N N . LEU A 1 352 ? 23.176 10.883 -53.247 1.00 82.62 352 LEU A N 1
ATOM 2714 C CA . LEU A 1 352 ? 22.019 10.168 -53.798 1.00 82.62 352 LEU A CA 1
ATOM 2715 C C . LEU A 1 352 ? 21.470 9.125 -52.817 1.00 82.62 352 LEU A C 1
ATOM 2717 O O . LEU A 1 352 ? 20.278 9.134 -52.513 1.00 82.62 352 LEU A O 1
ATOM 2721 N N . LYS A 1 353 ? 22.347 8.317 -52.207 1.00 79.88 353 LYS A N 1
ATOM 2722 C CA . LYS A 1 353 ? 21.953 7.320 -51.194 1.00 79.88 353 LYS A CA 1
ATOM 2723 C C . LYS A 1 353 ? 21.342 7.929 -49.929 1.00 79.88 353 LYS A C 1
ATOM 2725 O O . LYS A 1 353 ? 20.635 7.237 -49.202 1.00 79.88 353 LYS A O 1
ATOM 2730 N N . ARG A 1 354 ? 21.622 9.206 -49.637 1.00 79.94 354 ARG A N 1
ATOM 2731 C CA . ARG A 1 354 ? 21.029 9.931 -48.502 1.00 79.94 354 ARG A CA 1
ATOM 2732 C C . ARG A 1 354 ? 19.574 10.337 -48.760 1.00 79.94 354 ARG A C 1
ATOM 2734 O O . ARG A 1 354 ? 18.846 10.559 -47.796 1.00 79.94 354 ARG A O 1
ATOM 2741 N N . ILE A 1 355 ? 19.167 10.451 -50.024 1.00 75.88 355 ILE A N 1
ATOM 2742 C CA . ILE A 1 355 ? 17.779 10.724 -50.410 1.00 75.88 355 ILE A CA 1
ATOM 2743 C C . ILE A 1 355 ? 16.970 9.429 -50.308 1.00 75.88 355 ILE A C 1
ATOM 2745 O O . ILE A 1 355 ? 16.001 9.382 -49.555 1.00 75.88 355 ILE A O 1
ATOM 2749 N N . ASP A 1 356 ? 17.398 8.382 -51.018 1.00 71.69 356 ASP A N 1
ATOM 2750 C CA . ASP A 1 356 ? 16.813 7.040 -50.952 1.00 71.69 356 ASP A CA 1
ATOM 2751 C C . ASP A 1 356 ? 17.820 5.986 -51.475 1.00 71.69 356 ASP A C 1
ATOM 2753 O O . ASP A 1 356 ? 18.588 6.281 -52.396 1.00 71.69 356 ASP A O 1
ATOM 2757 N N . PRO A 1 357 ? 17.851 4.754 -50.926 1.00 75.06 357 PRO A N 1
ATOM 2758 C CA . PRO A 1 357 ? 18.785 3.711 -51.359 1.00 75.06 357 PRO A CA 1
ATOM 2759 C C . PRO A 1 357 ? 18.672 3.293 -52.834 1.00 75.06 357 PRO A C 1
ATOM 2761 O O . PRO A 1 357 ? 19.627 2.723 -53.359 1.00 75.06 357 PRO A O 1
ATOM 2764 N N . GLY A 1 358 ? 17.527 3.530 -53.484 1.00 76.06 358 GLY A N 1
ATOM 2765 C CA . GLY A 1 358 ? 17.274 3.188 -54.887 1.00 76.06 358 GLY A CA 1
ATOM 2766 C C . GLY A 1 358 ? 17.604 4.294 -55.894 1.00 76.06 358 GLY A C 1
ATOM 2767 O O . GLY A 1 358 ? 17.332 4.111 -57.077 1.00 76.06 358 GLY A O 1
ATOM 2768 N N . TRP A 1 359 ? 18.140 5.438 -55.456 1.00 76.62 359 TRP A N 1
ATOM 2769 C CA . TRP A 1 359 ? 18.477 6.549 -56.349 1.00 76.62 359 TRP A CA 1
ATOM 2770 C C . TRP A 1 359 ? 19.851 6.383 -57.003 1.00 76.62 359 TRP A C 1
ATOM 2772 O O . TRP A 1 359 ? 20.868 6.234 -56.323 1.00 76.62 359 TRP A O 1
ATOM 2782 N N . ASP A 1 360 ? 19.873 6.498 -58.328 1.00 81.06 360 ASP A N 1
ATOM 2783 C CA . ASP A 1 360 ? 21.062 6.593 -59.172 1.00 81.06 360 ASP A CA 1
ATOM 2784 C C . ASP A 1 360 ? 21.051 7.900 -59.997 1.00 81.06 360 ASP A C 1
ATOM 2786 O O . ASP A 1 360 ? 20.125 8.715 -59.916 1.00 81.06 360 ASP A O 1
ATOM 2790 N N . GLU A 1 361 ? 22.109 8.148 -60.773 1.00 78.50 361 GLU A N 1
ATOM 2791 C CA . GLU A 1 361 ? 22.225 9.366 -61.591 1.00 78.50 361 GLU A CA 1
ATOM 2792 C C . GLU A 1 361 ? 21.116 9.478 -62.648 1.00 78.50 361 GLU A C 1
ATOM 2794 O O . GLU A 1 361 ? 20.638 10.578 -62.939 1.00 78.50 361 GLU A O 1
ATOM 2799 N N . ALA A 1 362 ? 20.654 8.343 -63.184 1.00 78.06 362 ALA A N 1
ATOM 2800 C CA . ALA A 1 362 ? 19.550 8.292 -64.135 1.00 78.06 362 ALA A CA 1
ATOM 2801 C C . ALA A 1 362 ? 18.218 8.687 -63.477 1.00 78.06 362 ALA A C 1
ATOM 2803 O O . ALA A 1 362 ? 17.450 9.456 -64.061 1.00 78.06 362 ALA A O 1
ATOM 2804 N N . ALA A 1 363 ? 17.964 8.234 -62.247 1.00 74.62 363 ALA A N 1
ATOM 2805 C CA . ALA A 1 363 ? 16.802 8.622 -61.457 1.00 74.62 363 ALA A CA 1
ATOM 2806 C C . ALA A 1 363 ? 16.815 10.119 -61.114 1.00 74.62 363 ALA A C 1
ATOM 2808 O O . ALA A 1 363 ? 15.770 10.767 -61.191 1.00 74.62 363 ALA A O 1
ATOM 2809 N N . LEU A 1 364 ? 17.987 10.693 -60.805 1.00 78.31 364 LEU A N 1
ATOM 2810 C CA . LEU A 1 364 ? 18.129 12.137 -60.586 1.00 78.31 364 LEU A CA 1
ATOM 2811 C C . LEU A 1 364 ? 17.822 12.933 -61.863 1.00 78.31 364 LEU A C 1
ATOM 2813 O O . LEU A 1 364 ? 17.086 13.919 -61.810 1.00 78.31 364 LEU A O 1
ATOM 2817 N N . ALA A 1 365 ? 18.366 12.512 -63.007 1.00 77.88 365 ALA A N 1
ATOM 2818 C CA . ALA A 1 365 ? 18.147 13.183 -64.288 1.00 77.88 365 ALA A CA 1
ATOM 2819 C C . ALA A 1 365 ? 16.686 13.087 -64.761 1.00 77.88 365 ALA A C 1
ATOM 2821 O O . ALA A 1 365 ? 16.162 14.029 -65.356 1.00 77.88 365 ALA A O 1
ATOM 2822 N N . ALA A 1 366 ? 16.016 11.970 -64.467 1.00 77.75 366 ALA A N 1
ATOM 2823 C CA . ALA A 1 366 ? 14.608 11.750 -64.780 1.00 77.75 366 ALA A CA 1
ATOM 2824 C C . ALA A 1 366 ? 13.641 12.393 -63.766 1.00 77.75 366 ALA A C 1
ATOM 2826 O O . ALA A 1 366 ? 12.429 12.372 -63.990 1.00 77.75 366 ALA A O 1
ATOM 2827 N N . PHE A 1 367 ? 14.139 12.962 -62.660 1.00 73.62 367 PHE A N 1
ATOM 2828 C CA . PHE A 1 367 ? 13.299 13.512 -61.600 1.00 73.62 367 PHE A CA 1
ATOM 2829 C C . PHE A 1 367 ? 12.522 14.755 -62.082 1.00 73.62 367 PHE A C 1
ATOM 2831 O O . PHE A 1 367 ? 13.122 15.795 -62.385 1.00 73.62 367 PHE A O 1
ATOM 2838 N N . PRO A 1 368 ? 11.177 14.704 -62.137 1.00 70.88 368 PRO A N 1
ATOM 2839 C CA . PRO A 1 368 ? 10.388 15.772 -62.732 1.00 70.88 368 PRO A CA 1
ATOM 2840 C C . PRO A 1 368 ? 10.313 16.992 -61.804 1.00 70.88 368 PRO A C 1
ATOM 2842 O O . PRO A 1 368 ? 9.564 17.020 -60.828 1.00 70.88 368 PRO A O 1
ATOM 2845 N N . GLN A 1 369 ? 11.039 18.058 -62.146 1.00 68.62 369 GLN A N 1
ATOM 2846 C CA . GLN A 1 369 ? 11.009 19.337 -61.422 1.00 68.62 369 GLN A CA 1
ATOM 2847 C C . GLN A 1 369 ? 9.779 20.192 -61.776 1.00 68.62 369 GLN A C 1
ATOM 2849 O O . GLN A 1 369 ? 9.897 21.326 -62.246 1.00 68.62 369 GLN A O 1
ATOM 2854 N N . THR A 1 370 ? 8.577 19.660 -61.568 1.00 78.81 370 THR A N 1
ATOM 2855 C CA . THR A 1 370 ? 7.340 20.406 -61.842 1.00 78.81 370 THR A CA 1
ATOM 2856 C C . THR A 1 370 ? 7.060 21.466 -60.772 1.00 78.81 370 THR A C 1
ATOM 2858 O O . THR A 1 370 ? 7.441 21.330 -59.607 1.00 78.81 370 THR A O 1
ATOM 2861 N N . ILE A 1 371 ? 6.350 22.531 -61.159 1.00 74.88 371 ILE A N 1
ATOM 2862 C CA . ILE A 1 371 ? 5.915 23.596 -60.237 1.00 74.88 371 ILE A CA 1
ATOM 2863 C C . ILE A 1 371 ? 5.002 23.023 -59.138 1.00 74.88 371 ILE A C 1
ATOM 2865 O O . ILE A 1 371 ? 5.140 23.399 -57.979 1.00 74.88 371 ILE A O 1
ATOM 2869 N N . ALA A 1 372 ? 4.142 22.056 -59.476 1.00 73.06 372 ALA A N 1
ATOM 2870 C CA . ALA A 1 372 ? 3.270 21.379 -58.515 1.00 73.06 372 ALA A CA 1
ATOM 2871 C C . ALA A 1 372 ? 4.060 20.620 -57.434 1.00 73.06 372 ALA A C 1
ATOM 2873 O O . ALA A 1 372 ? 3.730 20.711 -56.255 1.00 73.06 372 ALA A O 1
ATOM 2874 N N . LEU A 1 373 ? 5.139 19.926 -57.814 1.00 74.25 373 LEU A N 1
ATOM 2875 C CA . LEU A 1 373 ? 5.993 19.216 -56.860 1.00 74.25 373 LEU A CA 1
ATOM 2876 C C . LEU A 1 373 ? 6.768 20.186 -55.956 1.00 74.25 373 LEU A C 1
ATOM 2878 O O . LEU A 1 373 ? 6.936 19.922 -54.769 1.00 74.25 373 LEU A O 1
ATOM 2882 N N . ARG A 1 374 ? 7.209 21.335 -56.491 1.00 76.25 374 ARG A N 1
ATOM 2883 C CA . ARG A 1 374 ? 7.854 22.385 -55.683 1.00 76.25 374 ARG A CA 1
ATOM 2884 C C . ARG A 1 374 ? 6.904 22.975 -54.642 1.00 76.25 374 ARG A C 1
ATOM 2886 O O . ARG A 1 374 ? 7.339 23.187 -53.512 1.00 76.25 374 ARG A O 1
ATOM 2893 N N . GLU A 1 375 ? 5.638 23.194 -54.995 1.00 77.88 375 GLU A N 1
ATOM 2894 C CA . GLU A 1 375 ? 4.641 23.687 -54.039 1.00 77.88 375 GLU A CA 1
ATOM 2895 C C . GLU A 1 375 ? 4.333 22.637 -52.964 1.00 77.88 375 GLU A C 1
ATOM 2897 O O . GLU A 1 375 ? 4.359 22.957 -51.783 1.00 77.88 375 GLU A O 1
ATOM 2902 N N . GLN A 1 376 ? 4.202 21.357 -53.332 1.00 73.75 376 GLN A N 1
ATOM 2903 C CA . GLN A 1 376 ? 4.032 20.271 -52.356 1.00 73.75 376 GLN A CA 1
ATOM 2904 C C . GLN A 1 376 ? 5.221 20.148 -51.392 1.00 73.75 376 GLN A C 1
ATOM 2906 O O . GLN A 1 376 ? 5.033 19.995 -50.189 1.00 73.75 376 GLN A O 1
ATOM 2911 N N . ILE A 1 377 ? 6.462 20.243 -51.886 1.00 79.44 377 ILE A N 1
ATOM 2912 C CA . ILE A 1 377 ? 7.658 20.226 -51.026 1.00 79.44 377 ILE A CA 1
ATOM 2913 C C . ILE A 1 377 ? 7.658 21.427 -50.072 1.00 79.44 377 ILE A C 1
ATOM 2915 O O . ILE A 1 377 ? 8.064 21.293 -48.915 1.00 79.44 377 ILE A O 1
ATOM 2919 N N . ARG A 1 378 ? 7.197 22.595 -50.532 1.00 79.38 378 ARG A N 1
ATOM 2920 C CA . ARG A 1 378 ? 7.063 23.787 -49.693 1.00 79.38 378 ARG A CA 1
ATOM 2921 C C . ARG A 1 378 ? 5.999 23.595 -48.610 1.00 79.38 378 ARG A C 1
ATOM 2923 O O . ARG A 1 378 ? 6.311 23.838 -47.448 1.00 79.38 378 ARG A O 1
ATOM 2930 N N . GLU A 1 379 ? 4.816 23.097 -48.961 1.00 80.44 379 GLU A N 1
ATOM 2931 C CA . GLU A 1 379 ? 3.752 22.762 -48.004 1.00 80.44 379 GLU A CA 1
ATOM 2932 C C . GLU A 1 379 ? 4.241 21.747 -46.964 1.00 80.44 379 GLU A C 1
ATOM 2934 O O . GLU A 1 379 ? 4.042 21.936 -45.765 1.00 80.44 379 GLU A O 1
ATOM 2939 N N . PHE A 1 380 ? 4.964 20.705 -47.389 1.00 76.12 380 PHE A N 1
ATOM 2940 C CA . PHE A 1 380 ? 5.558 19.747 -46.458 1.00 76.12 380 PHE A CA 1
ATOM 2941 C C . PHE A 1 380 ? 6.596 20.394 -45.548 1.00 76.12 380 PHE A C 1
ATOM 2943 O O . PHE A 1 380 ? 6.614 20.106 -44.354 1.00 76.12 380 PHE A O 1
ATOM 2950 N N . ARG A 1 381 ? 7.448 21.280 -46.069 1.00 79.31 381 ARG A N 1
ATOM 2951 C CA . ARG A 1 381 ? 8.435 22.000 -45.257 1.00 79.31 381 ARG A CA 1
ATOM 2952 C C . ARG A 1 381 ? 7.765 22.883 -44.203 1.00 79.31 381 ARG A C 1
ATOM 2954 O O . ARG A 1 381 ? 8.233 22.906 -43.067 1.00 79.31 381 ARG A O 1
ATOM 2961 N N . GLU A 1 382 ? 6.693 23.581 -44.565 1.00 81.88 382 GLU A N 1
ATOM 2962 C CA . GLU A 1 382 ? 5.907 24.406 -43.641 1.00 81.88 382 GLU A CA 1
ATOM 2963 C C . GLU A 1 382 ? 5.206 23.528 -42.586 1.00 81.88 382 GLU A C 1
ATOM 2965 O O . GLU A 1 382 ? 5.346 23.787 -41.391 1.00 81.88 382 GLU A O 1
ATOM 2970 N N . ALA A 1 383 ? 4.589 22.411 -42.987 1.00 76.50 383 ALA A N 1
ATOM 2971 C CA . ALA A 1 383 ? 3.966 21.456 -42.067 1.00 76.50 383 ALA A CA 1
ATOM 2972 C C . ALA A 1 383 ? 4.975 20.796 -41.105 1.00 76.50 383 ALA A C 1
ATOM 2974 O O . ALA A 1 383 ? 4.696 20.637 -39.916 1.00 76.50 383 ALA A O 1
ATOM 2975 N N . PHE A 1 384 ? 6.169 20.429 -41.583 1.00 75.12 384 PHE A N 1
ATOM 2976 C CA . PHE A 1 384 ? 7.235 19.895 -40.730 1.00 75.12 384 PHE A CA 1
ATOM 2977 C C . PHE A 1 384 ? 7.777 20.946 -39.760 1.00 75.12 384 PHE A C 1
ATOM 2979 O O . PHE A 1 384 ? 8.055 20.610 -38.610 1.00 75.12 384 PHE A O 1
ATOM 2986 N N . ALA A 1 385 ? 7.908 22.203 -40.193 1.00 79.12 385 ALA A N 1
ATOM 2987 C CA . ALA A 1 385 ? 8.321 23.293 -39.316 1.00 79.12 385 ALA A CA 1
ATOM 2988 C C . ALA A 1 385 ? 7.287 23.547 -38.206 1.00 79.12 385 ALA A C 1
ATOM 2990 O O . ALA A 1 385 ? 7.667 23.698 -37.044 1.00 79.12 385 ALA A O 1
ATOM 2991 N N . GLU A 1 386 ? 5.993 23.517 -38.532 1.00 80.44 386 GLU A N 1
ATOM 2992 C CA . GLU A 1 386 ? 4.916 23.662 -37.549 1.00 80.44 386 GLU A CA 1
ATOM 2993 C C . GLU A 1 386 ? 4.891 22.489 -36.554 1.00 80.44 386 GLU A C 1
ATOM 2995 O O . GLU A 1 386 ? 4.806 22.694 -35.343 1.00 80.44 386 GLU A O 1
ATOM 3000 N N . LEU A 1 387 ? 5.042 21.252 -37.037 1.00 74.94 387 LEU A N 1
ATOM 3001 C CA . LEU A 1 387 ? 5.135 20.067 -36.179 1.00 74.94 387 LEU A CA 1
ATOM 3002 C C . LEU A 1 387 ? 6.363 20.107 -35.261 1.00 74.94 387 LEU A C 1
ATOM 3004 O O . LEU A 1 387 ? 6.255 19.741 -34.090 1.00 74.94 387 LEU A O 1
ATOM 3008 N N . ALA A 1 388 ? 7.508 20.572 -35.766 1.00 76.06 388 ALA A N 1
ATOM 3009 C CA . ALA A 1 388 ? 8.718 20.740 -34.969 1.00 76.06 388 ALA A CA 1
ATOM 3010 C C . ALA A 1 388 ? 8.528 21.801 -33.875 1.00 76.06 388 ALA A C 1
ATOM 3012 O O . ALA A 1 388 ? 8.925 21.575 -32.734 1.00 76.06 388 ALA A O 1
ATOM 3013 N N . GLN A 1 389 ? 7.866 22.924 -34.179 1.00 80.56 389 GLN A N 1
ATOM 3014 C CA . GLN A 1 389 ? 7.529 23.930 -33.167 1.00 80.56 389 GLN A CA 1
ATOM 3015 C C . GLN A 1 389 ? 6.562 23.391 -32.110 1.00 80.56 389 GLN A C 1
ATOM 3017 O O . GLN A 1 389 ? 6.796 23.597 -30.921 1.00 80.56 389 GLN A O 1
ATOM 3022 N N . ARG A 1 390 ? 5.510 22.666 -32.510 1.00 77.06 390 ARG A N 1
ATOM 3023 C CA . ARG A 1 390 ? 4.568 22.041 -31.563 1.00 77.06 390 ARG A CA 1
ATOM 3024 C C . ARG A 1 390 ? 5.261 21.037 -30.644 1.00 77.06 390 ARG A C 1
ATOM 3026 O O . ARG A 1 390 ? 4.959 20.998 -29.457 1.00 77.06 390 ARG A O 1
ATOM 3033 N N . GLN A 1 391 ? 6.210 20.264 -31.169 1.00 76.19 391 GLN A N 1
ATOM 3034 C CA . GLN A 1 391 ? 7.011 19.351 -30.358 1.00 76.19 391 GLN A CA 1
ATOM 3035 C C . GLN A 1 391 ? 7.861 20.108 -29.331 1.00 76.19 391 GLN A C 1
ATOM 3037 O O . GLN A 1 391 ? 7.860 19.751 -28.158 1.00 76.19 391 GLN A O 1
ATOM 3042 N N . LEU A 1 392 ? 8.535 21.176 -29.757 1.00 79.19 392 LEU A N 1
ATOM 3043 C CA . LEU A 1 392 ? 9.391 21.980 -28.885 1.00 79.19 392 LEU A CA 1
ATOM 3044 C C . LEU A 1 392 ? 8.581 22.673 -27.774 1.00 79.19 392 LEU A C 1
ATOM 3046 O O . LEU A 1 392 ? 9.025 22.734 -26.630 1.00 79.19 392 LEU A O 1
ATOM 3050 N N . HIS A 1 393 ? 7.364 23.130 -28.086 1.00 79.00 393 HIS A N 1
ATOM 3051 C CA . HIS A 1 393 ? 6.418 23.639 -27.090 1.00 79.00 393 HIS A CA 1
ATOM 3052 C C . HIS A 1 393 ? 5.973 22.556 -26.096 1.00 79.00 393 HIS A C 1
ATOM 3054 O O . HIS A 1 393 ? 6.036 22.790 -24.893 1.00 79.00 393 HIS A O 1
ATOM 3060 N N . ALA A 1 394 ? 5.608 21.363 -26.571 1.00 71.25 394 ALA A N 1
ATOM 3061 C CA . ALA A 1 394 ? 5.195 20.256 -25.706 1.00 71.25 394 ALA A CA 1
ATOM 3062 C C . ALA A 1 394 ? 6.332 19.736 -24.799 1.00 71.25 394 ALA A C 1
ATOM 3064 O O . ALA A 1 394 ? 6.080 19.297 -23.676 1.00 71.25 394 ALA A O 1
ATOM 3065 N N . GLU A 1 395 ? 7.583 19.775 -25.272 1.00 75.19 395 GLU A N 1
ATOM 3066 C CA . GLU A 1 395 ? 8.780 19.454 -24.478 1.00 75.19 395 GLU A CA 1
ATOM 3067 C C . GLU A 1 395 ? 9.063 20.536 -23.418 1.00 75.19 395 GLU A C 1
ATOM 3069 O O . GLU A 1 395 ? 9.446 20.226 -22.290 1.00 75.19 395 GLU A O 1
ATOM 3074 N N . ALA A 1 396 ? 8.833 21.814 -23.738 1.00 78.69 396 ALA A N 1
ATOM 3075 C CA . ALA A 1 396 ? 8.974 22.904 -22.775 1.00 78.69 396 ALA A CA 1
ATOM 3076 C C . ALA A 1 396 ? 7.895 22.857 -21.674 1.00 78.69 396 ALA A C 1
ATOM 3078 O O . ALA A 1 396 ? 8.218 23.028 -20.497 1.00 78.69 396 ALA A O 1
ATOM 3079 N N . GLU A 1 397 ? 6.636 22.586 -22.033 1.00 76.31 397 GLU A N 1
ATOM 3080 C CA . GLU A 1 397 ? 5.537 22.385 -21.076 1.00 76.31 397 GLU A CA 1
ATOM 3081 C C . GLU A 1 397 ? 5.809 21.191 -20.149 1.00 76.31 397 GLU A C 1
ATOM 3083 O O . GLU A 1 397 ? 5.607 21.294 -18.939 1.00 76.31 397 GLU A O 1
ATOM 3088 N N . GLU A 1 398 ? 6.388 20.104 -20.674 1.00 71.88 398 GLU A N 1
ATOM 3089 C CA . GLU A 1 398 ? 6.837 18.965 -19.865 1.00 71.88 398 GLU A CA 1
ATOM 3090 C C . GLU A 1 398 ? 7.816 19.376 -18.778 1.00 71.88 398 GLU A C 1
ATOM 3092 O O . GLU A 1 398 ? 7.684 18.996 -17.616 1.00 71.88 398 GLU A O 1
ATOM 3097 N N . MET A 1 399 ? 8.831 20.138 -19.176 1.00 75.94 399 MET A N 1
ATOM 3098 C CA . MET A 1 399 ? 9.902 20.535 -18.283 1.00 75.94 399 MET A CA 1
ATOM 3099 C C . MET A 1 399 ? 9.372 21.436 -17.163 1.00 75.94 399 MET A C 1
ATOM 3101 O O . MET A 1 399 ? 9.870 21.374 -16.037 1.00 75.94 399 MET A O 1
ATOM 3105 N N . MET A 1 400 ? 8.347 22.242 -17.452 1.00 79.00 400 MET A N 1
ATOM 3106 C CA . MET A 1 400 ? 7.659 23.067 -16.460 1.00 79.00 400 MET A CA 1
ATOM 3107 C C . MET A 1 400 ? 6.822 22.218 -15.498 1.00 79.00 400 MET A C 1
ATOM 3109 O O . MET A 1 400 ? 7.000 22.339 -14.287 1.00 79.00 400 MET A O 1
ATOM 3113 N N . LEU A 1 401 ? 5.996 21.301 -16.005 1.00 74.81 401 LEU A N 1
ATOM 3114 C CA . LEU A 1 401 ? 5.175 20.414 -15.171 1.00 74.81 401 LEU A CA 1
ATOM 3115 C C . LEU A 1 401 ? 6.021 19.468 -14.308 1.00 74.81 401 LEU A C 1
ATOM 3117 O O . LEU A 1 401 ? 5.714 19.253 -13.138 1.00 74.81 401 LEU A O 1
ATOM 3121 N N . ALA A 1 402 ? 7.128 18.947 -14.842 1.00 74.12 402 ALA A N 1
ATOM 3122 C CA . ALA A 1 402 ? 8.069 18.123 -14.087 1.00 74.12 402 ALA A CA 1
ATOM 3123 C C . ALA A 1 402 ? 8.733 18.910 -12.945 1.00 74.12 402 ALA A C 1
ATOM 3125 O O . ALA A 1 402 ? 8.961 18.365 -11.863 1.00 74.12 402 ALA A O 1
ATOM 3126 N N . ARG A 1 403 ? 9.020 20.202 -13.158 1.00 78.94 403 ARG A N 1
ATOM 3127 C CA . ARG A 1 403 ? 9.500 21.092 -12.093 1.00 78.94 403 ARG A CA 1
ATOM 3128 C C . ARG A 1 403 ? 8.425 21.332 -11.038 1.00 78.94 403 ARG A C 1
ATOM 3130 O O . ARG A 1 403 ? 8.736 21.197 -9.861 1.00 78.94 403 ARG A O 1
ATOM 3137 N N . GLU A 1 404 ? 7.189 21.638 -11.433 1.00 75.06 404 GLU A N 1
ATOM 3138 C CA . GLU A 1 404 ? 6.060 21.819 -10.504 1.00 75.06 404 GLU A CA 1
ATOM 3139 C C . GLU A 1 404 ? 5.816 20.571 -9.644 1.00 75.06 404 GLU A C 1
ATOM 3141 O O . GLU A 1 404 ? 5.723 20.676 -8.422 1.00 75.06 404 GLU A O 1
ATOM 3146 N N . ALA A 1 405 ? 5.808 19.382 -10.254 1.00 70.88 405 ALA A N 1
ATOM 3147 C CA . ALA A 1 405 ? 5.687 18.116 -9.533 1.00 70.88 405 ALA A CA 1
ATOM 3148 C C . ALA A 1 405 ? 6.857 17.890 -8.559 1.00 70.88 405 ALA A C 1
ATOM 3150 O O . ALA A 1 405 ? 6.651 17.438 -7.433 1.00 70.88 405 ALA A O 1
ATOM 3151 N N . GLY A 1 406 ? 8.082 18.250 -8.961 1.00 77.25 406 GLY A N 1
ATOM 3152 C CA . GLY A 1 406 ? 9.257 18.209 -8.091 1.00 77.25 406 GLY A CA 1
ATOM 3153 C C . GLY A 1 406 ? 9.145 19.139 -6.877 1.00 77.25 406 GLY A C 1
ATOM 3154 O O . GLY A 1 406 ? 9.518 18.742 -5.773 1.00 77.25 406 GLY A O 1
ATOM 3155 N N . TYR A 1 407 ? 8.594 20.345 -7.053 1.00 77.88 407 TYR A N 1
ATOM 3156 C CA . TYR A 1 407 ? 8.333 21.272 -5.947 1.00 77.88 407 TYR A CA 1
ATOM 3157 C C . TYR A 1 407 ? 7.262 20.735 -4.987 1.00 77.88 407 TYR A C 1
ATOM 3159 O O . TYR A 1 407 ? 7.508 20.696 -3.782 1.00 77.88 407 TYR A O 1
ATOM 3167 N N . ALA A 1 408 ? 6.132 20.245 -5.507 1.00 71.75 408 ALA A N 1
ATOM 3168 C CA . ALA A 1 408 ? 5.061 19.670 -4.689 1.00 71.75 408 ALA A CA 1
ATOM 3169 C C . ALA A 1 408 ? 5.527 18.430 -3.899 1.00 71.75 408 ALA A C 1
ATOM 3171 O O . ALA A 1 408 ? 5.186 18.255 -2.728 1.00 71.75 408 ALA A O 1
ATOM 3172 N N . ALA A 1 409 ? 6.363 17.580 -4.507 1.00 73.25 409 ALA A N 1
ATOM 3173 C CA . ALA A 1 409 ? 6.949 16.424 -3.831 1.00 73.25 409 ALA A CA 1
ATOM 3174 C C . ALA A 1 409 ? 7.872 16.833 -2.667 1.00 73.25 409 ALA A C 1
ATOM 3176 O O . ALA A 1 409 ? 7.797 16.240 -1.589 1.00 73.25 409 ALA A O 1
ATOM 3177 N N . ALA A 1 410 ? 8.700 17.866 -2.860 1.00 80.38 410 ALA A N 1
ATOM 3178 C CA . ALA A 1 410 ? 9.576 18.386 -1.813 1.00 80.38 410 ALA A CA 1
ATOM 3179 C C . ALA A 1 410 ? 8.786 19.015 -0.650 1.00 80.38 410 ALA A C 1
ATOM 3181 O O . ALA A 1 410 ? 9.143 18.827 0.513 1.00 80.38 410 ALA A O 1
ATOM 3182 N N . GLU A 1 411 ? 7.697 19.729 -0.943 1.00 75.31 411 GLU A N 1
ATOM 3183 C CA . GLU A 1 411 ? 6.820 20.322 0.074 1.00 75.31 411 GLU A CA 1
ATOM 3184 C C . GLU A 1 411 ? 6.105 19.247 0.907 1.00 75.31 411 GLU A C 1
ATOM 3186 O O . GLU A 1 411 ? 6.078 19.323 2.139 1.00 75.31 411 GLU A O 1
ATOM 3191 N N . ARG A 1 412 ? 5.635 18.171 0.262 1.00 79.06 412 ARG A N 1
ATOM 3192 C CA . ARG A 1 412 ? 5.082 16.999 0.954 1.00 79.06 412 ARG A CA 1
ATOM 3193 C C . ARG A 1 412 ? 6.105 16.352 1.893 1.00 79.06 412 ARG A C 1
ATOM 3195 O O . ARG A 1 412 ? 5.765 16.035 3.032 1.00 79.06 412 ARG A O 1
ATOM 3202 N N . GLU A 1 413 ? 7.340 16.144 1.437 1.00 79.06 413 GLU A N 1
ATOM 3203 C CA . GLU A 1 413 ? 8.402 15.534 2.251 1.00 79.06 413 GLU A CA 1
ATOM 3204 C C . GLU A 1 413 ? 8.738 16.396 3.483 1.00 79.06 413 GLU A C 1
ATOM 3206 O O . GLU A 1 413 ? 8.901 15.882 4.595 1.00 79.06 413 GLU A O 1
ATOM 3211 N N . GLN A 1 414 ? 8.759 17.723 3.326 1.00 80.44 414 GLN A N 1
ATOM 3212 C CA . GLN A 1 414 ? 8.927 18.659 4.441 1.00 80.44 414 GLN A CA 1
ATOM 3213 C C . GLN A 1 414 ? 7.754 18.607 5.433 1.00 80.44 414 GLN A C 1
ATOM 3215 O O . GLN A 1 414 ? 7.972 18.580 6.646 1.00 80.44 414 GLN A O 1
ATOM 3220 N N . ALA A 1 415 ? 6.512 18.536 4.950 1.00 72.50 415 ALA A N 1
ATOM 3221 C CA . ALA A 1 415 ? 5.339 18.400 5.813 1.00 72.50 415 ALA A CA 1
ATOM 3222 C C . ALA A 1 415 ? 5.334 17.059 6.576 1.00 72.50 415 ALA A C 1
ATOM 3224 O O . ALA A 1 415 ? 5.040 17.013 7.772 1.00 72.50 415 ALA A O 1
ATOM 3225 N N . GLU A 1 416 ? 5.713 15.965 5.912 1.00 74.81 416 GLU A N 1
ATOM 3226 C CA . GLU A 1 416 ? 5.778 14.624 6.502 1.00 74.81 416 GLU A CA 1
ATOM 3227 C C . GLU A 1 416 ? 6.877 14.518 7.572 1.00 74.81 416 GLU A C 1
ATOM 3229 O O . GLU A 1 416 ? 6.647 13.990 8.665 1.00 74.81 416 GLU A O 1
ATOM 3234 N N . THR A 1 417 ? 8.054 15.091 7.311 1.00 81.88 417 THR A N 1
ATOM 3235 C CA . THR A 1 417 ? 9.144 15.170 8.298 1.00 81.88 417 THR A CA 1
ATOM 3236 C C . THR A 1 417 ? 8.779 16.052 9.494 1.00 81.88 417 THR A C 1
ATOM 3238 O O . THR A 1 417 ? 9.056 15.671 10.635 1.00 81.88 417 THR A O 1
ATOM 3241 N N . ALA A 1 418 ? 8.087 17.178 9.283 1.00 77.31 418 ALA A N 1
ATOM 3242 C CA . ALA A 1 418 ? 7.574 18.013 10.370 1.00 77.31 418 ALA A CA 1
ATOM 3243 C C . ALA A 1 418 ? 6.544 17.268 11.242 1.00 77.31 418 ALA A C 1
ATOM 3245 O O . ALA A 1 418 ? 6.630 17.316 12.475 1.00 77.31 418 ALA A O 1
ATOM 3246 N N . LEU A 1 419 ? 5.616 16.529 10.622 1.00 72.38 419 LEU A N 1
ATOM 3247 C CA . LEU A 1 419 ? 4.601 15.728 11.311 1.00 72.38 419 LEU A CA 1
ATOM 3248 C C . LEU A 1 419 ? 5.229 14.594 12.138 1.00 72.38 419 LEU A C 1
ATOM 3250 O O . LEU A 1 419 ? 4.870 14.397 13.302 1.00 72.38 419 LEU A O 1
ATOM 3254 N N . ASN A 1 420 ? 6.194 13.870 11.567 1.00 76.62 420 ASN A N 1
ATOM 3255 C CA . ASN A 1 420 ? 6.910 12.801 12.266 1.00 76.62 420 ASN A CA 1
ATOM 3256 C C . ASN A 1 420 ? 7.762 13.352 13.415 1.00 76.62 420 ASN A C 1
ATOM 3258 O O . ASN A 1 420 ? 7.689 12.843 14.533 1.00 76.62 420 ASN A O 1
ATOM 3262 N N . GLY A 1 421 ? 8.468 14.464 13.193 1.00 79.38 421 GLY A N 1
ATOM 3263 C CA . GLY A 1 421 ? 9.227 15.138 14.244 1.00 79.38 421 GLY A CA 1
ATOM 3264 C C . GLY A 1 421 ? 8.347 15.682 15.376 1.00 79.38 421 GLY A C 1
ATOM 3265 O O . GLY A 1 421 ? 8.806 15.766 16.516 1.00 79.38 421 GLY A O 1
ATOM 3266 N N . TYR A 1 422 ? 7.092 16.053 15.102 1.00 71.38 422 TYR A N 1
ATOM 3267 C CA . TYR A 1 422 ? 6.120 16.413 16.139 1.00 71.38 422 TYR A CA 1
ATOM 3268 C C . TYR A 1 422 ? 5.669 15.183 16.939 1.00 71.38 422 TYR A C 1
ATOM 3270 O O . TYR A 1 422 ? 5.656 15.232 18.172 1.00 71.38 422 TYR A O 1
ATOM 3278 N N . ARG A 1 423 ? 5.346 14.075 16.251 1.00 65.88 423 ARG A N 1
ATOM 3279 C CA . ARG A 1 423 ? 4.943 12.796 16.866 1.00 65.88 423 ARG A CA 1
ATOM 3280 C C . ARG A 1 423 ? 6.013 12.239 17.797 1.00 65.88 423 ARG A C 1
ATOM 3282 O O . ARG A 1 423 ? 5.675 11.822 18.898 1.00 65.88 423 ARG A O 1
ATOM 3289 N N . GLU A 1 424 ? 7.280 12.261 17.392 1.00 73.50 424 GLU A N 1
ATOM 3290 C CA . GLU A 1 424 ? 8.388 11.781 18.227 1.00 73.50 424 GLU A CA 1
ATOM 3291 C C . GLU A 1 424 ? 8.560 12.638 19.486 1.00 73.50 424 GLU A C 1
ATOM 3293 O O . GLU A 1 424 ? 8.571 12.102 20.596 1.00 73.50 424 GLU A O 1
ATOM 3298 N N . ARG A 1 425 ? 8.592 13.972 19.327 1.00 71.81 425 ARG A N 1
ATOM 3299 C CA . ARG A 1 425 ? 8.744 14.933 20.437 1.00 71.81 425 ARG A CA 1
ATOM 3300 C C . ARG A 1 425 ? 7.613 14.876 21.464 1.00 71.81 425 ARG A C 1
ATOM 3302 O O . ARG A 1 425 ? 7.843 15.192 22.626 1.00 71.81 425 ARG A O 1
ATOM 3309 N N . HIS A 1 426 ? 6.413 14.485 21.046 1.00 61.31 426 HIS A N 1
ATOM 3310 C CA . HIS A 1 426 ? 5.227 14.458 21.904 1.00 61.31 426 HIS A CA 1
ATOM 3311 C C . HIS A 1 426 ? 4.710 13.039 22.171 1.00 61.31 426 HIS A C 1
ATOM 3313 O O . HIS A 1 426 ? 3.622 12.896 22.721 1.00 61.31 426 HIS A O 1
ATOM 3319 N N . SER A 1 427 ? 5.466 11.990 21.828 1.00 58.59 427 SER A N 1
ATOM 3320 C CA . SER A 1 427 ? 5.039 10.592 22.009 1.00 58.59 427 SER A CA 1
ATOM 3321 C C . SER A 1 427 ? 4.781 10.240 23.482 1.00 58.59 427 SER A C 1
ATOM 3323 O O . SER A 1 427 ? 3.764 9.622 23.800 1.00 58.59 427 SER A O 1
ATOM 3325 N N . GLU A 1 428 ? 5.629 10.718 24.400 1.00 54.00 428 GLU A N 1
ATOM 3326 C CA . GLU A 1 428 ? 5.433 10.548 25.845 1.00 54.00 428 GLU A CA 1
ATOM 3327 C C . GLU A 1 428 ? 4.252 11.383 26.371 1.00 54.00 428 GLU A C 1
ATOM 3329 O O . GLU A 1 428 ? 3.436 10.876 27.142 1.00 54.00 428 GLU A O 1
ATOM 3334 N N . SER A 1 429 ? 4.077 12.623 25.901 1.00 53.53 429 SER A N 1
ATOM 3335 C CA . SER A 1 429 ? 2.954 13.494 26.291 1.00 53.53 429 SER A CA 1
ATOM 3336 C C . SER A 1 429 ? 1.599 12.980 25.787 1.00 53.53 429 SER A C 1
ATOM 3338 O O . SER A 1 429 ? 0.618 13.012 26.527 1.00 53.53 429 SER A O 1
ATOM 3340 N N . LEU A 1 430 ? 1.547 12.435 24.566 1.00 50.44 430 LEU A N 1
ATOM 3341 C CA . LEU A 1 430 ? 0.362 11.799 23.980 1.00 50.44 430 LEU A CA 1
ATOM 3342 C C . LEU A 1 430 ? -0.010 10.495 24.699 1.00 50.44 430 LEU A C 1
ATOM 3344 O O . LEU A 1 430 ? -1.182 10.139 24.738 1.00 50.44 430 LEU A O 1
ATOM 3348 N N . SER A 1 431 ? 0.951 9.794 25.308 1.00 52.69 431 SER A N 1
ATOM 3349 C CA . SER A 1 431 ? 0.673 8.604 26.127 1.00 52.69 431 SER A CA 1
ATOM 3350 C C . SER A 1 431 ? 0.106 8.939 27.520 1.00 52.69 431 SER A C 1
ATOM 3352 O O . SER A 1 431 ? -0.545 8.107 28.153 1.00 52.69 431 SER A O 1
ATOM 3354 N N . LEU A 1 432 ? 0.278 10.184 27.984 1.00 49.16 432 LEU A N 1
ATOM 3355 C CA . LEU A 1 432 ? -0.139 10.678 29.299 1.00 49.16 432 LEU A CA 1
ATOM 3356 C C . LEU A 1 432 ? -1.410 11.543 29.218 1.00 49.16 432 LEU A C 1
ATOM 3358 O O . LEU A 1 432 ? -1.479 12.613 29.830 1.00 49.16 432 LEU A O 1
ATOM 3362 N N . PHE A 1 433 ? -2.446 11.039 28.535 1.00 51.66 433 PHE A N 1
ATOM 3363 C CA . PHE A 1 433 ? -3.778 11.652 28.322 1.00 51.66 433 PHE A CA 1
ATOM 3364 C C . PHE A 1 433 ? -4.504 12.186 29.585 1.00 51.66 433 PHE A C 1
ATOM 3366 O O . PHE A 1 433 ? -5.596 12.738 29.482 1.00 51.66 433 PHE A O 1
ATOM 3373 N N . ALA A 1 434 ? -3.932 12.041 30.784 1.00 47.72 434 ALA A N 1
ATOM 3374 C CA . ALA A 1 434 ? -4.587 12.284 32.065 1.00 47.72 434 ALA A CA 1
ATOM 3375 C C . ALA A 1 434 ? -4.000 13.423 32.931 1.00 47.72 434 ALA A C 1
ATOM 3377 O O . ALA A 1 434 ? -4.509 13.622 34.034 1.00 47.72 434 ALA A O 1
ATOM 3378 N N . ARG A 1 435 ? -2.942 14.154 32.524 1.00 49.62 435 ARG A N 1
ATOM 3379 C CA . ARG A 1 435 ? -2.226 15.061 33.465 1.00 49.62 435 ARG A CA 1
ATOM 3380 C C . ARG A 1 435 ? -2.023 16.535 33.093 1.00 49.62 435 ARG A C 1
ATOM 3382 O O . ARG A 1 435 ? -1.530 17.264 33.949 1.00 49.62 435 ARG A O 1
ATOM 3389 N N . PHE A 1 436 ? -2.439 17.006 31.919 1.00 51.75 436 PHE A N 1
ATOM 3390 C CA . PHE A 1 436 ? -2.236 18.413 31.521 1.00 51.75 436 PHE A CA 1
ATOM 3391 C C . PHE A 1 436 ? -3.539 19.241 31.492 1.00 51.75 436 PHE A C 1
ATOM 3393 O O . PHE A 1 436 ? -4.603 18.693 31.189 1.00 51.75 436 PHE A O 1
ATOM 3400 N N . PRO A 1 437 ? -3.488 20.552 31.809 1.00 56.84 437 PRO A N 1
ATOM 3401 C CA . PRO A 1 437 ? -4.644 21.451 31.779 1.00 56.84 437 PRO A CA 1
ATOM 3402 C C . PRO A 1 437 ? -5.197 21.653 30.354 1.00 56.84 437 PRO A C 1
ATOM 3404 O O . PRO A 1 437 ? -4.460 21.728 29.375 1.00 56.84 437 PRO A O 1
ATOM 3407 N N . ALA A 1 438 ? -6.523 21.785 30.228 1.00 54.28 438 ALA A N 1
ATOM 3408 C CA . ALA A 1 438 ? -7.257 21.759 28.952 1.00 54.28 438 ALA A CA 1
ATOM 3409 C C . ALA A 1 438 ? -6.858 22.831 27.908 1.00 54.28 438 ALA A C 1
ATOM 3411 O O . ALA A 1 438 ? -7.182 22.683 26.731 1.00 54.28 438 ALA A O 1
ATOM 3412 N N . GLN A 1 439 ? -6.178 23.911 28.312 1.00 57.53 439 GLN A N 1
ATOM 3413 C CA . GLN A 1 439 ? -5.742 24.978 27.400 1.00 57.53 439 GLN A CA 1
ATOM 3414 C C . GLN A 1 439 ? -4.503 24.595 26.575 1.00 57.53 439 GLN A C 1
ATOM 3416 O O . GLN A 1 439 ? -4.450 24.925 25.392 1.00 57.53 439 GLN A O 1
ATOM 3421 N N . GLU A 1 440 ? -3.553 23.855 27.153 1.00 54.81 440 GLU A N 1
ATOM 3422 C CA . GLU A 1 440 ? -2.338 23.402 26.453 1.00 54.81 440 GLU A CA 1
ATOM 3423 C C . GLU A 1 440 ? -2.665 22.314 25.421 1.00 54.81 440 GLU A C 1
ATOM 3425 O O . GLU A 1 440 ? -2.147 22.326 24.306 1.00 54.81 440 GLU A O 1
ATOM 3430 N N . TRP A 1 441 ? -3.630 21.445 25.740 1.00 53.75 441 TRP A N 1
ATOM 3431 C CA . TRP A 1 441 ? -4.137 20.431 24.812 1.00 53.75 441 TRP A CA 1
ATOM 3432 C C . TRP A 1 441 ? -4.793 21.020 23.574 1.00 53.75 441 TRP A C 1
ATOM 3434 O O . TRP A 1 441 ? -4.630 20.482 22.484 1.00 53.75 441 TRP A O 1
ATOM 3444 N N . LYS A 1 442 ? -5.542 22.115 23.728 1.00 55.38 442 LYS A N 1
ATOM 3445 C CA . LYS A 1 442 ? -6.250 22.738 22.609 1.00 55.38 442 LYS A CA 1
ATOM 3446 C C . LYS A 1 442 ? -5.267 23.322 21.594 1.00 55.38 442 LYS A C 1
ATOM 3448 O O . LYS A 1 442 ? -5.427 23.081 20.406 1.00 55.38 442 LYS A O 1
ATOM 3453 N N . ALA A 1 443 ? -4.210 23.981 22.073 1.00 62.34 443 ALA A N 1
ATOM 3454 C CA . ALA A 1 443 ? -3.142 24.499 21.221 1.00 62.34 443 ALA A CA 1
ATOM 3455 C C . ALA A 1 443 ? -2.407 23.378 20.461 1.00 62.34 443 ALA A C 1
ATOM 3457 O O . ALA A 1 443 ? -2.207 23.490 19.256 1.00 62.34 443 ALA A O 1
ATOM 3458 N N . GLN A 1 444 ? -2.082 22.266 21.132 1.00 56.16 444 GLN A N 1
ATOM 3459 C CA . GLN A 1 444 ? -1.429 21.116 20.492 1.00 56.16 444 GLN A CA 1
ATOM 3460 C C . GLN A 1 444 ? -2.329 20.401 19.471 1.00 56.16 444 GLN A C 1
ATOM 3462 O O . GLN A 1 444 ? -1.864 19.994 18.408 1.00 56.16 444 GLN A O 1
ATOM 3467 N N . LEU A 1 445 ? -3.630 20.277 19.755 1.00 59.19 445 LEU A N 1
ATOM 3468 C CA . LEU A 1 445 ? -4.607 19.716 18.815 1.00 59.19 445 LEU A CA 1
ATOM 3469 C C . LEU A 1 445 ? -4.829 20.618 17.599 1.00 59.19 445 LEU A C 1
ATOM 3471 O O . LEU A 1 445 ? -4.968 20.106 16.490 1.00 59.19 445 LEU A O 1
ATOM 3475 N N . ASP A 1 446 ? -4.868 21.934 17.796 1.00 66.00 446 ASP A N 1
ATOM 3476 C CA . ASP A 1 446 ? -5.020 22.902 16.710 1.00 66.00 446 ASP A CA 1
ATOM 3477 C C . ASP A 1 446 ? -3.769 22.920 15.810 1.00 66.00 446 ASP A C 1
ATOM 3479 O O . ASP A 1 446 ? -3.891 22.968 14.586 1.00 66.00 446 ASP A O 1
ATOM 3483 N N . GLU A 1 447 ? -2.572 22.769 16.387 1.00 65.06 447 GLU A N 1
ATOM 3484 C CA . GLU A 1 447 ? -1.319 22.645 15.634 1.00 65.06 447 GLU A CA 1
ATOM 3485 C C . GLU A 1 447 ? -1.226 21.319 14.860 1.00 65.06 447 GLU A C 1
ATOM 3487 O O . GLU A 1 447 ? -0.899 21.320 13.674 1.00 65.06 447 GLU A O 1
ATOM 3492 N N . LEU A 1 448 ? -1.620 20.193 15.467 1.00 57.66 448 LEU A N 1
ATOM 3493 C CA . LEU A 1 448 ? -1.724 18.903 14.771 1.00 57.66 448 LEU A CA 1
ATOM 3494 C C . LEU A 1 448 ? -2.748 18.927 13.634 1.00 57.66 448 LEU A C 1
ATOM 3496 O O . LEU A 1 448 ? -2.504 18.350 12.576 1.00 57.66 448 LEU A O 1
ATOM 3500 N N . ARG A 1 449 ? -3.894 19.585 13.836 1.00 58.78 449 ARG A N 1
ATOM 3501 C CA . ARG A 1 449 ? -4.916 19.753 12.794 1.00 58.78 449 ARG A CA 1
ATOM 3502 C C . ARG A 1 449 ? -4.399 20.582 11.631 1.00 58.78 449 ARG A C 1
ATOM 3504 O O . ARG A 1 449 ? -4.668 20.225 10.490 1.00 58.78 449 ARG A O 1
ATOM 3511 N N . ARG A 1 450 ? -3.648 21.648 11.915 1.00 73.06 450 ARG A N 1
ATOM 3512 C CA . ARG A 1 450 ? -3.008 22.466 10.885 1.00 73.06 450 ARG A CA 1
ATOM 3513 C C . ARG A 1 450 ? -1.991 21.652 10.085 1.00 73.06 450 ARG A C 1
ATOM 3515 O O . ARG A 1 450 ? -2.113 21.588 8.873 1.00 73.06 450 ARG A O 1
ATOM 3522 N N . LEU A 1 451 ? -1.070 20.957 10.752 1.00 58.62 451 LEU A N 1
ATOM 3523 C CA . LEU A 1 451 ? -0.060 20.130 10.077 1.00 58.62 451 LEU A CA 1
ATOM 3524 C C . LEU A 1 451 ? -0.683 18.990 9.256 1.00 58.62 451 LEU A C 1
ATOM 3526 O O . LEU A 1 451 ? -0.198 18.665 8.176 1.00 58.62 451 LEU A O 1
ATOM 3530 N N . ALA A 1 452 ? -1.773 18.390 9.741 1.00 56.56 452 ALA A N 1
ATOM 3531 C CA . ALA A 1 452 ? -2.515 17.381 8.990 1.00 56.56 452 ALA A CA 1
ATOM 3532 C C . ALA A 1 452 ? -3.232 17.970 7.762 1.00 56.56 452 ALA A C 1
ATOM 3534 O O . ALA A 1 452 ? -3.280 17.313 6.725 1.00 56.56 452 ALA A O 1
ATOM 3535 N N . ALA A 1 453 ? -3.768 19.190 7.864 1.00 63.66 453 A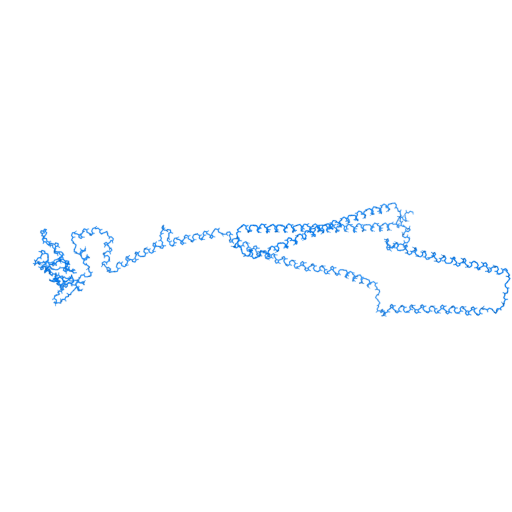LA A N 1
ATOM 3536 C CA . ALA A 1 453 ? -4.383 19.891 6.739 1.00 63.66 453 ALA A CA 1
ATOM 3537 C C . ALA A 1 453 ? -3.341 20.280 5.678 1.00 63.66 453 ALA A C 1
ATOM 3539 O O . ALA A 1 453 ? -3.561 20.016 4.499 1.00 63.66 453 ALA A O 1
ATOM 3540 N N . ASP A 1 454 ? -2.191 20.810 6.103 1.00 65.06 454 ASP A N 1
ATOM 3541 C CA . ASP A 1 454 ? -1.075 21.165 5.219 1.00 65.06 454 ASP A CA 1
ATOM 3542 C C . ASP A 1 454 ? -0.564 19.916 4.464 1.00 65.06 454 ASP A C 1
ATOM 3544 O O . ASP A 1 454 ? -0.365 19.949 3.250 1.00 65.06 454 ASP A O 1
ATOM 3548 N N . TRP A 1 455 ? -0.453 18.767 5.146 1.00 66.44 455 TRP A N 1
ATOM 3549 C CA . TRP A 1 455 ? -0.091 17.491 4.512 1.00 66.44 455 TRP A CA 1
ATOM 3550 C C . TRP A 1 455 ? -1.148 16.993 3.512 1.00 66.44 455 TRP A C 1
ATOM 3552 O O . TRP A 1 455 ? -0.799 16.568 2.412 1.00 66.44 455 TRP A O 1
ATOM 3562 N N . GLN A 1 456 ? -2.439 17.067 3.859 1.00 66.00 456 GLN A N 1
ATOM 3563 C CA . GLN A 1 456 ? -3.525 16.668 2.952 1.00 66.00 456 GLN A CA 1
ATOM 3564 C C . GLN A 1 456 ? -3.584 17.543 1.697 1.00 66.00 456 GLN A C 1
ATOM 3566 O O . GLN A 1 456 ? -3.869 17.039 0.610 1.00 66.00 456 GLN A O 1
ATOM 3571 N N . GLN A 1 457 ? -3.313 18.841 1.838 1.00 71.56 457 GLN A N 1
ATOM 3572 C CA . GLN A 1 457 ? -3.283 19.766 0.715 1.00 71.56 457 GLN A CA 1
ATOM 3573 C C . GLN A 1 457 ? -2.101 19.468 -0.219 1.00 71.56 457 GLN A C 1
ATOM 3575 O O . GLN A 1 457 ? -2.311 19.317 -1.422 1.00 71.56 457 GLN A O 1
ATOM 3580 N N . ALA A 1 458 ? -0.900 19.264 0.329 1.00 63.72 458 ALA A N 1
ATOM 3581 C CA . ALA A 1 458 ? 0.273 18.873 -0.456 1.00 63.72 458 ALA A CA 1
ATOM 3582 C C . ALA A 1 458 ? 0.085 17.515 -1.167 1.00 63.72 458 ALA A C 1
ATOM 3584 O O . ALA A 1 458 ? 0.503 17.339 -2.312 1.00 63.72 458 ALA A O 1
ATOM 3585 N N . GLU A 1 459 ? -0.588 16.545 -0.533 1.00 59.62 459 GLU A N 1
ATOM 3586 C CA . GLU A 1 459 ? -0.906 15.256 -1.165 1.00 59.62 459 GLU A CA 1
ATOM 3587 C C . GLU A 1 459 ? -1.903 15.409 -2.328 1.00 59.62 459 GLU A C 1
ATOM 3589 O O . GLU A 1 459 ? -1.754 14.756 -3.365 1.00 59.62 459 GLU A O 1
ATOM 3594 N N . ALA A 1 460 ? -2.905 16.280 -2.188 1.00 68.19 460 ALA A N 1
ATOM 3595 C CA . ALA A 1 460 ? -3.856 16.565 -3.259 1.00 68.19 460 ALA A CA 1
ATOM 3596 C C . ALA A 1 460 ? -3.175 17.256 -4.451 1.00 68.19 460 ALA A C 1
ATOM 3598 O O . ALA A 1 460 ? -3.385 16.852 -5.594 1.00 68.19 460 ALA A O 1
ATOM 3599 N N . GLU A 1 461 ? -2.324 18.252 -4.196 1.00 70.19 461 GLU A N 1
ATOM 3600 C CA . GLU A 1 461 ? -1.575 18.966 -5.236 1.00 70.19 461 GLU A CA 1
ATOM 3601 C C . GLU A 1 461 ? -0.631 18.037 -6.013 1.00 70.19 461 GLU A C 1
ATOM 3603 O O . GLU A 1 461 ? -0.572 18.115 -7.243 1.00 70.19 461 GLU A O 1
ATOM 3608 N N . LEU A 1 462 ? 0.017 17.088 -5.327 1.00 66.44 462 LEU A N 1
ATOM 3609 C CA . LEU A 1 462 ? 0.835 16.055 -5.964 1.00 66.44 462 LEU A CA 1
ATOM 3610 C C . LEU A 1 462 ? 0.001 15.150 -6.884 1.00 66.44 462 LEU A C 1
ATOM 3612 O O . LEU A 1 462 ? 0.383 14.931 -8.032 1.00 66.44 462 LEU A O 1
ATOM 3616 N N . ARG A 1 463 ? -1.165 14.672 -6.428 1.00 69.25 463 ARG A N 1
ATOM 3617 C CA . ARG A 1 463 ? -2.058 13.838 -7.257 1.00 69.25 463 ARG A CA 1
ATOM 3618 C C . ARG A 1 463 ? -2.539 14.582 -8.502 1.00 69.25 463 ARG A C 1
ATOM 3620 O O . ARG A 1 463 ? -2.513 14.026 -9.596 1.00 69.25 463 ARG A O 1
ATOM 3627 N N . PHE A 1 464 ? -2.907 15.857 -8.367 1.00 70.75 464 PHE A N 1
ATOM 3628 C CA . PHE A 1 464 ? -3.292 16.681 -9.515 1.00 70.75 464 PHE A CA 1
ATOM 3629 C C . PHE A 1 464 ? -2.126 16.959 -10.474 1.00 70.75 464 PHE A C 1
ATOM 3631 O O . PHE A 1 464 ? -2.351 17.172 -11.666 1.00 70.75 464 PHE A O 1
ATOM 3638 N N . ALA A 1 465 ? -0.884 17.006 -9.988 1.00 64.88 465 ALA A N 1
ATOM 3639 C CA . ALA A 1 465 ? 0.296 17.112 -10.845 1.00 64.88 465 ALA A CA 1
ATOM 3640 C C . ALA A 1 465 ? 0.565 15.797 -11.605 1.00 64.88 465 ALA A C 1
ATOM 3642 O O . ALA A 1 465 ? 0.832 15.829 -12.806 1.00 64.88 465 ALA A O 1
ATOM 3643 N N . GLU A 1 466 ? 0.417 14.645 -10.944 1.00 67.94 466 GLU A N 1
ATOM 3644 C CA . GLU A 1 466 ? 0.562 13.317 -11.557 1.00 67.94 466 GLU A CA 1
ATOM 3645 C C . GLU A 1 466 ? -0.508 13.046 -12.631 1.00 67.94 466 GLU A C 1
ATOM 3647 O O . GLU A 1 466 ? -0.188 12.552 -13.714 1.00 67.94 466 GLU A O 1
ATOM 3652 N N . GLU A 1 467 ? -1.766 13.423 -12.383 1.00 71.38 467 GLU A N 1
ATOM 3653 C CA . GLU A 1 467 ? -2.859 13.293 -13.358 1.00 71.38 467 GLU A CA 1
ATOM 3654 C C . GLU A 1 467 ? -2.639 14.168 -14.603 1.00 71.38 467 GLU A C 1
ATOM 3656 O O . GLU A 1 467 ? -2.870 13.713 -15.727 1.00 71.38 467 GLU A O 1
ATOM 3661 N N . ARG A 1 468 ? -2.135 15.399 -14.428 1.00 67.81 468 ARG A N 1
ATOM 3662 C CA . ARG A 1 468 ? -1.763 16.288 -15.544 1.00 67.81 468 ARG A CA 1
ATOM 3663 C C . ARG A 1 468 ? -0.621 15.701 -16.376 1.00 67.81 468 ARG A C 1
ATOM 3665 O O . ARG A 1 468 ? -0.728 15.644 -17.599 1.00 67.81 468 ARG A O 1
ATOM 3672 N N . ALA A 1 469 ? 0.416 15.175 -15.724 1.00 63.81 469 ALA A N 1
ATOM 3673 C CA . ALA A 1 469 ? 1.524 14.510 -16.408 1.00 63.81 469 ALA A CA 1
ATOM 3674 C C . ALA A 1 469 ? 1.065 13.265 -17.199 1.00 63.81 469 ALA A C 1
ATOM 3676 O O . ALA A 1 469 ? 1.534 13.025 -18.315 1.00 63.81 469 ALA A O 1
ATOM 3677 N N . ALA A 1 470 ? 0.117 12.491 -16.659 1.00 66.06 470 ALA A N 1
ATOM 3678 C CA . ALA A 1 470 ? -0.460 11.338 -17.347 1.00 66.06 470 ALA A CA 1
ATOM 3679 C C . ALA A 1 470 ? -1.286 11.746 -18.582 1.00 66.06 470 ALA A C 1
ATOM 3681 O O . ALA A 1 470 ? -1.126 11.143 -19.647 1.00 66.06 470 ALA A O 1
ATOM 3682 N N . HIS A 1 471 ? -2.115 12.788 -18.474 1.00 69.31 471 HIS A N 1
ATOM 3683 C CA . HIS A 1 471 ? -2.886 13.320 -19.602 1.00 69.31 471 HIS A CA 1
ATOM 3684 C C . HIS A 1 471 ? -1.992 13.817 -20.751 1.00 69.31 471 HIS A C 1
ATOM 3686 O O . HIS A 1 471 ? -2.246 13.476 -21.910 1.00 69.31 471 HIS A O 1
ATOM 3692 N N . ASP A 1 472 ? -0.907 14.529 -20.446 1.00 63.22 472 ASP A N 1
ATOM 3693 C CA . ASP A 1 472 ? 0.025 15.023 -21.469 1.00 63.22 472 ASP A CA 1
ATOM 3694 C C . ASP A 1 472 ? 0.854 13.904 -22.109 1.00 63.22 472 ASP A C 1
ATOM 3696 O O . ASP A 1 472 ? 1.140 13.938 -23.310 1.00 63.22 472 ASP A O 1
ATOM 3700 N N . SER A 1 473 ? 1.187 12.853 -21.351 1.00 62.22 473 SER A N 1
ATOM 3701 C CA . SER A 1 473 ? 1.857 11.670 -21.907 1.00 62.22 473 SER A CA 1
ATOM 3702 C C . SER A 1 473 ? 1.012 10.980 -22.991 1.00 62.22 473 SER A C 1
ATOM 3704 O O . SER A 1 473 ? 1.544 10.598 -24.039 1.00 62.22 473 SER A O 1
ATOM 3706 N N . ALA A 1 474 ? -0.311 10.910 -22.801 1.00 65.56 474 ALA A N 1
ATOM 3707 C CA . ALA A 1 474 ? -1.244 10.360 -23.782 1.00 65.56 474 ALA A CA 1
ATOM 3708 C C . ALA A 1 474 ? -1.385 11.268 -25.019 1.00 65.56 474 ALA A C 1
ATOM 3710 O O . ALA A 1 474 ? -1.405 10.776 -26.151 1.00 65.56 474 ALA A O 1
ATOM 3711 N N . ALA A 1 475 ? -1.402 12.592 -24.826 1.00 64.00 475 ALA A N 1
ATOM 3712 C CA . ALA A 1 475 ? -1.407 13.561 -25.923 1.00 64.00 475 ALA A CA 1
ATOM 3713 C C . ALA A 1 475 ? -0.133 13.463 -26.792 1.00 64.00 475 ALA A C 1
ATOM 3715 O O . ALA A 1 475 ? -0.204 13.550 -28.020 1.00 64.00 475 ALA A O 1
ATOM 3716 N N . ARG A 1 476 ? 1.038 13.187 -26.196 1.00 62.50 476 ARG A N 1
ATOM 3717 C CA . ARG A 1 476 ? 2.285 12.941 -26.950 1.00 62.50 476 ARG A CA 1
ATOM 3718 C C . ARG A 1 476 ? 2.261 11.670 -27.773 1.00 62.50 476 ARG A C 1
ATOM 3720 O O . ARG A 1 476 ? 2.833 11.639 -28.863 1.00 62.50 476 ARG A O 1
ATOM 3727 N N . GLU A 1 477 ? 1.658 10.608 -27.257 1.00 65.75 477 GLU A N 1
ATOM 3728 C CA . GLU A 1 477 ? 1.556 9.353 -27.996 1.00 65.75 477 GLU A CA 1
ATOM 3729 C C . GLU A 1 477 ? 0.656 9.525 -29.227 1.00 65.75 477 GLU A C 1
ATOM 3731 O O . GLU A 1 477 ? 1.005 9.063 -30.318 1.00 65.75 477 GLU A O 1
ATOM 3736 N N . GLN A 1 478 ? -0.412 10.319 -29.094 1.00 68.62 478 GLN A N 1
ATOM 3737 C CA . GLN A 1 478 ? -1.229 10.763 -30.221 1.00 68.62 478 GLN A CA 1
ATOM 3738 C C . GLN A 1 478 ? -0.423 11.613 -31.213 1.00 68.62 478 GLN A C 1
ATOM 3740 O O . GLN A 1 478 ? -0.377 11.257 -32.391 1.00 68.62 478 GLN A O 1
ATOM 3745 N N . LEU A 1 479 ? 0.307 12.639 -30.762 1.00 64.31 479 LEU A N 1
ATOM 3746 C CA . LEU A 1 479 ? 1.122 13.492 -31.641 1.00 64.31 479 LEU A CA 1
ATOM 3747 C C . LEU A 1 479 ? 2.209 12.693 -32.393 1.00 64.31 479 LEU A C 1
ATOM 3749 O O . LEU A 1 479 ? 2.403 12.860 -33.597 1.00 64.31 479 LEU A O 1
ATOM 3753 N N . ARG A 1 480 ? 2.891 11.756 -31.716 1.00 63.12 480 ARG A N 1
ATOM 3754 C CA . ARG A 1 480 ? 3.874 10.847 -32.340 1.00 63.12 480 ARG A CA 1
ATOM 3755 C C . ARG A 1 480 ? 3.220 9.895 -33.339 1.00 63.12 480 ARG A C 1
ATOM 3757 O O . ARG A 1 480 ? 3.831 9.554 -34.355 1.00 63.12 480 ARG A O 1
ATOM 3764 N N . SER A 1 481 ? 1.995 9.446 -33.068 1.00 65.12 481 SER A N 1
ATOM 3765 C CA . SER A 1 481 ? 1.233 8.614 -34.002 1.00 65.12 481 SER A CA 1
ATOM 3766 C C . SER A 1 481 ? 0.836 9.395 -35.260 1.00 65.12 481 SER A C 1
ATOM 3768 O O . SER A 1 481 ? 0.994 8.876 -36.367 1.00 65.12 481 SER A O 1
ATOM 3770 N N . GLU A 1 482 ? 0.440 10.662 -35.111 1.00 66.69 482 GLU A N 1
ATOM 3771 C CA . GLU A 1 482 ? 0.119 11.566 -36.216 1.00 66.69 482 GLU A CA 1
ATOM 3772 C C . GLU A 1 482 ? 1.354 11.882 -37.063 1.00 66.69 482 GLU A C 1
ATOM 3774 O O . GLU A 1 482 ? 1.279 11.809 -38.288 1.00 66.69 482 GLU A O 1
ATOM 3779 N N . GLN A 1 483 ? 2.512 12.120 -36.439 1.00 62.38 483 GLN A N 1
ATOM 3780 C CA . GLN A 1 483 ? 3.790 12.305 -37.139 1.00 62.38 483 GLN A CA 1
ATOM 3781 C C . GLN A 1 483 ? 4.217 11.055 -37.927 1.00 62.38 483 GLN A C 1
ATOM 3783 O O . GLN A 1 483 ? 4.674 11.146 -39.066 1.00 62.38 483 GLN A O 1
ATOM 3788 N N . ARG A 1 484 ? 4.047 9.855 -37.357 1.00 64.94 484 ARG A N 1
ATOM 3789 C CA . ARG A 1 484 ? 4.325 8.599 -38.078 1.00 64.94 484 ARG A CA 1
ATOM 3790 C C . ARG A 1 484 ? 3.346 8.384 -39.229 1.00 64.94 484 ARG A C 1
ATOM 3792 O O . ARG A 1 484 ? 3.741 7.877 -40.278 1.00 64.94 484 ARG A O 1
ATOM 3799 N N . ALA A 1 485 ? 2.080 8.752 -39.049 1.00 62.94 485 ALA A N 1
ATOM 3800 C CA . ALA A 1 485 ? 1.061 8.650 -40.084 1.00 62.94 485 ALA A CA 1
ATOM 3801 C C . ALA A 1 485 ? 1.298 9.653 -41.224 1.00 62.94 485 ALA A C 1
ATOM 3803 O O . ALA A 1 485 ? 1.185 9.272 -42.390 1.00 62.94 485 ALA A O 1
ATOM 3804 N N . SER A 1 486 ? 1.673 10.898 -40.916 1.00 60.22 486 SER A N 1
ATOM 3805 C CA . SER A 1 486 ? 2.005 11.916 -41.916 1.00 60.22 486 SER A CA 1
ATOM 3806 C C . SER A 1 486 ? 3.272 11.547 -42.689 1.00 60.22 486 SER A C 1
ATOM 3808 O O . SER A 1 486 ? 3.236 11.557 -43.917 1.00 60.22 486 SER A O 1
ATOM 3810 N N . ALA A 1 487 ? 4.330 11.082 -42.014 1.00 57.78 487 ALA A N 1
ATOM 3811 C CA . ALA A 1 487 ? 5.549 10.587 -42.659 1.00 57.78 487 ALA A CA 1
ATOM 3812 C C . ALA A 1 487 ? 5.286 9.384 -43.586 1.00 57.78 487 ALA A C 1
ATOM 3814 O O . ALA A 1 487 ? 5.804 9.329 -44.701 1.00 57.78 487 ALA A O 1
ATOM 3815 N N . ARG A 1 488 ? 4.425 8.440 -43.173 1.00 60.28 488 ARG A N 1
ATOM 3816 C CA . ARG A 1 488 ? 4.009 7.301 -44.015 1.00 60.28 488 ARG A CA 1
ATOM 3817 C C . ARG A 1 488 ? 3.191 7.735 -45.230 1.00 60.28 488 ARG A C 1
ATOM 3819 O O . ARG A 1 488 ? 3.403 7.200 -46.313 1.00 60.28 488 ARG A O 1
ATOM 3826 N N . ARG A 1 489 ? 2.272 8.695 -45.074 1.00 61.72 489 ARG A N 1
ATOM 3827 C CA . ARG A 1 489 ? 1.510 9.260 -46.203 1.00 61.72 489 ARG A CA 1
ATOM 3828 C C . ARG A 1 489 ? 2.437 9.952 -47.200 1.00 61.72 489 ARG A C 1
ATOM 3830 O O . ARG A 1 489 ? 2.275 9.751 -48.396 1.00 61.72 489 ARG A O 1
ATOM 3837 N N . LEU A 1 490 ? 3.433 10.686 -46.713 1.00 57.06 490 LEU A N 1
ATOM 3838 C CA . LEU A 1 490 ? 4.460 11.333 -47.532 1.00 57.06 490 LEU A CA 1
ATOM 3839 C C . LEU A 1 490 ? 5.277 10.317 -48.337 1.00 57.06 490 LEU A C 1
ATOM 3841 O O . LEU A 1 490 ? 5.420 10.466 -49.547 1.00 57.06 490 LEU A O 1
ATOM 3845 N N . ALA A 1 491 ? 5.735 9.246 -47.685 1.00 54.94 491 ALA A N 1
ATOM 3846 C CA . ALA A 1 491 ? 6.464 8.166 -48.345 1.00 54.94 491 ALA A CA 1
ATOM 3847 C C . ALA A 1 491 ? 5.612 7.464 -49.418 1.00 54.94 491 ALA A C 1
ATOM 3849 O O . ALA A 1 491 ? 6.102 7.178 -50.506 1.00 54.94 491 ALA A O 1
ATOM 3850 N N . LEU A 1 492 ? 4.320 7.240 -49.149 1.00 57.03 492 LEU A N 1
ATOM 3851 C CA . LEU A 1 492 ? 3.386 6.645 -50.110 1.00 57.03 492 LEU A CA 1
ATOM 3852 C C . LEU A 1 492 ? 3.091 7.565 -51.302 1.00 57.03 492 LEU A C 1
ATOM 3854 O O . LEU A 1 492 ? 3.008 7.080 -52.425 1.00 57.03 492 LEU A O 1
ATOM 3858 N N . VAL A 1 493 ? 2.950 8.875 -51.083 1.00 57.59 493 VAL A N 1
ATOM 3859 C CA . VAL A 1 493 ? 2.733 9.856 -52.161 1.00 57.59 493 VAL A CA 1
ATOM 3860 C C . VAL A 1 493 ? 3.975 9.974 -53.047 1.00 57.59 493 VAL A C 1
ATOM 3862 O O . VAL A 1 493 ? 3.852 9.949 -54.270 1.00 57.59 493 VAL A O 1
ATOM 3865 N N . LEU A 1 494 ? 5.170 10.024 -52.451 1.00 52.59 494 LEU A N 1
ATOM 3866 C CA . LEU A 1 494 ? 6.436 10.041 -53.190 1.00 52.59 494 LEU A CA 1
ATOM 3867 C C . LEU A 1 494 ? 6.659 8.740 -53.978 1.00 52.59 494 LEU A C 1
ATOM 3869 O O . LEU A 1 494 ? 7.044 8.794 -55.144 1.00 52.59 494 LEU A O 1
ATOM 3873 N N . ALA A 1 495 ? 6.336 7.582 -53.395 1.00 52.44 495 ALA A N 1
ATOM 3874 C CA . ALA A 1 495 ? 6.397 6.294 -54.086 1.00 52.44 495 ALA A CA 1
ATOM 3875 C C . ALA A 1 495 ? 5.369 6.187 -55.230 1.00 52.44 495 ALA A C 1
ATOM 3877 O O . ALA A 1 495 ? 5.691 5.682 -56.304 1.00 52.44 495 ALA A O 1
ATOM 3878 N N . ALA A 1 496 ? 4.147 6.694 -55.037 1.00 53.56 496 ALA A N 1
ATOM 3879 C CA . ALA A 1 496 ? 3.113 6.714 -56.073 1.00 53.56 496 ALA A CA 1
ATOM 3880 C C . ALA A 1 496 ? 3.481 7.638 -57.246 1.00 53.56 496 ALA A C 1
ATOM 3882 O O . ALA A 1 496 ? 3.229 7.291 -58.398 1.00 53.56 496 ALA A O 1
ATOM 3883 N N . LEU A 1 497 ? 4.121 8.780 -56.976 1.00 52.34 497 LEU A N 1
ATOM 3884 C CA . LEU A 1 497 ? 4.637 9.683 -58.009 1.00 52.34 497 LEU A CA 1
ATOM 3885 C C . LEU A 1 497 ? 5.818 9.070 -58.778 1.00 52.34 497 LEU A C 1
ATOM 3887 O O . LEU A 1 497 ? 5.865 9.189 -60.001 1.00 52.34 497 LEU A O 1
ATOM 3891 N N . ALA A 1 498 ? 6.719 8.356 -58.096 1.00 50.25 498 ALA A N 1
ATOM 3892 C CA . ALA A 1 498 ? 7.813 7.623 -58.737 1.00 50.25 498 ALA A CA 1
ATOM 3893 C C . ALA A 1 498 ? 7.307 6.474 -59.635 1.00 50.25 498 ALA A C 1
ATOM 3895 O O . ALA A 1 498 ? 7.845 6.248 -60.716 1.00 50.25 498 ALA A O 1
ATOM 3896 N N . LEU A 1 499 ? 6.229 5.791 -59.230 1.00 49.38 499 LEU A N 1
ATOM 3897 C CA . LEU A 1 499 ? 5.589 4.720 -60.006 1.00 49.38 499 LEU A CA 1
ATOM 3898 C C . LEU A 1 499 ? 4.681 5.221 -61.141 1.00 49.38 499 LEU A C 1
ATOM 3900 O O . LEU A 1 499 ? 4.432 4.471 -62.081 1.00 49.38 499 LEU A O 1
ATOM 3904 N N . ALA A 1 500 ? 4.181 6.459 -61.081 1.00 47.53 500 ALA A N 1
ATOM 3905 C CA . ALA A 1 500 ? 3.358 7.057 -62.138 1.00 47.53 500 ALA A CA 1
ATOM 3906 C C . ALA A 1 500 ? 4.189 7.688 -63.274 1.00 47.53 500 ALA A C 1
ATOM 3908 O O . ALA A 1 500 ? 3.686 7.857 -64.387 1.00 47.53 500 ALA A O 1
ATOM 3909 N N . ALA A 1 501 ? 5.467 7.991 -63.025 1.00 46.12 501 ALA A N 1
ATOM 3910 C CA . ALA A 1 501 ? 6.385 8.575 -64.005 1.00 46.12 501 ALA A CA 1
ATOM 3911 C C . ALA A 1 501 ? 6.585 7.746 -65.301 1.00 46.12 501 ALA A C 1
ATOM 3913 O O . ALA A 1 501 ? 6.651 8.357 -66.369 1.00 46.12 501 ALA A O 1
ATOM 3914 N N . PRO A 1 502 ? 6.589 6.394 -65.299 1.00 46.53 502 PRO A N 1
ATOM 3915 C CA . PRO A 1 502 ? 6.689 5.615 -66.537 1.00 46.53 502 PRO A CA 1
ATOM 3916 C C . PRO A 1 502 ? 5.405 5.645 -67.383 1.00 46.53 502 PRO A C 1
ATOM 3918 O O . PRO A 1 502 ? 5.458 5.414 -68.588 1.00 46.53 502 PRO A O 1
ATOM 3921 N N . GLY A 1 503 ? 4.243 5.928 -66.779 1.00 43.25 503 GLY A N 1
ATOM 3922 C CA . GLY A 1 503 ? 2.947 5.906 -67.468 1.00 43.25 503 GLY A CA 1
ATOM 3923 C C . GLY A 1 503 ? 2.667 7.154 -68.309 1.00 43.25 503 GLY A C 1
ATOM 3924 O O . GLY A 1 503 ? 1.991 7.067 -69.330 1.00 43.25 503 GLY A O 1
ATOM 3925 N N . ALA A 1 504 ? 3.218 8.308 -67.923 1.00 41.22 504 ALA A N 1
ATOM 3926 C CA . ALA A 1 504 ? 3.046 9.560 -68.663 1.00 41.22 504 ALA A CA 1
ATOM 3927 C C . ALA A 1 504 ? 3.986 9.684 -69.880 1.00 41.22 504 ALA A C 1
ATOM 3929 O O . ALA A 1 504 ? 3.681 10.426 -70.808 1.00 41.22 504 ALA A O 1
ATOM 3930 N N . LEU A 1 505 ? 5.089 8.925 -69.912 1.00 40.88 505 LEU A N 1
ATOM 3931 C CA . LEU A 1 505 ? 6.042 8.885 -71.033 1.00 40.88 505 LEU A CA 1
ATOM 3932 C C . LEU A 1 505 ? 5.635 7.931 -72.172 1.00 40.88 505 LEU A C 1
ATOM 3934 O O . LEU A 1 505 ? 6.277 7.927 -73.215 1.00 40.88 505 LEU A O 1
ATOM 3938 N N . LEU A 1 506 ? 4.564 7.147 -72.002 1.00 40.22 506 LEU A N 1
ATOM 3939 C CA . LEU A 1 506 ? 4.002 6.274 -73.046 1.00 40.22 506 LEU A CA 1
ATOM 3940 C C . LEU A 1 506 ? 2.734 6.844 -73.713 1.00 40.22 506 LEU A C 1
ATOM 3942 O O . LEU A 1 506 ? 2.169 6.194 -74.590 1.00 40.22 506 LEU A O 1
ATOM 3946 N N . ALA A 1 507 ? 2.286 8.043 -73.322 1.00 42.69 507 ALA A N 1
ATOM 3947 C CA . ALA A 1 507 ? 1.078 8.687 -73.850 1.00 42.69 507 ALA A CA 1
ATOM 3948 C C . ALA A 1 507 ? 1.313 10.099 -74.434 1.00 42.69 507 ALA A C 1
ATOM 3950 O O . ALA A 1 507 ? 0.338 10.816 -74.666 1.00 42.69 507 ALA A O 1
ATOM 3951 N N . ALA A 1 508 ? 2.569 10.493 -74.680 1.00 36.34 508 ALA A N 1
ATOM 3952 C CA . ALA A 1 508 ? 2.942 11.754 -75.329 1.00 36.34 508 ALA A CA 1
ATOM 3953 C C . ALA A 1 508 ? 3.782 11.510 -76.586 1.00 36.34 508 ALA A C 1
ATOM 3955 O O . ALA A 1 508 ? 4.713 10.676 -76.507 1.00 36.34 508 ALA A O 1
#

Secondary structure (DSSP, 8-state):
-EEEEEEEEEETTEEEEEEE--SS------STTSSHHHHHHHHHHHHH---TT--SS-EEEEEEE-TTS-EEEEEEE--SS---GGG-EEEEEETTS-EE-HHHHHHHTTT--HHHIIIIIS--HHHHHHHTTS-HHHHHHHHHHHHHGGGHHHHHHHHHHHHHHHHHH--TT-SSSHHHHHHHHHHHHHHHHHS-HHHHHHHHHHHHHHHHHHHHHHHHHHHHHHHHHHHHHHHHHHHHHHHHHHHHHHHHHHHTS---S-PPTTHHHHHHHHHHHHHHHHHHHHHHHHHHHHHHHHHT----------HHHHHHHHHHHHHHHHHHHHHHHHHHHHHHHHHHHHHHHHHHHHH-TT--HHHHHT----HHHHHHHHHHHHHHHHHHHHHHHHHHHHHHHHHHHHHHHHHHHHHHHHHHHHHHHTHHHHH-TTSS-HHHHHHHHHHHHHHHHHHHHHHHHHHHHHHHHHHHHHHHHH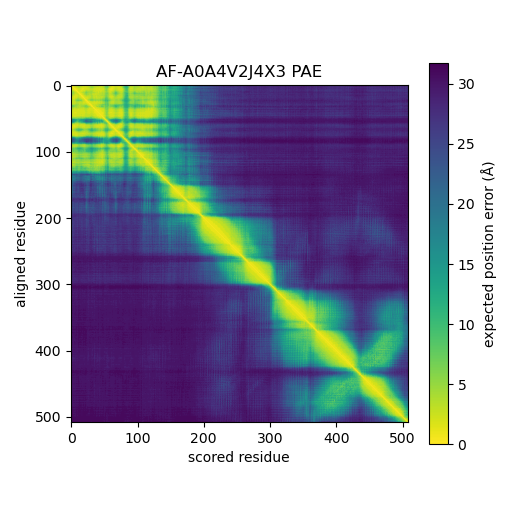HHHHHHHHHHHHHHHHHHHHHHHHHHTT--

InterPro domains:
  IPR027417 P-loop containing nucleoside triphosphate hydrolase [G3DSA:3.40.50.300] (1-256)
  IPR027417 P-loop containing nucleoside triphosphate hydrolase [SSF52540] (1-231)
  IPR038734 YhaN, AAA domain [PF13514] (1-195)

Mean predicted aligned error: 23.09 Å

Foldseek 3Di:
DAWAKWAWCDFDPDHGDIGGPNDPDDDDDDDPPPCPVSVLVQVLCLLANDDLPDADFGWTWIWDAAPVRFIKIWTWTDDNDNDDSVPIDIWIAGPVRDTDDDVVSCVSVVVQDSVNCQQPPRDDPVSVVVVVPDPPVVVVLVVVCVVVDPCSVVVVVVVVVVVVVCVQQDDPPDCPHPVNVVVVVVVVVVVVVVVPPVVVVVVVVVVVVVVVVVVVVVVVVVVVVVVVVVVVVVVVCVVCVVVVVVVVVVVVVVVPDDDDPDDDDVNVVVVVVVVVVVVVVVVVVVVVVVVVVVVVVVVVDDDDDPDDDDVVVVVVVVVVVVVVVVVVVVVVVVVVVVVVVVVVQVVVVVVQVVVPVPDDPVNVVLPDPDPVVVVVVVVVVVVVVVLVVVVVVLVVVLVVLVVQLVVLVVQLVVLVVVLVVLCVVCVVVVVCPDDDDPVVVVVSVVVNVVSVVSNVVSVVSNVVSVVVSVVSVVVVVVSVVVVVVVVVVVVVVVVVVVVCSVVVVVVD

Sequence (508 aa):
MKLTYIHVRDYGALRDLQLDCSQPLTLVYGRNEAGKSTLLQFIRAVLFGFPSRQQGAAGGAIGVLDSQGRPARIERYAAANGKSAASSALRIVYEDGTAAGEAKLAELLGGISAQLFGQVFAFGLGELQELSTLQGEEISGYIYSAGLGASASRIRQAEKKLAAGLDQMYKPRGKLQPINKLVQRVAELEAALRSDPDAVAEYDHLRTRIQETEQRILQLSDRKDQLAAGLQMVRTALQLSDSWSRWLAVQAQLSGLPVTEHFPEEAVPRLDAYLAEQERLFGELDKLALKREQLQRELDKPERSEVSFAPEAQAELSGLLERSAAYRDNQAAAAELRAELEHAETELGKLLKRIDPGWDEAALAAFPQTIALREQIREFREAFAELAQRQLHAEAEEMMLAREAGYAAAEREQAETALNGYRERHSESLSLFARFPAQEWKAQLDELRRLAADWQQAEAELRFAEERAAHDSAAREQLRSEQRASARRLALVLAALALAAPGALLAA

Organism: NCBI:txid2527873

Radius of gyration: 79.19 Å; Cα contacts (8 Å, |Δi|>4): 262; chains: 1; bounding box: 153×66×207 Å

Solvent-accessible surface area (backbone atoms only — not comparable to full-atom values): 28685 Å² total; per-residue (Å²): 94,46,67,35,31,42,35,38,51,27,52,93,94,46,61,71,42,77,45,84,32,72,55,100,74,73,86,88,83,75,63,88,88,70,45,68,70,55,50,55,51,47,57,51,26,61,75,69,48,63,68,89,83,73,85,58,82,32,25,36,36,36,31,32,24,45,90,86,67,50,59,35,36,44,31,28,32,48,52,91,69,90,60,63,76,88,46,48,57,56,42,32,39,37,87,87,70,51,75,44,47,71,74,56,50,43,58,59,53,70,71,63,46,69,68,55,40,41,66,74,76,59,57,53,76,70,48,55,56,58,58,72,72,56,57,72,69,59,54,50,53,48,58,54,24,68,77,54,47,90,55,44,65,56,52,56,51,49,51,54,50,50,53,52,51,46,56,54,42,46,45,100,87,45,73,84,19,59,54,47,44,50,53,49,50,50,55,52,51,53,49,56,60,65,72,44,61,61,59,57,53,49,49,53,50,51,53,49,51,48,54,54,49,53,54,48,52,53,54,51,50,54,51,49,51,53,49,52,53,50,51,50,53,53,50,53,50,57,70,42,44,62,60,49,50,50,50,51,52,51,48,52,53,56,70,72,46,83,86,66,95,78,72,64,85,64,49,64,66,51,48,53,52,50,50,52,50,50,53,52,51,50,55,47,50,52,51,50,50,53,50,50,52,50,53,48,55,59,70,68,51,72,84,85,71,90,75,82,74,57,70,68,59,53,55,53,50,51,55,51,54,59,48,48,54,56,50,51,54,51,51,51,52,53,51,52,56,48,53,53,49,55,51,50,53,54,51,50,54,54,55,35,45,70,76,38,84,87,48,49,73,67,53,61,74,67,53,79,87,44,73,69,56,54,50,51,54,48,54,49,52,53,52,52,50,52,52,52,49,53,48,54,50,54,53,52,52,46,57,50,52,54,48,52,41,51,53,35,51,53,52,34,52,54,39,50,52,52,52,51,55,48,48,64,78,37,47,70,62,67,71,48,85,83,78,75,64,74,70,63,54,50,55,54,51,54,50,51,51,46,52,51,49,55,38,53,50,31,52,50,53,37,52,57,40,52,52,50,53,53,55,52,54,53,52,48,53,51,52,53,49,50,53,52,50,51,54,50,50,50,52,50,52,54,50,50,53,65,66,47,55,69,62,61,69,75,76,111

Nearest PDB structures (foldseek):
  5c1f-assembly1_B  TM=5.385E-01  e=9.394E-01  Schizosaccharomyces pombe 972h-
  8auc-assembly3_B  TM=2.195E-01  e=5.643E-01  Corynebacterium glutamicum ATCC 13032
  8auc-assembly3_A  TM=2.577E-01  e=1.853E+00  Corynebacterium glutamicum ATCC 13032